Protein AF-D2V928-F1 (afdb_monomer)

InterPro domains:
  IPR000742 EGF-like domain [SM00181] (127-159)
  IPR000742 EGF-like domain [SM00181] (169-201)
  IPR000742 EGF-like domain [SM00181] (202-232)
  IPR000742 EGF-like domain [SM00181] (242-274)
  IPR000742 EGF-like domain [SM00181] (284-316)
  IPR000742 EGF-like domain [SM00181] (326-358)
  IPR002049 Laminin-type EGF domain [PS01248] (249-282)

Secondary structure (DSSP, 8-state):
----------SHHHHHHHHHHHHHHHTTS--S-----------HHHHHHHHHHHHHHHHHHHHHHHHHHHHHHHTT-TTHHHHHHHHHHHHHHHHHHHHHHHHHHHHHHHEETTTT-EEPPPTTEEEEEETTEEEEESTTEETTTT-EEPTTEESTTS-EEP--TTEEEEEETTEEEEESTTEETTTT-EEPTTEESTTS-EE---TT--STTEESTTS-EEPTTEESTTS-EE---TTEEEEEETTEEEEESTTEESTTS-EEPTTEESTTS-EE---TTEEEEEETTEEEEESTTEESTTS-EEPTTEESTTS-EE---TTEEEEEETTEEEEESTTEESTTS-EEPTTEESTTS-EE-EEEEEEEESSEEEEEETTEEEEEE--TTS-EEEEEE--TT--EEEEEE-SSS-EEEEEEEEETT--EEEEEEEE-

Foldseek 3Di:
DDDDDDDDDDDPVVVVVVVVVVVVVVPPPDPDDDDDPDDDPAALQRVLVVLVVVLVVLVVVLVVLVVVLVVVVVVVDPCSVVSVVVSVVSVVVSVVSVVVSVVSVVLLVQADDRRSPAADADPQAPGAPHHQQHPDGPDQFDDRNSCHGHPQFDDRVRPAGHEDPQAPHAPHRQFHPHGPDQFDDRNSCHGHPQADDRVSPHGPPPQFPQPDQFGDNVSCHGHPQFDDRVSPAGDADPQAPGAPHRQFHPHGPDQFDDRNSCHGHPQFDDRVRPAGNDDPQEPHAPHRQFHPHGPDQFDDRRSCHGHPQFDDRVSPAGHADPQAPGAPHRNFHPHGPDQFDDRNSQHGHQQFDDRVSPDGQKKKKKKAWAAKKFKDKQRHTDDMDGHPVDIDIDIDRDDPPIDIDMDDDHDPQFIWMWMWIADPVRDIDIDIDTGD

Radius of gyration: 76.57 Å; Cα contacts (8 Å, |Δi|>4): 751; chains: 1; bounding box: 140×62×197 Å

Sequence (436 aa):
MLTRYCNTSSYSTWLVLGMLVAFLIVLQHCSSNVDGAATSNGTLREWLTSLQNEAASLERSALQLEMAIALLTKANSTSTSLRASQLAKIRKSIALLASEIQIINETCSTYTGQNCDNAVCNSKCLSCFSNNNCIQCTGNWDGKECSICKTGWGGSDCNTPVCDSKCSMCSSPGVCSACYGNWNGVTCSTCNLGWTGVDCNTPICEVNTCIGNWNGTSCSTCRIGWNGTNCTTPVCDSKCANCTSPGVCSVCSGNWNGTTCSTCKTGWTGSDCNTPICDAKCTTCASPGVCFVCSGNWNGATCSTCKTGWSGTSCATPICDAKCTTCASPGVCSVCSGNYDGATCSTCKSGWGGSTCSVSTTYTIYAGADNSYTLYHNGVAILSGSTWSSPQTTTRVLNSGDILISKGYDSDGMGGLVVEVYNSNNDYSTGRVTWY

Nearest PDB structures (foldseek):
  6li7-assembly1_A  TM=6.404E-01  e=8.343E-03  Pleurotus ostreatus
  6m8m-assembly1_A  TM=5.726E-01  e=1.927E-03  Marinobacter nauticus ATCC 49840
  6t0q-assembly1_A  TM=6.028E-01  e=6.148E-03  Pleurotus ostreatus
  5f7s-assembly1_A  TM=3.538E-01  e=7.192E-01  Trueperella pyogenes

Solvent-accessible surface area (backbone atoms only — not comparable to full-atom values): 24509 Å² total; per-residue (Å²): 134,89,81,90,85,83,90,81,92,73,70,72,67,57,57,58,53,52,54,53,53,56,58,54,60,68,73,72,76,79,95,75,94,74,93,73,89,76,87,68,98,67,42,54,58,56,47,50,54,49,52,52,53,50,49,57,49,51,52,51,53,49,52,53,50,49,52,50,48,58,54,40,55,74,67,71,49,94,61,49,68,62,51,53,52,50,47,52,51,51,54,51,50,48,54,52,52,52,51,50,54,48,53,51,50,56,45,49,71,66,20,37,72,63,66,35,76,37,53,44,61,52,96,47,37,75,43,48,82,37,70,54,32,36,75,39,45,43,89,44,34,25,68,55,62,35,78,43,44,33,94,44,33,29,69,101,79,25,77,39,49,36,56,60,90,51,38,70,42,55,76,38,58,57,28,31,70,39,42,46,86,43,35,25,66,57,61,38,80,41,47,32,93,60,32,32,67,100,78,24,77,38,69,54,77,68,84,51,79,35,74,83,42,34,23,59,84,79,46,82,40,46,30,92,44,33,34,69,101,80,26,77,41,44,39,43,57,90,51,34,71,42,49,77,36,56,54,28,31,75,40,38,41,86,44,32,22,65,53,60,38,80,43,47,32,92,48,35,34,69,100,80,23,77,40,51,43,54,49,92,53,30,75,42,47,80,36,54,70,33,31,73,37,41,40,87,43,34,24,64,57,61,35,81,42,47,33,92,47,36,34,72,100,77,26,75,41,47,40,47,58,90,52,34,74,41,51,72,39,56,58,25,31,68,37,42,41,85,41,32,22,66,57,63,34,81,43,44,33,93,44,34,32,71,100,77,26,77,41,74,28,42,30,43,36,38,40,33,17,38,60,23,36,41,33,20,53,76,82,41,81,73,49,68,45,47,31,65,94,57,56,41,75,48,77,45,72,58,58,96,88,67,47,81,48,75,49,74,49,70,90,83,55,72,49,39,38,41,40,40,37,36,34,94,83,73,52,71,50,75,49,76,50,70,55,117

Organism: Naegleria gruberi (NCBI:txid5762)

pLDDT: mean 79.62, std 15.67, range [24.89, 95.25]

Mean predicted aligned error: 21.07 Å

Structure (mmCIF, N/CA/C/O backbone):
data_AF-D2V928-F1
#
_entry.id   AF-D2V928-F1
#
loop_
_atom_site.group_PDB
_atom_site.id
_atom_site.type_symbol
_atom_site.label_atom_id
_atom_site.label_alt_id
_atom_site.label_comp_id
_atom_site.label_asym_id
_atom_site.label_entity_id
_atom_site.label_seq_id
_atom_site.pdbx_PDB_ins_code
_atom_site.Cartn_x
_atom_site.Cartn_y
_atom_site.Cartn_z
_atom_site.occupancy
_atom_site.B_iso_or_equiv
_atom_site.auth_seq_id
_atom_site.auth_comp_id
_atom_site.auth_asym_id
_atom_site.auth_atom_id
_atom_site.pdbx_PDB_model_num
ATOM 1 N N . MET A 1 1 ? 50.866 -22.322 -78.380 1.00 31.92 1 MET A N 1
ATOM 2 C CA . MET A 1 1 ? 50.505 -21.246 -79.330 1.00 31.92 1 MET A CA 1
ATOM 3 C C . MET A 1 1 ? 51.182 -19.973 -78.829 1.00 31.92 1 MET A C 1
ATOM 5 O O . MET A 1 1 ? 50.888 -19.587 -77.713 1.00 31.92 1 MET A O 1
ATOM 9 N N . LEU A 1 2 ? 52.336 -19.599 -79.411 1.00 24.89 2 LEU A N 1
ATOM 10 C CA . LEU A 1 2 ? 52.498 -18.472 -80.369 1.00 24.89 2 LEU A CA 1
ATOM 11 C C . LEU A 1 2 ? 52.350 -17.102 -79.645 1.00 24.89 2 LEU A C 1
ATOM 13 O O . LEU A 1 2 ? 51.290 -16.865 -79.098 1.00 24.89 2 LEU A O 1
ATOM 17 N N . THR A 1 3 ? 53.279 -16.129 -79.602 1.00 28.84 3 THR A N 1
ATOM 18 C CA . THR A 1 3 ? 54.588 -15.902 -80.256 1.00 28.84 3 THR A CA 1
ATOM 19 C C . THR A 1 3 ? 55.233 -14.585 -79.726 1.00 28.84 3 THR A C 1
ATOM 21 O O . THR A 1 3 ? 54.484 -13.647 -79.494 1.00 28.84 3 THR A O 1
ATOM 24 N N . ARG A 1 4 ? 56.590 -14.496 -79.722 1.00 30.56 4 ARG A N 1
ATOM 25 C CA . ARG A 1 4 ? 57.493 -13.303 -79.914 1.00 30.56 4 ARG A CA 1
ATOM 26 C C . ARG A 1 4 ? 57.578 -12.216 -78.796 1.00 30.56 4 ARG A C 1
ATOM 28 O O . ARG A 1 4 ? 56.565 -11.912 -78.202 1.00 30.56 4 ARG A O 1
ATOM 35 N N . TYR A 1 5 ? 58.702 -11.543 -78.458 1.00 27.25 5 TYR A N 1
ATOM 36 C CA . TYR A 1 5 ? 60.055 -11.388 -79.047 1.00 27.25 5 TYR A CA 1
ATOM 37 C C . TYR A 1 5 ? 61.099 -10.779 -78.053 1.00 27.25 5 TYR A C 1
ATOM 39 O O . TYR A 1 5 ? 60.753 -9.933 -77.240 1.00 27.25 5 TYR A O 1
ATOM 47 N N . CYS A 1 6 ? 62.371 -11.172 -78.245 1.00 25.83 6 CYS A N 1
ATOM 48 C CA . CYS A 1 6 ? 63.661 -10.442 -78.135 1.00 25.83 6 CYS A CA 1
ATOM 49 C C . CYS A 1 6 ? 64.200 -9.764 -76.847 1.00 25.83 6 CYS A C 1
ATOM 51 O O . CYS A 1 6 ? 63.932 -8.607 -76.561 1.00 25.83 6 CYS A O 1
ATOM 53 N N . ASN A 1 7 ? 65.145 -10.465 -76.204 1.00 33.75 7 ASN A N 1
ATOM 54 C CA . ASN A 1 7 ? 66.582 -10.139 -76.038 1.00 33.75 7 ASN A CA 1
ATOM 55 C C . ASN A 1 7 ? 67.065 -8.669 -76.189 1.00 33.75 7 ASN A C 1
ATOM 57 O O . ASN A 1 7 ? 67.089 -8.170 -77.310 1.00 33.75 7 ASN A O 1
ATOM 61 N N . THR A 1 8 ? 67.635 -8.091 -75.116 1.00 29.30 8 THR A N 1
ATOM 62 C CA . THR A 1 8 ? 68.788 -7.154 -75.152 1.00 29.30 8 THR A CA 1
ATOM 63 C C . THR A 1 8 ? 69.623 -7.227 -73.858 1.00 29.30 8 THR A C 1
ATOM 65 O O . THR A 1 8 ? 69.630 -6.335 -73.012 1.00 29.30 8 THR A O 1
ATOM 68 N N . SER A 1 9 ? 70.408 -8.298 -73.729 1.00 40.72 9 SER A N 1
ATOM 69 C CA . SER A 1 9 ? 71.697 -8.244 -73.027 1.00 40.72 9 SER A CA 1
ATOM 70 C C . SER A 1 9 ? 72.667 -7.435 -73.895 1.00 40.72 9 SER A C 1
ATOM 72 O O . SER A 1 9 ? 73.005 -7.918 -74.970 1.00 40.72 9 SER A O 1
ATOM 74 N N . SER A 1 10 ? 73.031 -6.203 -73.494 1.00 35.62 10 SER A N 1
ATOM 75 C CA . SER A 1 10 ? 74.272 -5.519 -73.938 1.00 35.62 10 SER A CA 1
ATOM 76 C C . SER A 1 10 ? 74.490 -4.085 -73.415 1.00 35.62 10 SER A C 1
ATOM 78 O O . SER A 1 10 ? 75.573 -3.560 -73.635 1.00 35.62 10 SER A O 1
ATOM 80 N N . TYR A 1 11 ? 73.551 -3.425 -72.720 1.00 32.44 11 TYR A N 1
ATOM 81 C CA . TYR A 1 11 ? 73.709 -1.992 -72.370 1.00 32.44 11 TYR A CA 1
ATOM 82 C C . TYR A 1 11 ? 74.352 -1.694 -71.000 1.00 32.44 11 TYR A C 1
ATOM 84 O O . TYR A 1 11 ? 74.859 -0.596 -70.788 1.00 32.44 11 TYR A O 1
ATOM 92 N N . SER A 1 12 ? 74.385 -2.659 -70.074 1.00 41.97 12 SER A N 1
ATOM 93 C CA . SER A 1 12 ? 74.862 -2.430 -68.696 1.00 41.97 12 SER A CA 1
ATOM 94 C C . SER A 1 12 ? 76.393 -2.423 -68.556 1.00 41.97 1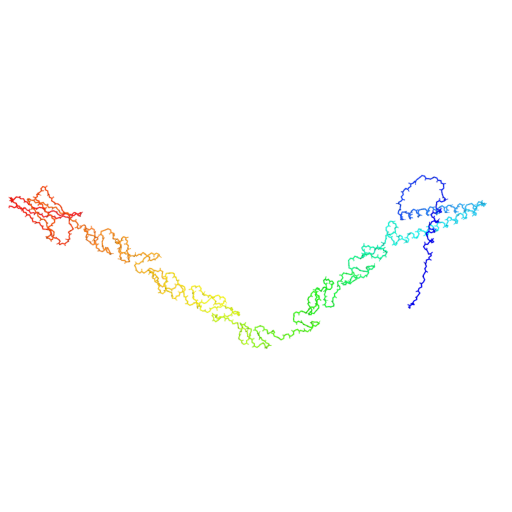2 SER A C 1
ATOM 96 O O . SER A 1 12 ? 76.929 -1.710 -67.711 1.00 41.97 12 SER A O 1
ATOM 98 N N . THR A 1 13 ? 77.123 -3.144 -69.409 1.00 38.22 13 THR A N 1
ATOM 99 C CA . THR A 1 13 ? 78.591 -3.243 -69.327 1.00 38.22 13 THR A CA 1
ATOM 100 C C . THR A 1 13 ? 79.327 -2.038 -69.923 1.00 38.22 13 THR A C 1
ATOM 102 O O . THR A 1 13 ? 80.447 -1.755 -69.508 1.00 38.22 13 THR A O 1
ATOM 105 N N . TRP A 1 14 ? 78.705 -1.273 -70.828 1.00 36.41 14 TRP A N 1
ATOM 106 C CA . TRP A 1 14 ? 79.333 -0.101 -71.462 1.00 36.41 14 TRP A CA 1
ATOM 107 C C . TRP A 1 14 ? 79.276 1.176 -70.609 1.00 36.41 14 TRP A C 1
ATOM 109 O O . TRP A 1 14 ? 80.193 1.990 -70.676 1.00 36.41 14 TRP A O 1
ATOM 119 N N . LEU A 1 15 ? 78.258 1.328 -69.755 1.00 42.31 15 LEU A N 1
ATOM 120 C CA . LEU A 1 15 ? 78.133 2.469 -68.834 1.00 42.31 15 LEU A CA 1
ATOM 121 C C . LEU A 1 15 ? 79.136 2.397 -67.672 1.00 42.31 15 LEU A C 1
ATOM 123 O O . LEU A 1 15 ? 79.731 3.407 -67.302 1.00 42.31 15 LEU A O 1
ATOM 127 N N . VAL A 1 16 ? 79.394 1.194 -67.149 1.00 42.66 16 VAL A N 1
ATOM 128 C CA . VAL A 1 16 ? 80.381 0.979 -66.074 1.00 42.66 16 VAL A CA 1
ATOM 129 C C . VAL A 1 16 ? 81.816 1.140 -66.596 1.00 42.66 16 VAL A C 1
ATOM 131 O O . VAL A 1 16 ? 82.663 1.703 -65.905 1.00 42.66 16 VAL A O 1
ATOM 134 N N . LEU A 1 17 ? 82.086 0.734 -67.844 1.00 38.53 17 LEU A N 1
ATOM 135 C CA . LEU A 1 17 ? 83.387 0.939 -68.492 1.00 38.53 17 LEU A CA 1
ATOM 136 C C . LEU A 1 17 ? 83.636 2.422 -68.838 1.00 38.53 17 LEU A C 1
ATOM 138 O O . LEU A 1 17 ? 84.762 2.897 -68.716 1.00 38.53 17 LEU A O 1
ATOM 142 N N . GLY A 1 18 ? 82.589 3.170 -69.211 1.00 38.78 18 GLY A N 1
ATOM 143 C CA . GLY A 1 18 ? 82.660 4.616 -69.460 1.00 38.78 18 GLY A CA 1
ATOM 144 C C . GLY A 1 18 ? 82.950 5.440 -68.199 1.00 38.78 18 GLY A C 1
ATOM 145 O O . GLY A 1 18 ? 83.778 6.350 -68.244 1.00 38.78 18 GLY A O 1
ATOM 146 N N . MET A 1 19 ? 82.352 5.071 -67.059 1.00 45.78 19 MET A N 1
ATOM 147 C CA . MET A 1 19 ? 82.622 5.715 -65.764 1.00 45.78 19 MET A CA 1
ATOM 148 C C . MET A 1 19 ? 84.039 5.426 -65.236 1.00 45.78 19 MET A C 1
ATOM 150 O O . MET A 1 19 ? 84.688 6.325 -64.706 1.00 45.78 19 MET A O 1
ATOM 154 N N . LEU A 1 20 ? 84.569 4.213 -65.443 1.00 37.75 20 LEU A N 1
ATOM 155 C CA . LEU A 1 20 ? 85.947 3.854 -65.064 1.00 37.75 20 LEU A CA 1
ATOM 156 C C . LEU A 1 20 ? 87.011 4.605 -65.883 1.00 37.75 20 LEU A C 1
ATOM 158 O O . LEU A 1 20 ? 88.042 4.999 -65.338 1.00 37.75 20 LEU A O 1
ATOM 162 N N . VAL A 1 21 ? 86.758 4.855 -67.172 1.00 43.38 21 VAL A N 1
ATOM 163 C CA . VAL A 1 21 ? 87.673 5.622 -68.036 1.00 43.38 21 VAL A CA 1
ATOM 164 C C . VAL A 1 21 ? 87.656 7.116 -67.683 1.00 43.38 21 VAL A C 1
ATOM 166 O O . VAL A 1 21 ? 88.711 7.746 -67.692 1.00 43.38 21 VAL A O 1
ATOM 169 N N . ALA A 1 22 ? 86.508 7.677 -67.287 1.00 42.03 22 ALA A N 1
ATOM 170 C CA . ALA A 1 22 ? 86.427 9.057 -66.799 1.00 42.03 22 ALA A CA 1
ATOM 171 C C . ALA A 1 22 ? 87.167 9.250 -65.459 1.00 42.03 22 ALA A C 1
ATOM 173 O O . ALA A 1 22 ? 87.890 10.232 -65.294 1.00 42.03 22 ALA A O 1
ATOM 174 N N . PHE A 1 23 ? 87.075 8.278 -64.543 1.00 43.25 23 PHE A N 1
ATOM 175 C CA . PHE A 1 23 ? 87.768 8.313 -63.247 1.00 43.25 23 PHE A CA 1
ATOM 176 C C . PHE A 1 23 ? 89.301 8.198 -63.385 1.00 43.25 23 PHE A C 1
ATOM 178 O O . PHE A 1 23 ? 90.050 8.836 -62.646 1.00 43.25 23 PHE A O 1
ATOM 185 N N . LEU A 1 24 ? 89.786 7.438 -64.376 1.00 35.72 24 LEU A N 1
ATOM 186 C CA . LEU A 1 24 ? 91.220 7.292 -64.671 1.00 35.72 24 LEU A CA 1
ATOM 187 C C . LEU A 1 24 ? 91.830 8.509 -65.391 1.00 35.72 24 LEU A C 1
ATOM 189 O O . LEU A 1 24 ? 93.017 8.777 -65.219 1.00 35.72 24 LEU A O 1
ATOM 193 N N . ILE A 1 25 ? 91.043 9.281 -66.149 1.00 39.50 25 ILE A N 1
ATOM 194 C CA . ILE A 1 25 ? 91.525 10.495 -66.836 1.00 39.50 25 ILE A CA 1
ATOM 195 C C . ILE A 1 25 ? 91.749 11.654 -65.848 1.00 39.50 25 ILE A C 1
ATOM 197 O O . ILE A 1 25 ? 92.684 12.435 -66.031 1.00 39.50 25 ILE A O 1
ATOM 201 N N . VAL A 1 26 ? 90.961 11.736 -64.770 1.00 42.81 26 VAL A N 1
ATOM 202 C CA . VAL A 1 26 ? 91.126 12.760 -63.717 1.00 42.81 26 VAL A CA 1
ATOM 203 C C . VAL A 1 26 ? 92.389 12.517 -62.872 1.00 42.81 26 VAL A C 1
ATOM 205 O O . VAL A 1 26 ? 93.029 13.468 -62.432 1.00 42.81 26 VAL A O 1
ATOM 208 N N . LEU A 1 27 ? 92.825 11.263 -62.715 1.00 36.69 27 LEU A N 1
ATOM 209 C CA . LEU A 1 27 ? 93.993 10.901 -61.898 1.00 36.69 27 LEU A CA 1
ATOM 210 C C . LEU A 1 27 ? 95.361 11.122 -62.572 1.00 36.69 27 LEU A C 1
ATOM 212 O O . LEU A 1 27 ? 96.383 10.969 -61.907 1.00 36.69 27 LEU A O 1
ATOM 216 N N . GLN A 1 28 ? 95.426 11.485 -63.861 1.00 33.94 28 GLN A N 1
ATOM 217 C CA . GLN A 1 28 ? 96.698 11.509 -64.605 1.00 33.94 28 GLN A CA 1
ATOM 218 C C . GLN A 1 28 ? 97.240 12.891 -64.997 1.00 33.94 28 GLN A C 1
ATOM 220 O O . GLN A 1 28 ? 98.291 12.950 -65.630 1.00 33.94 28 GLN A O 1
ATOM 225 N N . HIS A 1 29 ? 96.596 14.002 -64.624 1.00 37.12 29 HIS A N 1
ATOM 226 C CA . HIS A 1 29 ? 97.098 15.353 -64.930 1.00 37.12 29 HIS A CA 1
ATOM 227 C C . HIS A 1 29 ? 96.965 16.323 -63.747 1.00 37.12 29 HIS A C 1
ATOM 229 O O . HIS A 1 29 ? 96.229 17.299 -63.824 1.00 37.12 29 HIS A O 1
ATOM 235 N N . CYS A 1 30 ? 97.715 16.080 -62.668 1.00 30.28 30 CYS A N 1
ATOM 236 C CA . CYS A 1 30 ? 98.281 17.153 -61.841 1.00 30.28 30 CYS A CA 1
ATOM 237 C C . CYS A 1 30 ? 99.324 16.590 -60.863 1.00 30.28 30 CYS A C 1
ATOM 239 O O . CYS A 1 30 ? 98.995 16.063 -59.805 1.00 30.28 30 CYS A O 1
ATOM 241 N N . SER A 1 31 ? 100.606 16.719 -61.210 1.00 36.94 31 SER A N 1
ATOM 242 C CA . SER A 1 31 ? 101.691 16.752 -60.227 1.00 36.94 31 SER A CA 1
ATOM 243 C C . SER A 1 31 ? 102.063 18.209 -59.987 1.00 36.94 31 SER A C 1
ATOM 245 O O . SER A 1 31 ? 102.785 18.785 -60.793 1.00 36.94 31 SER A O 1
ATOM 247 N N . SER A 1 32 ? 101.582 18.786 -58.886 1.00 33.09 32 SER A N 1
ATOM 248 C CA . SER A 1 32 ? 102.288 19.816 -58.111 1.00 33.09 32 SER A CA 1
ATOM 249 C C . SER A 1 32 ? 101.453 20.208 -56.891 1.00 33.09 32 SER A C 1
ATOM 251 O O . SER A 1 32 ? 100.297 20.595 -57.031 1.00 33.09 32 SER A O 1
ATOM 253 N N . ASN A 1 33 ? 102.075 20.087 -55.718 1.00 37.75 33 ASN A N 1
ATOM 254 C CA . ASN A 1 33 ? 101.570 20.401 -54.383 1.00 37.75 33 ASN A CA 1
ATOM 255 C C . ASN A 1 33 ? 100.677 21.648 -54.306 1.00 37.75 33 ASN A C 1
ATOM 257 O O . ASN A 1 33 ? 101.132 22.751 -54.606 1.00 37.75 33 ASN A O 1
ATOM 261 N N . VAL A 1 34 ? 99.473 21.472 -53.758 1.00 31.77 34 VAL A N 1
ATOM 262 C CA . VAL A 1 34 ? 98.821 22.473 -52.908 1.00 31.77 34 VAL A CA 1
ATOM 263 C C . VAL A 1 34 ? 98.245 21.727 -51.709 1.00 31.77 34 VAL A C 1
ATOM 265 O O . VAL A 1 34 ? 97.397 20.847 -51.854 1.00 31.77 34 VAL A O 1
ATOM 268 N N . ASP A 1 35 ? 98.777 22.055 -50.536 1.00 33.94 35 ASP A N 1
ATOM 269 C CA . ASP A 1 35 ? 98.310 21.599 -49.235 1.00 33.94 35 ASP A CA 1
ATOM 270 C C . ASP A 1 35 ? 96.837 21.965 -49.023 1.00 33.94 35 ASP A C 1
ATOM 272 O O . ASP A 1 35 ? 96.428 23.112 -49.200 1.00 33.94 35 ASP A O 1
ATOM 276 N N . GLY A 1 36 ? 96.042 20.977 -48.620 1.00 28.97 36 GLY A N 1
ATOM 277 C CA . GLY A 1 36 ? 94.621 21.153 -48.348 1.00 28.97 36 GLY A CA 1
ATOM 278 C C . GLY A 1 36 ? 93.858 19.853 -48.522 1.00 28.97 36 GLY A C 1
ATOM 279 O O . GLY A 1 36 ? 92.967 19.765 -49.359 1.00 28.97 36 GLY A O 1
ATOM 280 N N . ALA A 1 37 ? 94.222 18.825 -47.753 1.00 31.19 37 ALA A N 1
ATOM 281 C CA . ALA A 1 37 ? 93.411 17.621 -47.632 1.00 31.19 37 ALA A CA 1
ATOM 282 C C . ALA A 1 37 ? 92.072 17.986 -46.967 1.00 31.19 37 ALA A C 1
ATOM 284 O O . ALA A 1 37 ? 91.922 17.916 -45.749 1.00 31.19 37 ALA A O 1
ATOM 285 N N . ALA A 1 38 ? 91.102 18.411 -47.775 1.00 31.09 38 ALA A N 1
ATOM 286 C CA . ALA A 1 38 ? 89.708 18.428 -47.387 1.00 31.09 38 ALA A CA 1
ATOM 287 C C . ALA A 1 38 ? 89.222 16.975 -47.363 1.00 31.09 38 ALA A C 1
ATOM 289 O O . ALA A 1 38 ? 88.947 16.354 -48.386 1.00 31.09 38 ALA A O 1
ATOM 290 N N . THR A 1 39 ? 89.149 16.415 -46.167 1.00 44.81 39 THR A N 1
ATOM 291 C CA . THR A 1 39 ? 88.280 15.281 -45.870 1.00 44.81 39 THR A CA 1
ATOM 292 C C . THR A 1 39 ? 86.818 15.706 -46.038 1.00 44.81 39 THR A C 1
ATOM 294 O O . THR A 1 39 ? 86.365 16.549 -45.270 1.00 44.81 39 THR A O 1
ATOM 297 N N . SER A 1 40 ? 86.063 15.105 -46.959 1.00 42.56 40 SER A N 1
ATOM 298 C CA . SER A 1 40 ? 84.615 14.835 -46.811 1.00 42.56 40 SER A CA 1
ATOM 299 C C . SER A 1 40 ? 84.164 13.950 -47.989 1.00 42.56 40 SER A C 1
ATOM 301 O O . SER A 1 40 ? 84.551 14.180 -49.125 1.00 42.56 40 SER A O 1
ATOM 303 N N . ASN A 1 41 ? 83.435 12.841 -47.835 1.00 54.72 41 ASN A N 1
ATOM 304 C CA . ASN A 1 41 ? 82.084 12.750 -47.271 1.00 54.72 41 ASN A CA 1
ATOM 305 C C . ASN A 1 41 ? 81.164 13.919 -47.682 1.00 54.72 41 ASN A C 1
ATOM 307 O O . ASN A 1 41 ? 80.368 14.388 -46.877 1.00 54.72 41 ASN A O 1
ATOM 311 N N . GLY A 1 42 ? 81.310 14.414 -48.915 1.00 63.91 42 GLY A N 1
ATOM 312 C CA . GLY A 1 42 ? 80.377 15.363 -49.522 1.00 63.91 42 GLY A CA 1
ATOM 313 C C . GLY A 1 42 ? 79.202 14.649 -50.191 1.00 63.91 42 GLY A C 1
ATOM 314 O O . GLY A 1 42 ? 79.334 13.528 -50.679 1.00 63.91 42 GLY A O 1
ATOM 315 N N . THR A 1 43 ? 78.048 15.298 -50.198 1.00 80.81 43 THR A N 1
ATOM 316 C CA . THR A 1 43 ? 76.812 14.811 -50.822 1.00 80.81 43 THR A CA 1
ATOM 317 C C . THR A 1 43 ? 76.779 15.143 -52.316 1.00 80.81 43 THR A C 1
ATOM 319 O O . THR A 1 43 ? 77.456 16.072 -52.765 1.00 80.81 43 THR A O 1
ATOM 322 N N . LEU A 1 44 ? 75.967 14.436 -53.113 1.00 79.56 44 LEU A N 1
ATOM 323 C CA . LEU A 1 44 ? 75.877 14.686 -54.564 1.00 79.56 44 LEU A CA 1
ATOM 324 C C . LEU A 1 44 ? 75.506 16.147 -54.885 1.00 79.56 44 LEU A C 1
ATOM 326 O O . LEU A 1 44 ? 76.012 16.721 -55.848 1.00 79.56 44 LEU A O 1
ATOM 330 N N . ARG A 1 45 ? 74.662 16.782 -54.059 1.00 79.88 45 ARG A N 1
ATOM 331 C CA . ARG A 1 45 ? 74.282 18.200 -54.216 1.00 79.88 45 ARG A CA 1
ATOM 332 C C . ARG A 1 45 ? 75.423 19.172 -53.887 1.00 79.88 45 ARG A C 1
ATOM 334 O O . ARG A 1 45 ? 75.548 20.214 -54.534 1.00 79.88 45 ARG A O 1
ATOM 341 N N . GLU A 1 46 ? 76.278 18.835 -52.925 1.00 80.25 46 GLU A N 1
ATOM 342 C CA . GLU A 1 46 ? 77.494 19.607 -52.627 1.00 80.25 46 GLU A CA 1
ATOM 343 C C . GLU A 1 46 ? 78.523 19.460 -53.755 1.00 80.25 46 GLU A C 1
ATOM 345 O O . GLU A 1 46 ? 79.099 20.454 -54.200 1.00 80.25 46 GLU A O 1
ATOM 350 N N . TRP A 1 47 ? 78.687 18.247 -54.293 1.00 81.88 47 TRP A N 1
ATOM 351 C CA . TRP A 1 47 ? 79.537 17.995 -55.460 1.00 81.88 47 TRP A CA 1
ATOM 352 C C . TRP A 1 47 ? 79.050 18.732 -56.704 1.00 81.88 47 TRP A C 1
ATOM 354 O O . TRP A 1 47 ? 79.862 19.335 -57.398 1.00 81.88 47 TRP A O 1
ATOM 364 N N . LEU A 1 48 ? 77.739 18.761 -56.958 1.00 83.06 48 LEU A N 1
ATOM 365 C CA . LEU A 1 48 ? 77.153 19.533 -58.055 1.00 83.06 48 LEU A CA 1
ATOM 366 C C . LEU A 1 48 ? 77.519 21.020 -57.958 1.00 83.06 48 LEU A C 1
ATOM 368 O O . LEU A 1 48 ? 77.897 21.629 -58.957 1.00 83.06 48 LEU A O 1
ATOM 372 N N . THR A 1 49 ? 77.461 21.584 -56.750 1.00 81.75 49 THR A N 1
ATOM 373 C CA . THR A 1 49 ? 77.840 22.982 -56.504 1.00 81.75 49 THR A CA 1
ATOM 374 C C . THR A 1 49 ? 79.334 23.205 -56.779 1.00 81.75 49 THR A C 1
ATOM 376 O O . THR A 1 49 ? 79.708 24.199 -57.401 1.00 81.75 49 THR A O 1
ATOM 379 N N . SER A 1 50 ? 80.198 22.263 -56.378 1.00 83.75 50 SER A N 1
ATOM 380 C CA . SER A 1 50 ? 81.636 22.310 -56.689 1.00 83.75 50 SER A CA 1
ATOM 381 C C . SER A 1 50 ? 81.902 22.227 -58.195 1.00 83.75 50 SER A C 1
ATOM 383 O O . SER A 1 50 ? 82.608 23.074 -58.738 1.00 83.75 50 SER A O 1
ATOM 385 N N . LEU A 1 51 ? 81.271 21.276 -58.893 1.00 82.06 51 LEU A N 1
ATOM 386 C CA . LEU A 1 51 ? 81.400 21.088 -60.342 1.00 82.06 51 LEU A CA 1
ATOM 387 C C . LEU A 1 51 ? 80.930 22.319 -61.125 1.00 82.06 51 LEU A C 1
ATOM 389 O O . LEU A 1 51 ? 81.570 22.709 -62.098 1.00 82.06 51 LEU A O 1
ATOM 393 N N . GLN A 1 52 ? 79.848 22.970 -60.692 1.00 84.62 52 GLN A N 1
ATOM 394 C CA . GLN A 1 52 ? 79.373 24.225 -61.284 1.00 84.62 52 GLN A CA 1
ATOM 395 C C . GLN A 1 52 ? 80.389 25.362 -61.111 1.00 84.62 52 GLN A C 1
ATOM 397 O O . GLN A 1 52 ? 80.655 26.106 -62.058 1.00 84.62 52 GLN A O 1
ATOM 402 N N . ASN A 1 53 ? 81.001 25.478 -59.930 1.00 83.62 53 ASN A N 1
ATOM 403 C CA . ASN A 1 53 ? 82.043 26.473 -59.672 1.00 83.62 53 ASN A CA 1
ATOM 404 C C . ASN A 1 53 ? 83.313 26.207 -60.498 1.00 83.62 53 ASN A C 1
ATOM 406 O O . ASN A 1 53 ? 83.913 27.145 -61.033 1.00 83.62 53 ASN A O 1
ATOM 410 N N . GLU A 1 54 ? 83.711 24.942 -60.636 1.00 82.94 54 GLU A N 1
ATOM 411 C CA . GLU A 1 54 ? 84.839 24.523 -61.472 1.00 82.94 54 GLU A CA 1
ATOM 412 C C . GLU A 1 54 ? 84.570 24.776 -62.959 1.00 82.94 54 GLU A C 1
ATOM 414 O O . GLU A 1 54 ? 85.428 25.342 -63.638 1.00 82.94 54 GLU A O 1
ATOM 419 N N . ALA A 1 55 ? 83.366 24.462 -63.452 1.00 81.56 55 ALA A N 1
ATOM 420 C CA . ALA A 1 55 ? 82.939 24.771 -64.816 1.00 81.56 55 ALA A CA 1
ATOM 421 C C . ALA A 1 55 ? 83.028 26.278 -65.101 1.00 81.56 55 ALA A C 1
ATOM 423 O O . ALA A 1 55 ? 83.651 26.687 -66.082 1.00 81.56 55 ALA A O 1
ATOM 424 N N . ALA A 1 56 ? 82.503 27.113 -64.198 1.00 83.50 56 ALA A N 1
ATOM 425 C CA . ALA A 1 56 ? 82.573 28.570 -64.311 1.00 83.50 56 ALA A CA 1
ATOM 426 C C . ALA A 1 56 ? 84.015 29.109 -64.228 1.00 83.50 56 ALA A C 1
ATOM 428 O O . ALA A 1 56 ? 84.351 30.144 -64.809 1.00 83.50 56 ALA A O 1
ATOM 429 N N . SER A 1 57 ? 84.901 28.437 -63.488 1.00 84.94 57 SER A N 1
ATOM 430 C CA . SER A 1 57 ? 86.331 28.759 -63.469 1.00 84.94 57 SER A CA 1
ATOM 431 C C . SER A 1 57 ? 86.998 28.422 -64.806 1.00 84.94 57 SER A C 1
ATOM 433 O O . SER A 1 57 ? 87.694 29.260 -65.382 1.00 84.94 57 SER A O 1
ATOM 435 N N . LEU A 1 58 ? 86.722 27.232 -65.347 1.00 84.25 58 LEU A N 1
ATOM 436 C CA . LEU A 1 58 ? 87.274 26.767 -66.616 1.00 84.25 58 LEU A CA 1
ATOM 437 C C . LEU A 1 58 ? 86.789 27.618 -67.800 1.00 84.25 58 LEU A C 1
ATOM 439 O O . LEU A 1 58 ? 87.579 27.922 -68.693 1.00 84.25 58 LEU A O 1
ATOM 443 N N . GLU A 1 59 ? 85.534 28.071 -67.782 1.00 86.69 59 GLU A N 1
ATOM 444 C CA . GLU A 1 59 ? 85.005 29.041 -68.747 1.00 86.69 59 GLU A CA 1
ATOM 445 C C . GLU A 1 59 ? 85.763 30.370 -68.704 1.00 86.69 59 GLU A C 1
ATOM 447 O O . GLU A 1 59 ? 86.156 30.891 -69.751 1.00 86.69 59 GLU A O 1
ATOM 452 N N . ARG A 1 6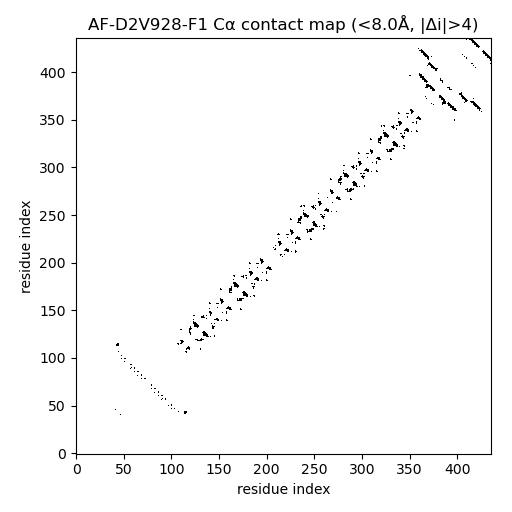0 ? 86.048 30.900 -67.506 1.00 86.19 60 ARG A N 1
ATOM 453 C CA . ARG A 1 60 ? 86.868 32.113 -67.358 1.00 86.19 60 ARG A CA 1
ATOM 454 C C . ARG A 1 60 ? 88.272 31.912 -67.929 1.00 86.19 60 ARG A C 1
ATOM 456 O O . ARG A 1 60 ? 88.765 32.787 -68.640 1.00 86.19 60 ARG A O 1
ATOM 463 N N . SER A 1 61 ? 88.901 30.763 -67.677 1.00 83.25 61 SER A N 1
ATOM 464 C CA . SER A 1 61 ? 90.211 30.430 -68.252 1.00 83.25 61 SER A CA 1
ATOM 465 C C . SER A 1 61 ? 90.166 30.275 -69.777 1.00 83.25 61 SER A C 1
ATOM 467 O O . SER A 1 61 ? 91.082 30.733 -70.462 1.00 83.25 61 SER A O 1
ATOM 469 N N . ALA A 1 62 ? 89.103 29.686 -70.333 1.00 83.62 62 ALA A N 1
ATOM 470 C CA . ALA A 1 62 ? 88.908 29.590 -71.780 1.00 83.62 62 ALA A CA 1
ATOM 471 C C . ALA A 1 62 ? 88.777 30.979 -72.422 1.00 83.62 62 ALA A C 1
ATOM 473 O O . ALA A 1 62 ? 89.419 31.251 -73.436 1.00 83.62 62 ALA A O 1
ATOM 474 N N . LEU A 1 63 ? 88.030 31.886 -71.786 1.00 85.81 63 LEU A N 1
ATOM 475 C CA . LEU A 1 63 ? 87.856 33.263 -72.247 1.00 85.81 63 LEU A CA 1
ATOM 476 C C . LEU A 1 63 ? 89.176 34.055 -72.206 1.00 85.81 63 LEU A C 1
ATOM 478 O O . LEU A 1 63 ? 89.510 34.777 -73.145 1.00 85.81 63 LEU A O 1
ATOM 482 N N . GLN A 1 64 ? 89.977 33.875 -71.151 1.00 84.62 64 GLN A N 1
ATOM 483 C CA . GLN A 1 64 ? 91.325 34.451 -71.068 1.00 84.62 64 GLN A CA 1
ATOM 484 C C . GLN A 1 64 ? 92.247 33.909 -72.172 1.00 84.62 64 GLN A C 1
ATOM 486 O O . GLN A 1 64 ? 92.997 34.673 -72.786 1.00 84.62 64 GLN A O 1
ATOM 491 N N . LEU A 1 65 ? 92.177 32.605 -72.463 1.00 82.75 65 LEU A N 1
ATOM 492 C CA . LEU A 1 65 ? 92.953 31.985 -73.537 1.00 82.75 65 LEU A CA 1
ATOM 493 C C . LEU A 1 65 ? 92.513 32.485 -74.923 1.00 82.75 65 LEU A C 1
ATOM 495 O O . LEU A 1 65 ? 93.363 32.703 -75.785 1.00 82.75 65 LEU A O 1
ATOM 499 N N . GLU A 1 66 ? 91.220 32.737 -75.132 1.00 84.00 66 GLU A N 1
ATOM 500 C CA . GLU A 1 66 ? 90.688 33.373 -76.346 1.00 84.00 66 GLU A CA 1
ATOM 501 C C . GLU A 1 66 ? 91.248 34.772 -76.562 1.00 84.00 66 GLU A C 1
ATOM 503 O O . GLU A 1 66 ? 91.726 35.084 -77.655 1.00 84.00 66 GLU A O 1
ATOM 508 N N . MET A 1 67 ? 91.262 35.592 -75.509 1.00 81.75 67 MET A N 1
ATOM 509 C CA . MET A 1 67 ? 91.866 36.922 -75.560 1.00 81.75 67 MET A CA 1
ATOM 510 C C . MET A 1 67 ? 93.362 36.844 -75.895 1.00 81.75 67 MET A C 1
ATOM 512 O O . MET A 1 67 ? 93.848 37.599 -76.741 1.00 81.75 67 MET A O 1
ATOM 516 N N . ALA A 1 68 ? 94.093 35.900 -75.292 1.00 79.38 68 ALA A N 1
ATOM 517 C CA . ALA A 1 68 ? 95.509 35.686 -75.580 1.00 79.38 68 ALA A CA 1
ATOM 518 C C . ALA A 1 68 ? 95.750 35.243 -77.036 1.00 79.38 68 ALA A C 1
ATOM 520 O O . ALA A 1 68 ? 96.665 35.747 -77.690 1.00 79.38 68 ALA A O 1
ATOM 521 N N . ILE A 1 69 ? 94.918 34.344 -77.577 1.00 78.50 69 ILE A N 1
ATOM 522 C CA . ILE A 1 69 ? 94.983 33.917 -78.983 1.00 78.50 69 ILE A CA 1
ATOM 523 C C . ILE A 1 69 ? 94.714 35.100 -79.917 1.00 78.50 69 ILE A C 1
ATOM 525 O O . ILE A 1 69 ? 95.470 35.293 -80.870 1.00 78.50 69 ILE A O 1
ATOM 529 N N . ALA A 1 70 ? 93.696 35.920 -79.641 1.00 79.12 70 ALA A N 1
ATOM 530 C CA . ALA A 1 70 ? 93.366 37.089 -80.455 1.00 79.12 70 ALA A CA 1
ATOM 531 C C . ALA A 1 70 ? 94.523 38.106 -80.505 1.00 79.12 70 ALA A C 1
ATOM 533 O O . ALA A 1 70 ? 94.890 38.582 -81.583 1.00 79.12 70 ALA A O 1
ATOM 534 N N . LEU A 1 71 ? 95.158 38.383 -79.359 1.00 78.69 71 LEU A N 1
ATOM 535 C CA . LEU A 1 71 ? 96.320 39.274 -79.268 1.00 78.69 71 LEU A CA 1
ATOM 536 C C . LEU A 1 71 ? 97.549 38.716 -80.005 1.00 78.69 71 LEU A C 1
ATOM 538 O O . LEU A 1 71 ? 98.177 39.431 -80.784 1.00 78.69 71 LEU A O 1
ATOM 542 N N . LEU A 1 72 ? 97.879 37.436 -79.810 1.00 73.81 72 LEU A N 1
ATOM 543 C CA . LEU A 1 72 ? 99.043 36.800 -80.445 1.00 73.81 72 LEU A CA 1
ATOM 544 C C . LEU A 1 72 ? 98.874 36.607 -81.958 1.00 73.81 72 LEU A C 1
ATOM 546 O O . LEU A 1 72 ? 99.859 36.656 -82.696 1.00 73.81 72 LEU A O 1
ATOM 550 N N . THR A 1 73 ? 97.635 36.432 -82.425 1.00 73.75 73 THR A N 1
ATOM 551 C CA . THR A 1 73 ? 97.304 36.394 -83.859 1.00 73.75 73 THR A CA 1
ATOM 552 C C . THR A 1 73 ? 97.575 37.748 -84.510 1.00 73.75 73 THR A C 1
ATOM 554 O O . THR A 1 73 ? 98.152 37.806 -85.592 1.00 73.75 73 THR A O 1
ATOM 557 N N . LYS A 1 74 ? 97.268 38.849 -83.812 1.00 73.81 74 LYS A N 1
ATOM 558 C CA . LYS A 1 74 ? 97.601 40.209 -84.259 1.00 73.81 74 LYS A CA 1
ATOM 559 C C . LYS A 1 74 ? 99.112 40.488 -84.253 1.00 73.81 74 LYS A C 1
ATOM 561 O O . LYS A 1 74 ? 99.580 41.290 -85.053 1.00 73.81 74 LYS A O 1
ATOM 566 N N . ALA A 1 75 ? 99.871 39.807 -83.390 1.00 70.06 75 ALA A N 1
ATOM 567 C CA . ALA A 1 75 ? 101.333 39.891 -83.301 1.00 70.06 75 ALA A CA 1
ATOM 568 C C . ALA A 1 75 ? 102.090 38.948 -84.268 1.00 70.06 75 ALA A C 1
ATOM 570 O O . ALA A 1 75 ? 103.313 38.860 -84.194 1.00 70.06 75 ALA A O 1
ATOM 571 N N . ASN A 1 76 ? 101.385 38.243 -85.165 1.00 66.88 76 ASN A N 1
ATOM 572 C CA . ASN A 1 76 ? 101.941 37.337 -86.181 1.00 66.88 76 ASN A CA 1
ATOM 573 C C . ASN A 1 76 ? 102.854 36.218 -85.622 1.00 66.88 76 ASN A C 1
ATOM 575 O O . ASN A 1 76 ? 103.862 35.845 -86.221 1.00 66.88 76 ASN A O 1
ATOM 579 N N . SER A 1 77 ? 102.510 35.682 -84.443 1.00 64.50 77 SER A N 1
ATOM 580 C CA . SER A 1 77 ? 103.240 34.575 -83.811 1.00 64.50 77 SER A CA 1
ATOM 581 C C . SER A 1 77 ? 102.896 33.223 -84.456 1.00 64.50 77 SER A C 1
ATOM 583 O O . SER A 1 77 ? 101.728 32.889 -84.638 1.00 64.50 77 SER A O 1
ATOM 585 N N . THR A 1 78 ? 103.900 32.384 -84.722 1.00 60.75 78 THR A N 1
ATOM 586 C CA . THR A 1 78 ? 103.773 31.075 -85.402 1.00 60.75 78 THR A CA 1
ATOM 587 C C . THR A 1 78 ? 103.106 29.962 -84.575 1.00 60.75 78 THR A C 1
ATOM 589 O O . THR A 1 78 ? 102.950 28.844 -85.059 1.00 60.75 78 THR A O 1
ATOM 592 N N . SER A 1 79 ? 102.682 30.235 -83.335 1.00 62.03 79 SER A N 1
ATOM 593 C CA . SER A 1 79 ? 102.148 29.233 -82.387 1.00 62.03 79 SER A CA 1
ATOM 594 C C . SER A 1 79 ? 100.642 29.370 -82.090 1.00 62.03 79 SER A C 1
ATOM 596 O O . SER A 1 79 ? 100.140 28.850 -81.089 1.00 62.03 79 SER A O 1
ATOM 598 N N . THR A 1 80 ? 99.895 30.074 -82.942 1.00 64.69 80 THR A N 1
ATOM 599 C CA . THR A 1 80 ? 98.443 30.303 -82.803 1.00 64.69 80 THR A CA 1
ATOM 600 C C . THR A 1 80 ? 97.607 29.042 -83.039 1.00 64.69 80 THR A C 1
ATOM 602 O O . THR A 1 80 ? 96.615 28.834 -82.340 1.00 64.69 80 THR A O 1
ATOM 605 N N . SER A 1 81 ? 98.036 28.147 -83.937 1.00 69.31 81 SER A N 1
ATOM 606 C CA . SER A 1 81 ? 97.331 26.892 -84.253 1.00 69.31 81 SER A CA 1
ATOM 607 C C . SER A 1 81 ? 97.292 25.906 -83.078 1.00 69.31 81 SER A C 1
ATOM 609 O O . SER A 1 81 ? 96.252 25.302 -82.809 1.00 69.31 81 SER A O 1
ATOM 611 N N . LEU A 1 82 ? 98.390 25.787 -82.320 1.00 73.38 82 LEU A N 1
ATOM 612 C CA . LEU A 1 82 ? 98.460 24.931 -81.130 1.00 73.38 82 LEU A CA 1
ATOM 613 C C . LEU A 1 82 ? 97.522 25.434 -80.025 1.00 73.38 82 LEU A C 1
ATOM 615 O O . LEU A 1 82 ? 96.785 24.642 -79.439 1.00 73.38 82 LEU A O 1
ATOM 619 N N . ARG A 1 83 ? 97.501 26.750 -79.776 1.00 73.69 83 ARG A N 1
ATOM 620 C CA . ARG A 1 83 ? 96.624 27.354 -78.760 1.00 73.69 83 ARG A CA 1
ATOM 621 C C . ARG A 1 83 ? 95.151 27.285 -79.152 1.00 73.69 83 ARG A C 1
ATOM 623 O O . ARG A 1 83 ? 94.326 26.983 -78.300 1.00 73.69 83 ARG A O 1
ATOM 630 N N . ALA A 1 84 ? 94.818 27.477 -80.430 1.00 75.94 84 ALA A N 1
ATOM 631 C CA . ALA A 1 84 ? 93.458 27.274 -80.932 1.00 75.94 84 ALA A CA 1
ATOM 632 C C . ALA A 1 84 ? 92.998 25.812 -80.770 1.00 75.94 84 ALA A C 1
ATOM 634 O O . ALA A 1 84 ? 91.866 25.559 -80.362 1.00 75.94 84 ALA A O 1
ATOM 635 N N . SER A 1 85 ? 93.890 24.840 -81.004 1.00 79.19 85 SER A N 1
ATOM 636 C CA . SER A 1 85 ? 93.605 23.422 -80.746 1.00 79.19 85 SER A CA 1
ATOM 637 C C . SER A 1 85 ? 93.409 23.128 -79.252 1.00 79.19 85 SER A C 1
ATOM 639 O O . SER A 1 85 ? 92.490 22.399 -78.881 1.00 79.19 85 SER A O 1
ATOM 641 N N . GLN A 1 86 ? 94.228 23.718 -78.376 1.00 79.62 86 GLN A N 1
ATOM 642 C CA . GLN A 1 86 ? 94.074 23.602 -76.920 1.00 79.62 86 GLN A CA 1
ATOM 643 C C . GLN A 1 86 ? 92.764 24.233 -76.432 1.00 79.62 86 GLN A C 1
ATOM 645 O O . GLN A 1 86 ? 92.052 23.612 -75.648 1.00 79.62 86 GLN A O 1
ATOM 650 N N . LEU A 1 87 ? 92.393 25.405 -76.951 1.00 82.44 87 LEU A N 1
ATOM 651 C CA . LEU A 1 87 ? 91.111 26.043 -76.662 1.00 82.44 87 LEU A CA 1
ATOM 652 C C . LEU A 1 87 ? 89.930 25.170 -77.104 1.00 82.44 87 LEU A C 1
ATOM 654 O O . LEU A 1 87 ? 88.976 25.008 -76.350 1.00 82.44 87 LEU A O 1
ATOM 658 N N . ALA A 1 88 ? 89.998 24.565 -78.294 1.00 81.81 88 ALA A N 1
ATOM 659 C CA . ALA A 1 88 ? 88.960 23.652 -78.768 1.00 81.81 88 ALA A CA 1
ATOM 660 C C . ALA A 1 88 ? 88.810 22.424 -77.851 1.00 81.81 88 ALA A C 1
ATOM 662 O O . ALA A 1 88 ? 87.690 21.992 -77.582 1.00 81.81 88 ALA A O 1
ATOM 663 N N . LYS A 1 89 ? 89.921 21.890 -77.321 1.00 84.50 89 LYS A N 1
ATOM 664 C CA . LYS A 1 89 ? 89.893 20.818 -76.313 1.00 84.50 89 LYS A CA 1
ATOM 665 C C . LYS A 1 89 ? 89.244 21.286 -75.009 1.00 84.50 89 LYS A C 1
ATOM 667 O O . LYS A 1 89 ? 88.372 20.588 -74.509 1.00 84.50 89 LYS A O 1
ATOM 672 N N . ILE A 1 90 ? 89.601 22.472 -74.508 1.00 82.19 90 ILE A N 1
ATOM 673 C CA . ILE A 1 90 ? 89.011 23.050 -73.288 1.00 82.19 90 ILE A CA 1
ATOM 674 C C . ILE A 1 90 ? 87.506 23.279 -73.465 1.00 82.19 90 ILE A C 1
ATOM 676 O O . ILE A 1 90 ? 86.724 22.839 -72.629 1.00 82.19 90 ILE A O 1
ATOM 680 N N . ARG A 1 91 ? 87.075 23.881 -74.580 1.00 84.81 91 ARG A N 1
ATOM 681 C CA . ARG A 1 91 ? 85.649 24.083 -74.887 1.00 84.81 91 ARG A CA 1
ATOM 682 C C . ARG A 1 91 ? 84.887 22.763 -74.994 1.00 84.81 91 ARG A C 1
ATOM 684 O O . ARG A 1 91 ? 83.760 22.674 -74.517 1.00 84.81 91 ARG A O 1
ATOM 691 N N . LYS A 1 92 ? 85.499 21.723 -75.570 1.00 86.56 92 LYS A N 1
ATOM 692 C CA . LYS A 1 92 ? 84.907 20.380 -75.595 1.00 86.56 92 LYS A CA 1
ATOM 693 C C . LYS A 1 92 ? 84.759 19.802 -74.183 1.00 86.56 92 LYS A C 1
ATOM 695 O O . LYS A 1 92 ? 83.717 19.229 -73.888 1.00 86.56 92 LYS A O 1
ATOM 700 N N . SER A 1 93 ? 85.754 19.978 -73.314 1.00 82.81 93 SER A N 1
ATOM 701 C CA . SER A 1 93 ? 85.669 19.557 -71.910 1.00 82.81 93 SER A CA 1
ATOM 702 C C . SER A 1 93 ? 84.591 20.320 -71.134 1.00 82.81 93 SER A C 1
ATOM 704 O O . SER A 1 93 ? 83.843 19.694 -70.394 1.00 82.81 93 SER A O 1
ATOM 706 N N . ILE A 1 94 ? 84.448 21.634 -71.352 1.00 84.81 94 ILE A N 1
ATOM 707 C CA . ILE A 1 94 ? 83.368 22.445 -70.759 1.00 84.81 94 ILE A CA 1
ATOM 708 C C . ILE A 1 94 ? 81.998 21.919 -71.200 1.00 84.81 94 ILE A C 1
ATOM 710 O O . ILE A 1 94 ? 81.123 21.727 -70.364 1.00 84.81 94 ILE A O 1
ATOM 714 N N . ALA A 1 95 ? 81.814 21.630 -72.492 1.00 83.00 95 ALA A N 1
ATOM 715 C CA . ALA A 1 95 ? 80.547 21.108 -73.004 1.00 83.00 95 ALA A CA 1
ATOM 716 C C . ALA A 1 95 ? 80.179 19.742 -72.394 1.00 83.00 95 ALA A C 1
ATOM 718 O O . ALA A 1 95 ? 79.018 19.505 -72.068 1.00 83.00 95 ALA A O 1
ATOM 719 N N . LEU A 1 96 ? 81.164 18.857 -72.207 1.00 84.62 96 LEU A N 1
ATOM 720 C CA . LEU A 1 96 ? 80.953 17.571 -71.534 1.00 84.62 96 LEU A CA 1
ATOM 721 C C . LEU A 1 96 ? 80.599 17.759 -70.053 1.00 84.62 96 LEU A C 1
ATOM 723 O O . LEU A 1 96 ? 79.665 17.129 -69.569 1.00 84.62 96 LEU A O 1
ATOM 727 N N . LEU A 1 97 ? 81.289 18.665 -69.357 1.00 84.38 97 LEU A N 1
ATOM 728 C CA . LEU A 1 97 ? 81.010 18.978 -67.956 1.00 84.38 97 LEU A CA 1
ATOM 729 C C . LEU A 1 97 ? 79.613 19.595 -67.772 1.00 84.38 97 LEU A C 1
ATOM 731 O O . LEU A 1 97 ? 78.890 19.219 -66.854 1.00 84.38 97 LEU A O 1
ATOM 735 N N . ALA A 1 98 ? 79.202 20.490 -68.672 1.00 84.00 98 ALA A N 1
ATOM 736 C CA . ALA A 1 98 ? 77.862 21.070 -68.679 1.00 84.00 98 ALA A CA 1
ATOM 737 C C . ALA A 1 98 ? 76.774 20.003 -68.895 1.00 84.00 98 ALA A C 1
ATOM 739 O O . ALA A 1 98 ? 75.750 20.030 -68.214 1.00 84.00 98 ALA A O 1
ATOM 740 N N . SER A 1 99 ? 77.017 19.035 -69.788 1.00 84.62 99 SER A N 1
ATOM 741 C CA . SER A 1 99 ? 76.117 17.893 -69.988 1.00 84.62 99 SER A CA 1
ATOM 742 C C . SER A 1 99 ? 75.979 17.045 -68.721 1.00 84.62 99 SER A C 1
ATOM 744 O O . SER A 1 99 ? 74.874 16.628 -68.389 1.00 84.62 99 SER A O 1
ATOM 746 N N . GLU A 1 100 ? 77.071 16.808 -67.994 1.00 83.12 100 GLU A N 1
ATOM 747 C CA . GLU A 1 100 ? 77.041 16.027 -66.751 1.00 83.12 100 GLU A CA 1
ATOM 748 C C . GLU A 1 100 ? 76.282 16.768 -65.637 1.00 83.12 100 GLU A C 1
ATOM 750 O O . GLU A 1 100 ? 75.413 16.201 -64.976 1.00 83.12 100 GLU A O 1
ATOM 755 N N . ILE A 1 101 ? 76.532 18.074 -65.484 1.00 85.00 101 ILE A N 1
ATOM 756 C CA . ILE A 1 101 ? 75.792 18.949 -64.560 1.00 85.00 101 ILE A CA 1
ATOM 757 C C . ILE A 1 101 ? 74.291 18.927 -64.874 1.00 85.00 101 ILE A C 1
ATOM 759 O O . ILE A 1 101 ? 73.470 18.932 -63.953 1.00 85.00 101 ILE A O 1
ATOM 763 N N . GLN A 1 102 ? 73.913 18.906 -66.154 1.00 87.62 102 GLN A N 1
ATOM 764 C CA . GLN A 1 102 ? 72.514 18.811 -66.563 1.00 87.62 102 GLN A CA 1
ATOM 765 C C . GLN A 1 102 ? 71.895 17.469 -66.148 1.00 87.62 102 GLN A C 1
ATOM 767 O O . GLN A 1 102 ? 70.834 17.470 -65.529 1.00 87.62 102 GLN A O 1
ATOM 772 N N . ILE A 1 103 ? 72.572 16.345 -66.406 1.00 83.88 103 ILE A N 1
ATOM 773 C CA . ILE A 1 103 ? 72.099 15.001 -66.026 1.00 83.88 103 ILE A CA 1
ATOM 774 C C . ILE A 1 103 ? 71.892 14.898 -64.509 1.00 83.88 103 ILE A C 1
ATOM 776 O O . ILE A 1 103 ? 70.861 14.398 -64.045 1.00 83.88 103 ILE A O 1
ATOM 780 N N . ILE A 1 104 ? 72.841 15.410 -63.720 1.00 82.38 104 ILE A N 1
ATOM 781 C CA . ILE A 1 104 ? 72.734 15.412 -62.257 1.00 82.38 104 ILE A CA 1
ATOM 782 C C . ILE A 1 104 ? 71.560 16.294 -61.810 1.00 82.38 104 ILE A C 1
ATOM 784 O O . ILE A 1 104 ? 70.784 15.877 -60.952 1.00 82.38 104 ILE A O 1
ATOM 788 N N . ASN A 1 105 ? 71.369 17.477 -62.406 1.00 83.44 105 ASN A N 1
ATOM 789 C CA . ASN A 1 105 ? 70.230 18.347 -62.093 1.00 83.44 105 ASN A CA 1
ATOM 790 C C . ASN A 1 105 ? 68.879 17.696 -62.419 1.00 83.44 105 ASN A C 1
ATOM 792 O O . ASN A 1 105 ? 67.967 17.745 -61.595 1.00 83.44 105 ASN A O 1
ATOM 796 N N . GLU A 1 106 ? 68.747 17.063 -63.585 1.00 84.00 106 GLU A N 1
ATOM 797 C CA . GLU A 1 106 ? 67.528 16.353 -63.985 1.00 84.00 106 GLU A CA 1
ATOM 798 C C . GLU A 1 106 ? 67.221 15.196 -63.018 1.00 84.00 106 GLU A C 1
ATOM 800 O O . GLU A 1 106 ? 66.093 15.058 -62.535 1.00 84.00 106 GLU A O 1
ATOM 805 N N . THR A 1 107 ? 68.240 14.432 -62.623 1.00 80.81 107 THR A N 1
ATOM 806 C CA . THR A 1 107 ? 68.105 13.357 -61.626 1.00 80.81 107 THR A CA 1
ATOM 807 C C . THR A 1 107 ? 67.706 13.913 -60.251 1.00 80.81 107 THR A C 1
ATOM 809 O O . THR A 1 107 ? 66.745 13.467 -59.629 1.00 80.81 107 THR A O 1
ATOM 812 N N . CYS A 1 108 ? 68.363 14.977 -59.794 1.00 82.06 108 CYS A N 1
ATOM 813 C CA . CYS A 1 108 ? 68.065 15.647 -58.527 1.00 82.06 108 CYS A CA 1
ATOM 814 C C . CYS A 1 108 ? 66.756 16.453 -58.517 1.00 82.06 108 CYS A C 1
ATOM 816 O O . CYS A 1 108 ? 66.353 16.935 -57.453 1.00 82.06 108 CYS A O 1
ATOM 818 N N . SER A 1 109 ? 66.102 16.619 -59.669 1.00 79.25 109 SER A N 1
ATOM 819 C CA . SER A 1 109 ? 64.749 17.177 -59.776 1.00 79.25 109 SER A CA 1
ATOM 820 C C . SER A 1 109 ? 63.661 16.115 -59.585 1.00 79.25 109 SER A C 1
ATOM 822 O O . SER A 1 109 ? 62.549 16.435 -59.170 1.00 79.25 109 SER A O 1
ATOM 824 N N . THR A 1 110 ? 63.988 14.848 -59.852 1.00 74.19 110 THR A N 1
ATOM 825 C CA . THR A 1 110 ? 63.061 13.710 -59.774 1.00 74.19 110 THR A CA 1
ATOM 826 C C . THR A 1 110 ? 63.208 12.898 -58.489 1.00 74.19 110 THR A C 1
ATOM 828 O O . THR A 1 110 ? 62.272 12.190 -58.121 1.00 74.19 110 THR A O 1
ATOM 831 N N . TYR A 1 111 ? 64.337 13.019 -57.788 1.00 76.38 111 TYR A N 1
ATOM 832 C CA . TYR A 1 111 ? 64.613 12.363 -56.510 1.00 76.38 111 TYR A CA 1
ATOM 833 C C . TYR A 1 111 ? 64.969 13.381 -55.419 1.00 76.38 111 TYR A C 1
ATOM 835 O O . TYR A 1 111 ? 65.543 14.445 -55.662 1.00 76.38 111 TYR A O 1
ATOM 843 N N . THR A 1 112 ? 64.637 13.040 -54.179 1.00 75.06 112 THR A N 1
ATOM 844 C CA . THR A 1 112 ? 64.913 13.843 -52.980 1.00 75.06 112 THR A CA 1
ATOM 845 C C . THR A 1 112 ? 66.118 13.297 -52.212 1.00 75.06 112 THR A C 1
ATOM 847 O O . THR A 1 112 ? 66.757 12.334 -52.627 1.00 75.06 112 THR A O 1
ATOM 850 N N . GLY A 1 113 ? 66.463 13.925 -51.086 1.00 73.75 113 GLY A N 1
ATOM 851 C CA . GLY A 1 113 ? 67.648 13.570 -50.306 1.00 73.75 113 GLY A CA 1
ATOM 852 C C . GLY A 1 113 ? 68.909 14.297 -50.774 1.00 73.75 113 GLY A C 1
ATOM 853 O O . GLY A 1 113 ? 68.950 14.917 -51.842 1.00 73.75 113 GLY A O 1
ATOM 854 N N . GLN A 1 114 ? 69.942 14.253 -49.933 1.00 75.62 114 GLN A N 1
ATOM 855 C CA . GLN A 1 114 ? 71.209 14.943 -50.191 1.00 75.62 114 GLN A CA 1
ATOM 856 C C . GLN A 1 114 ? 71.987 14.319 -51.365 1.00 75.62 114 GLN A C 1
ATOM 858 O O . GLN A 1 114 ? 72.719 15.027 -52.056 1.00 75.62 114 GLN A O 1
ATOM 863 N N . ASN A 1 115 ? 71.753 13.030 -51.639 1.00 79.75 115 ASN A N 1
ATOM 864 C CA . ASN A 1 115 ? 72.359 12.284 -52.742 1.00 79.75 115 ASN A CA 1
ATOM 865 C C . ASN A 1 115 ? 71.404 12.012 -53.915 1.00 79.75 115 ASN A C 1
ATOM 867 O O . ASN A 1 115 ? 71.792 11.331 -54.857 1.00 79.75 115 ASN A O 1
ATOM 871 N N . CYS A 1 116 ? 70.187 12.570 -53.890 1.00 80.44 116 CYS A N 1
ATOM 872 C CA . CYS A 1 116 ? 69.191 12.401 -54.956 1.00 80.44 116 CYS A CA 1
ATOM 873 C C . CYS A 1 116 ? 68.847 10.929 -55.244 1.00 80.44 116 CYS A C 1
ATOM 875 O O . CYS A 1 116 ? 68.665 10.526 -56.388 1.00 80.44 116 CYS A O 1
ATOM 877 N N . ASP A 1 117 ? 68.756 10.137 -54.183 1.00 77.81 117 ASP A N 1
ATOM 878 C CA . ASP A 1 117 ? 68.500 8.699 -54.174 1.00 77.81 117 ASP A CA 1
ATOM 879 C C . ASP A 1 117 ? 67.188 8.334 -53.459 1.00 77.81 117 ASP A C 1
ATOM 881 O O . ASP A 1 117 ? 66.716 7.201 -53.560 1.00 77.81 117 ASP A O 1
ATOM 885 N N . ASN A 1 118 ? 66.539 9.298 -52.795 1.00 75.31 118 ASN A N 1
ATOM 886 C CA . ASN A 1 118 ? 65.259 9.070 -52.133 1.00 75.31 118 ASN A CA 1
ATOM 887 C C . ASN A 1 118 ? 64.099 9.303 -53.104 1.00 75.31 118 ASN A C 1
ATOM 889 O O . ASN A 1 118 ? 63.899 10.412 -53.608 1.00 75.31 118 ASN A O 1
ATOM 893 N N . ALA A 1 119 ? 63.294 8.266 -53.327 1.00 70.81 119 ALA A N 1
ATOM 894 C CA . ALA A 1 119 ? 62.072 8.369 -54.115 1.00 70.81 119 ALA A CA 1
ATOM 895 C C . ALA A 1 119 ? 61.112 9.428 -53.544 1.00 70.81 119 ALA A C 1
ATOM 897 O O . ALA A 1 119 ? 60.946 9.551 -52.329 1.00 70.81 119 ALA A O 1
ATOM 898 N N . VAL A 1 120 ? 60.448 10.175 -54.426 1.00 73.81 120 VAL A N 1
ATOM 899 C CA . VAL A 1 120 ? 59.429 11.154 -54.039 1.00 73.81 120 VAL A CA 1
ATOM 900 C C . VAL A 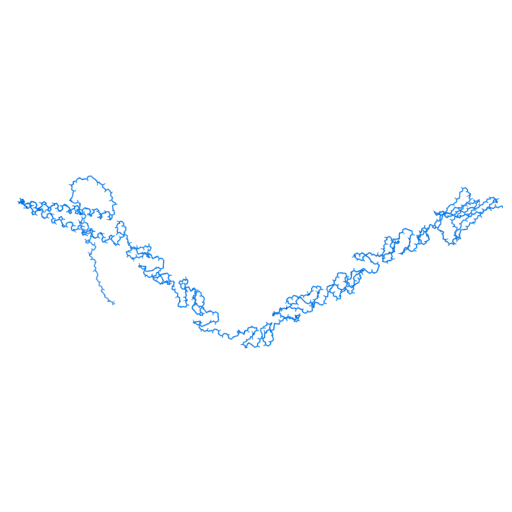1 120 ? 58.086 10.455 -53.913 1.00 73.81 120 VAL A C 1
ATOM 902 O O . VAL A 1 120 ? 57.548 9.905 -54.877 1.00 73.81 120 VAL A O 1
ATOM 905 N N . CYS A 1 121 ? 57.547 10.487 -52.700 1.00 72.50 121 CYS A N 1
ATOM 906 C CA . CYS A 1 121 ? 56.216 9.994 -52.403 1.00 72.50 121 CYS A CA 1
ATOM 907 C C . CYS A 1 121 ? 55.153 11.058 -52.629 1.00 72.50 121 CYS A C 1
ATOM 909 O O . CYS A 1 121 ? 55.330 12.218 -52.259 1.00 72.50 121 CYS A O 1
ATOM 911 N N . ASN A 1 122 ? 54.005 10.645 -53.168 1.00 75.19 122 ASN A N 1
ATOM 912 C CA . ASN A 1 122 ? 52.809 11.473 -53.098 1.00 75.19 122 ASN A CA 1
ATOM 913 C C . ASN A 1 122 ? 52.291 11.538 -51.644 1.00 75.19 122 ASN A C 1
ATOM 915 O O . ASN A 1 122 ? 52.626 10.703 -50.803 1.00 75.19 122 ASN A O 1
ATOM 919 N N . SER A 1 123 ? 51.443 12.521 -51.343 1.00 77.56 123 SER A N 1
ATOM 920 C CA . SER A 1 123 ? 50.917 12.756 -49.987 1.00 77.56 123 SER A CA 1
ATOM 921 C C . SER A 1 123 ? 50.005 11.644 -49.445 1.00 77.56 123 SER A C 1
ATOM 923 O O . SER A 1 123 ? 49.683 11.639 -48.258 1.00 77.56 123 SER A O 1
ATOM 925 N N . LYS A 1 124 ? 49.585 10.696 -50.292 1.00 83.31 124 LYS A N 1
ATOM 926 C CA . LYS A 1 124 ? 48.742 9.542 -49.936 1.00 83.31 124 LYS A CA 1
ATOM 927 C C . LYS A 1 124 ? 49.572 8.307 -49.578 1.00 83.31 124 LYS A C 1
ATOM 929 O O . LYS A 1 124 ? 49.026 7.226 -49.362 1.00 83.31 124 LYS A O 1
ATOM 934 N N . CYS A 1 125 ? 50.888 8.465 -49.514 1.00 83.25 125 CYS A N 1
ATOM 935 C CA . CYS A 1 125 ? 51.838 7.394 -49.319 1.00 83.25 125 CYS A CA 1
ATOM 936 C C . CYS A 1 125 ? 52.588 7.541 -48.000 1.00 83.25 125 CYS A C 1
ATOM 938 O O . CYS A 1 125 ? 53.102 8.614 -47.694 1.00 83.25 125 CYS A O 1
ATOM 940 N N . LEU A 1 126 ? 52.683 6.456 -47.234 1.00 78.69 126 LEU A N 1
ATOM 941 C CA . LEU A 1 126 ? 53.459 6.441 -45.996 1.00 78.69 126 LEU A CA 1
ATOM 942 C C . LEU A 1 126 ? 54.960 6.260 -46.287 1.00 78.69 126 LEU A C 1
ATOM 944 O O . LEU A 1 126 ? 55.801 6.857 -45.622 1.00 78.69 126 LEU A O 1
ATOM 948 N N . SER A 1 127 ? 55.288 5.440 -47.291 1.00 74.38 127 SER A N 1
ATOM 949 C CA . SER A 1 127 ? 56.645 5.218 -47.803 1.00 74.38 127 SER A CA 1
ATOM 950 C C . SER A 1 127 ? 56.609 4.614 -49.212 1.00 74.38 127 SER A C 1
ATOM 952 O O . SER A 1 127 ? 55.691 3.861 -49.552 1.00 74.38 127 SER A O 1
ATOM 954 N N . CYS A 1 128 ? 57.612 4.923 -50.038 1.00 74.50 128 CYS A N 1
ATOM 955 C CA . CYS A 1 128 ? 57.701 4.482 -51.433 1.00 74.50 128 CYS A CA 1
ATOM 956 C C . CYS A 1 128 ? 58.980 3.702 -51.678 1.00 74.50 128 CYS A C 1
ATOM 958 O O . CYS A 1 128 ? 60.027 4.033 -51.127 1.00 74.50 128 CYS A O 1
ATOM 960 N N . PHE A 1 129 ? 58.900 2.703 -52.553 1.00 72.50 129 PHE A N 1
ATOM 961 C CA . PHE A 1 129 ? 60.077 1.978 -53.028 1.00 72.50 129 PHE A CA 1
ATOM 962 C C . PHE A 1 129 ? 60.632 2.583 -54.329 1.00 72.50 129 PHE A C 1
ATOM 964 O O . PHE A 1 129 ? 61.822 2.484 -54.607 1.00 72.50 129 PHE A O 1
ATOM 971 N N . SER A 1 130 ? 59.788 3.254 -55.116 1.00 72.44 130 SER A N 1
ATOM 972 C CA . SER A 1 130 ? 60.193 4.062 -56.271 1.00 72.44 130 SER A CA 1
ATOM 973 C C . SER A 1 130 ? 59.248 5.252 -56.438 1.00 72.44 130 SER A C 1
ATOM 975 O O . SER A 1 130 ? 58.204 5.299 -55.789 1.00 72.44 130 SER A O 1
ATOM 977 N N . ASN A 1 131 ? 59.583 6.209 -57.308 1.00 69.31 131 ASN A N 1
ATOM 978 C CA . ASN A 1 131 ? 58.732 7.378 -57.560 1.00 69.31 131 ASN A CA 1
ATOM 979 C C . ASN A 1 131 ? 57.287 6.957 -57.857 1.00 69.31 131 ASN A C 1
ATOM 981 O O . ASN A 1 131 ? 57.051 6.111 -58.720 1.00 69.31 131 ASN A O 1
ATOM 985 N N . ASN A 1 132 ? 56.348 7.530 -57.101 1.00 66.12 132 ASN A N 1
ATOM 986 C CA . ASN A 1 132 ? 54.910 7.242 -57.142 1.00 66.12 132 ASN A CA 1
ATOM 987 C C . ASN A 1 132 ? 54.495 5.776 -56.903 1.00 66.12 132 ASN A C 1
ATOM 989 O O . ASN A 1 132 ? 53.320 5.463 -57.058 1.00 66.12 132 ASN A O 1
ATOM 993 N N . ASN A 1 133 ? 55.408 4.894 -56.485 1.00 77.69 133 ASN A N 1
ATOM 994 C CA . ASN A 1 133 ? 55.112 3.496 -56.182 1.00 77.69 133 ASN A CA 1
ATOM 995 C C . ASN A 1 133 ? 55.273 3.235 -54.682 1.00 77.69 133 ASN A C 1
ATOM 997 O O . ASN A 1 133 ? 56.380 3.141 -54.137 1.00 77.69 133 ASN A O 1
ATOM 1001 N N . CYS A 1 134 ? 54.132 3.161 -54.022 1.00 80.81 134 CYS A N 1
ATOM 1002 C CA . CYS A 1 134 ? 53.975 3.071 -52.591 1.00 80.81 134 CYS A CA 1
ATOM 1003 C C . CYS A 1 134 ? 54.143 1.653 -52.075 1.00 80.81 134 CYS A C 1
ATOM 1005 O O . CYS A 1 134 ? 53.568 0.700 -52.595 1.00 80.81 134 CYS A O 1
ATOM 1007 N N . ILE A 1 135 ? 54.890 1.540 -50.981 1.00 80.50 135 ILE A N 1
ATOM 1008 C CA . ILE A 1 135 ? 54.952 0.324 -50.171 1.00 80.50 135 ILE A CA 1
ATOM 1009 C C . ILE A 1 135 ? 53.661 0.212 -49.363 1.00 80.50 135 ILE A C 1
ATOM 1011 O O . ILE A 1 135 ? 53.067 -0.860 -49.275 1.00 80.50 135 ILE A O 1
ATOM 1015 N N . GLN A 1 136 ? 53.213 1.334 -48.793 1.00 82.19 136 GLN A N 1
ATOM 1016 C CA . GLN A 1 136 ? 51.984 1.393 -48.019 1.00 82.19 136 GLN A CA 1
ATOM 1017 C C . GLN A 1 136 ? 51.286 2.742 -48.195 1.00 82.19 136 GLN A C 1
ATOM 1019 O O . GLN A 1 136 ? 51.881 3.803 -47.994 1.00 82.19 136 GLN A O 1
ATOM 1024 N N . CYS A 1 137 ? 50.001 2.688 -48.530 1.00 87.12 137 CYS A N 1
ATOM 1025 C CA . CYS A 1 137 ? 49.140 3.859 -48.609 1.00 87.12 137 CYS A CA 1
ATOM 1026 C C . CYS A 1 137 ? 48.667 4.320 -47.227 1.00 87.12 137 CYS A C 1
ATOM 1028 O O . CYS A 1 137 ? 48.527 3.520 -46.296 1.00 87.12 137 CYS A O 1
ATOM 1030 N N . THR A 1 138 ? 48.384 5.613 -47.096 1.00 85.19 138 THR A N 1
ATOM 1031 C CA . THR A 1 138 ? 47.772 6.187 -45.895 1.00 85.19 138 THR A CA 1
ATOM 1032 C C . THR A 1 138 ? 46.249 6.026 -45.928 1.00 85.19 138 THR A C 1
ATOM 1034 O O . THR A 1 138 ? 45.623 6.020 -46.988 1.00 85.19 138 THR A O 1
ATOM 1037 N N . GLY A 1 139 ? 45.625 5.869 -44.758 1.00 86.75 139 GLY A N 1
ATOM 1038 C CA . GLY A 1 139 ? 44.165 5.787 -44.633 1.00 86.75 139 GLY A CA 1
ATOM 1039 C C . GLY A 1 139 ? 43.520 4.649 -45.440 1.00 86.75 139 GLY A C 1
ATOM 1040 O O . GLY A 1 139 ? 43.929 3.485 -45.346 1.00 86.75 139 GLY A O 1
ATOM 1041 N N . ASN A 1 140 ? 42.486 4.996 -46.213 1.00 89.19 140 ASN A N 1
ATOM 1042 C CA . ASN A 1 140 ? 41.657 4.068 -46.993 1.00 89.19 140 ASN A CA 1
ATOM 1043 C C . ASN A 1 140 ? 42.060 3.961 -48.473 1.00 89.19 140 ASN A C 1
ATOM 1045 O O . ASN A 1 140 ? 41.311 3.399 -49.269 1.00 89.19 140 ASN A O 1
ATOM 1049 N N . TRP A 1 141 ? 43.226 4.486 -48.847 1.00 89.06 141 TRP A N 1
ATOM 1050 C CA . TRP A 1 141 ? 43.782 4.325 -50.188 1.00 89.06 141 TRP A CA 1
ATOM 1051 C C . TRP A 1 141 ? 44.404 2.938 -50.369 1.00 89.06 141 TRP A C 1
ATOM 1053 O O . TRP A 1 141 ? 44.883 2.323 -49.413 1.00 89.06 141 TRP A O 1
ATOM 1063 N N . ASP A 1 142 ? 44.396 2.459 -51.604 1.00 88.44 142 ASP A N 1
ATOM 1064 C CA . ASP A 1 142 ? 44.918 1.169 -52.033 1.00 88.44 142 ASP A CA 1
ATOM 1065 C C . ASP A 1 142 ? 45.551 1.272 -53.433 1.00 88.44 142 ASP A C 1
ATOM 1067 O O . ASP A 1 142 ? 45.441 2.286 -54.135 1.00 88.44 142 ASP A O 1
ATOM 1071 N N . GLY A 1 143 ? 46.220 0.199 -53.844 1.00 84.25 143 GLY A N 1
ATOM 1072 C CA . GLY A 1 143 ? 46.958 0.105 -55.095 1.00 84.25 143 GLY A CA 1
ATOM 1073 C C . GLY A 1 143 ? 48.383 0.646 -54.991 1.00 84.25 143 GLY A C 1
ATOM 1074 O O . GLY A 1 143 ? 48.740 1.399 -54.089 1.00 84.25 143 GLY A O 1
ATOM 1075 N N . LYS A 1 144 ? 49.215 0.266 -55.965 1.00 79.88 144 LYS A N 1
ATOM 1076 C CA . LYS A 1 144 ? 50.646 0.613 -56.002 1.00 79.88 144 LYS A CA 1
ATOM 1077 C C . LYS A 1 144 ? 50.910 2.119 -56.033 1.00 79.88 144 LYS A C 1
ATOM 1079 O O . LYS A 1 144 ? 51.932 2.559 -55.538 1.00 79.88 144 LYS A O 1
ATOM 1084 N N . GLU A 1 145 ? 49.987 2.911 -56.567 1.00 83.12 145 GLU A N 1
ATOM 1085 C CA . GLU A 1 145 ? 50.113 4.374 -56.632 1.00 83.12 145 GLU A CA 1
ATOM 1086 C C . GLU A 1 145 ? 49.221 5.101 -55.609 1.00 83.12 145 GLU A C 1
ATOM 1088 O O . GLU A 1 145 ? 49.145 6.331 -55.616 1.00 83.12 145 GLU A O 1
ATOM 1093 N N . CYS A 1 146 ? 48.526 4.361 -54.732 1.00 86.06 146 CYS A N 1
ATOM 1094 C CA . CYS A 1 146 ? 47.516 4.898 -53.810 1.00 86.06 146 CYS A CA 1
ATOM 1095 C C . CYS A 1 146 ? 46.441 5.729 -54.526 1.00 86.06 146 CYS A C 1
ATOM 1097 O O . CYS A 1 146 ? 46.071 6.824 -54.093 1.00 86.06 146 CYS A O 1
ATOM 1099 N N . SER A 1 147 ? 45.981 5.218 -55.668 1.00 85.81 147 SER A N 1
ATOM 1100 C CA . SER A 1 147 ? 45.067 5.900 -56.587 1.00 85.81 147 SER A CA 1
ATOM 1101 C C . SER A 1 147 ? 43.653 5.321 -56.588 1.00 85.81 147 SER A C 1
ATOM 1103 O O . SER A 1 147 ? 42.752 5.932 -57.160 1.00 85.81 147 SER A O 1
ATOM 1105 N N . ILE A 1 148 ? 43.434 4.189 -55.917 1.00 89.38 148 ILE A N 1
ATOM 1106 C CA . ILE A 1 148 ? 42.117 3.568 -55.751 1.00 89.38 148 ILE A CA 1
ATOM 1107 C C . ILE A 1 148 ? 41.770 3.467 -54.267 1.00 89.38 148 ILE A C 1
ATOM 1109 O O . ILE A 1 148 ? 42.64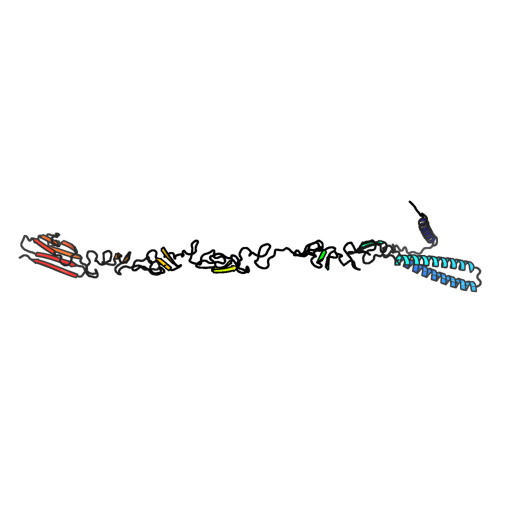9 3.530 -53.413 1.00 89.38 148 ILE A O 1
ATOM 1113 N N . CYS A 1 149 ? 40.490 3.334 -53.943 1.00 91.75 149 CYS A N 1
ATOM 1114 C CA . CYS A 1 149 ? 40.058 3.117 -52.566 1.00 91.75 149 CYS A CA 1
ATOM 1115 C C . CYS A 1 149 ? 40.112 1.630 -52.213 1.00 91.75 149 CYS A C 1
ATOM 1117 O O . CYS A 1 149 ? 39.861 0.775 -53.066 1.00 91.75 149 CYS A O 1
ATOM 1119 N N . LYS A 1 150 ? 40.378 1.322 -50.941 1.00 90.38 150 LYS A N 1
ATOM 1120 C CA . LYS A 1 150 ? 40.197 -0.026 -50.391 1.00 90.38 150 LYS A CA 1
ATOM 1121 C C . LYS A 1 150 ? 38.758 -0.488 -50.607 1.00 90.38 150 LYS A C 1
ATOM 1123 O O . LYS A 1 150 ? 37.826 0.317 -50.576 1.00 90.38 150 LYS A O 1
ATOM 1128 N N . THR A 1 151 ? 38.571 -1.797 -50.753 1.00 88.81 151 THR A N 1
ATOM 1129 C CA . THR A 1 151 ? 37.242 -2.411 -50.866 1.00 88.81 151 THR A CA 1
ATOM 1130 C C . THR A 1 151 ? 36.300 -1.898 -49.774 1.00 88.81 151 THR A C 1
ATOM 1132 O O . THR A 1 151 ? 36.631 -1.943 -48.589 1.00 88.81 151 THR A O 1
ATOM 1135 N N . GLY A 1 152 ? 35.124 -1.410 -50.180 1.00 85.31 152 GLY A N 1
ATOM 1136 C CA . GLY A 1 152 ? 34.122 -0.841 -49.274 1.00 85.31 152 GLY A CA 1
ATOM 1137 C C . GLY A 1 152 ? 34.258 0.664 -49.010 1.00 85.31 152 GLY A C 1
ATOM 1138 O O . GLY A 1 152 ? 33.439 1.214 -48.281 1.00 85.31 152 GLY A O 1
ATOM 1139 N N . TRP A 1 153 ? 35.230 1.349 -49.615 1.00 86.75 153 TRP A N 1
ATOM 1140 C CA . TRP A 1 153 ? 35.382 2.807 -49.562 1.00 86.75 153 TRP A CA 1
ATOM 1141 C C . TRP A 1 153 ? 35.333 3.418 -50.964 1.00 86.75 153 TRP A C 1
ATOM 1143 O O . TRP A 1 153 ? 35.683 2.780 -51.953 1.00 86.75 153 TRP A O 1
ATOM 1153 N N . GLY A 1 154 ? 34.880 4.664 -51.048 1.00 85.75 154 GLY A N 1
ATOM 1154 C CA . GLY A 1 154 ? 34.671 5.402 -52.285 1.00 85.75 154 GLY A CA 1
ATOM 1155 C C . GLY A 1 154 ? 34.719 6.912 -52.058 1.00 85.75 154 GLY A C 1
ATOM 1156 O O . GLY A 1 154 ? 35.101 7.392 -50.988 1.00 85.75 154 GLY A O 1
ATOM 1157 N N . GLY A 1 155 ? 34.325 7.669 -53.081 1.00 83.31 155 GLY A N 1
ATOM 1158 C CA . GLY A 1 155 ? 34.523 9.119 -53.124 1.00 83.31 155 GLY A CA 1
ATOM 1159 C C . GLY A 1 155 ? 35.926 9.499 -53.606 1.00 83.31 155 GLY A C 1
ATOM 1160 O O . GLY A 1 155 ? 36.839 8.676 -53.641 1.00 83.31 155 GLY A O 1
ATOM 1161 N N . SER A 1 156 ? 36.105 10.759 -54.004 1.00 83.69 156 SER A N 1
ATOM 1162 C CA . SER A 1 156 ? 37.371 11.268 -54.560 1.00 83.69 156 SER A CA 1
ATOM 1163 C C . SER A 1 156 ? 38.527 11.301 -53.556 1.00 83.69 156 SER A C 1
ATOM 1165 O O . SER A 1 156 ? 39.677 11.489 -53.951 1.00 83.69 156 SER A O 1
ATOM 1167 N N . ASP A 1 157 ? 38.229 11.146 -52.268 1.00 86.38 157 ASP A N 1
ATOM 1168 C CA . ASP A 1 157 ? 39.174 11.149 -51.155 1.00 86.38 157 ASP A CA 1
ATOM 1169 C C . ASP A 1 157 ? 39.222 9.813 -50.380 1.00 86.38 157 ASP A C 1
ATOM 1171 O O . ASP A 1 157 ? 39.945 9.712 -49.390 1.00 86.38 157 ASP A O 1
ATOM 1175 N N . CYS A 1 158 ? 38.473 8.795 -50.828 1.00 89.00 158 CYS A N 1
ATOM 1176 C CA . CYS A 1 158 ? 38.301 7.498 -50.161 1.00 89.00 158 CYS A CA 1
ATOM 1177 C C . CYS A 1 158 ? 37.766 7.565 -48.719 1.00 89.00 158 CYS A C 1
ATOM 1179 O O . CYS A 1 158 ? 37.954 6.625 -47.941 1.00 89.00 158 CYS A O 1
ATOM 1181 N N . ASN A 1 159 ? 37.070 8.645 -48.356 1.00 88.31 159 ASN A N 1
ATOM 1182 C CA . ASN A 1 159 ? 36.467 8.804 -47.030 1.00 88.31 159 ASN A CA 1
ATOM 1183 C C . ASN A 1 159 ? 34.969 8.486 -47.003 1.00 88.31 159 ASN A C 1
ATOM 1185 O O . ASN A 1 159 ? 34.354 8.527 -45.939 1.00 88.31 159 ASN A O 1
ATOM 1189 N N . THR A 1 160 ? 34.367 8.151 -48.146 1.00 85.75 160 THR A N 1
ATOM 1190 C CA . THR A 1 160 ? 32.949 7.784 -48.202 1.00 85.75 160 THR A CA 1
ATOM 1191 C C . THR A 1 160 ? 32.813 6.267 -48.084 1.00 85.75 160 THR A C 1
ATOM 1193 O O . THR A 1 160 ? 33.300 5.556 -48.965 1.00 85.75 160 THR A O 1
ATOM 1196 N N . PRO A 1 161 ? 32.176 5.727 -47.033 1.00 85.62 161 PRO A N 1
ATOM 1197 C CA . PRO A 1 161 ? 31.904 4.299 -46.967 1.00 85.62 161 PRO A CA 1
ATOM 1198 C C . PRO A 1 161 ? 30.917 3.912 -48.073 1.00 85.62 161 PRO A C 1
ATOM 1200 O O . PRO A 1 161 ? 29.876 4.543 -48.250 1.00 85.62 161 PRO A O 1
ATOM 1203 N N . VAL A 1 162 ? 31.248 2.861 -48.816 1.00 84.75 162 VAL A N 1
ATOM 1204 C CA . VAL A 1 162 ? 30.367 2.244 -49.807 1.00 84.75 162 VAL A CA 1
ATOM 1205 C C . VAL A 1 162 ? 29.562 1.159 -49.111 1.00 84.75 162 VAL A C 1
ATOM 1207 O O . VAL A 1 162 ? 30.079 0.358 -48.329 1.00 84.75 162 VAL A O 1
ATOM 1210 N N . CYS A 1 163 ? 28.274 1.132 -49.395 1.00 80.56 163 CYS A N 1
ATOM 1211 C CA . CYS A 1 163 ? 27.334 0.234 -48.759 1.00 80.56 163 CYS A CA 1
ATOM 1212 C C . CYS A 1 163 ? 26.245 -0.192 -49.736 1.00 80.56 163 CYS A C 1
ATOM 1214 O O . CYS A 1 163 ? 26.209 0.264 -50.880 1.00 80.56 163 CYS A O 1
ATOM 1216 N N . ASP A 1 164 ? 25.404 -1.122 -49.290 1.00 80.56 164 ASP A N 1
ATOM 1217 C CA . ASP A 1 164 ? 24.338 -1.677 -50.112 1.00 80.56 164 ASP A CA 1
ATOM 1218 C C . ASP A 1 164 ? 23.378 -0.577 -50.586 1.00 80.56 164 ASP A C 1
ATOM 1220 O O . ASP A 1 164 ? 23.074 0.366 -49.856 1.00 80.56 164 ASP A O 1
ATOM 1224 N N . SER A 1 165 ? 22.856 -0.737 -51.800 1.00 81.19 165 SER A N 1
ATOM 1225 C CA . SER A 1 165 ? 21.816 0.113 -52.390 1.00 81.19 165 SER A CA 1
ATOM 1226 C C . SER A 1 165 ? 20.572 0.322 -51.509 1.00 81.19 165 SER A C 1
ATOM 1228 O O . SER A 1 165 ? 19.837 1.287 -51.707 1.00 81.19 165 SER A O 1
ATOM 1230 N N . LYS A 1 166 ? 20.328 -0.567 -50.537 1.00 85.19 166 LYS A N 1
ATOM 1231 C CA . LYS A 1 166 ? 19.231 -0.482 -49.561 1.00 85.19 166 LYS A CA 1
ATOM 1232 C C . LYS A 1 166 ? 19.519 0.470 -48.398 1.00 85.19 166 LYS A C 1
ATOM 1234 O O . LYS A 1 166 ? 18.584 0.843 -47.687 1.00 85.19 166 LYS A O 1
ATOM 1239 N N . CYS A 1 167 ? 20.772 0.862 -48.179 1.00 85.00 167 CYS A N 1
ATOM 1240 C CA . CYS A 1 167 ? 21.127 1.847 -47.166 1.00 85.00 167 CYS A CA 1
ATOM 1241 C C . CYS A 1 167 ? 20.856 3.265 -47.689 1.00 85.00 167 CYS A C 1
ATOM 1243 O O . CYS A 1 167 ? 21.274 3.608 -48.793 1.00 85.00 167 CYS A O 1
ATOM 1245 N N . SER A 1 168 ? 20.237 4.118 -46.875 1.00 82.38 168 SER A N 1
ATOM 1246 C CA . SER A 1 168 ? 20.074 5.539 -47.205 1.00 82.38 168 SER A CA 1
ATOM 1247 C C . SER A 1 168 ? 21.298 6.379 -46.882 1.00 82.38 168 SER A C 1
ATOM 1249 O O . SER A 1 168 ? 21.631 7.311 -47.610 1.00 82.38 168 SER A O 1
ATOM 1251 N N . MET A 1 169 ? 21.995 6.020 -45.810 1.00 78.75 169 MET A N 1
ATOM 1252 C CA . MET A 1 169 ? 23.301 6.542 -45.430 1.00 78.75 169 MET A CA 1
ATOM 1253 C C . MET A 1 169 ? 24.065 5.441 -44.696 1.00 78.75 169 MET A C 1
ATOM 1255 O O . MET A 1 169 ? 23.458 4.503 -44.170 1.00 78.75 169 MET A O 1
ATOM 1259 N N . CYS A 1 170 ? 25.394 5.550 -44.651 1.00 82.81 170 CYS A N 1
ATOM 1260 C CA . CYS A 1 170 ? 26.259 4.509 -44.099 1.00 82.81 170 CYS A CA 1
ATOM 1261 C C . CYS A 1 170 ? 27.217 5.072 -43.068 1.00 82.81 170 CYS A C 1
ATOM 1263 O O . CYS A 1 170 ? 27.813 6.130 -43.262 1.00 82.81 170 CYS A O 1
ATOM 1265 N N . SER A 1 171 ? 27.320 4.366 -41.946 1.00 82.94 171 SER A N 1
ATOM 1266 C CA . SER A 1 171 ? 28.205 4.718 -40.837 1.00 82.94 171 SER A CA 1
ATOM 1267 C C . SER A 1 171 ? 29.596 4.113 -41.018 1.00 82.94 171 SER A C 1
ATOM 1269 O O . SER A 1 171 ? 30.583 4.698 -40.579 1.00 82.94 171 SER A O 1
ATOM 1271 N N . SER A 1 172 ? 29.689 2.966 -41.691 1.00 83.06 172 SER A N 1
ATOM 1272 C CA . SER A 1 172 ? 30.941 2.319 -42.086 1.00 83.06 172 SER A CA 1
ATOM 1273 C C . SER A 1 172 ? 30.704 1.396 -43.296 1.00 83.06 172 SER A C 1
ATOM 1275 O O . SER A 1 172 ? 29.550 1.186 -43.683 1.00 83.06 172 SER A O 1
ATOM 1277 N N . PRO A 1 173 ? 31.758 0.874 -43.957 1.00 83.31 173 PRO A N 1
ATOM 1278 C CA . PRO A 1 173 ? 31.596 -0.010 -45.111 1.00 83.31 173 PRO A CA 1
ATOM 1279 C C . PRO A 1 173 ? 30.672 -1.194 -44.811 1.00 83.31 173 PRO A C 1
ATOM 1281 O O . PRO A 1 173 ? 30.913 -1.958 -43.877 1.00 83.31 173 PRO A O 1
ATOM 1284 N N . GLY A 1 174 ? 29.606 -1.337 -45.599 1.00 79.62 174 GLY A N 1
ATOM 1285 C CA . GLY A 1 174 ? 28.601 -2.391 -45.417 1.00 79.62 174 GLY A CA 1
ATOM 1286 C C . GLY A 1 174 ? 27.671 -2.237 -44.202 1.00 79.62 174 GLY A C 1
ATOM 1287 O O . GLY A 1 174 ? 26.827 -3.107 -43.998 1.00 79.62 174 GLY A O 1
ATOM 1288 N N . VAL A 1 175 ? 27.781 -1.155 -43.421 1.00 84.00 175 VAL A N 1
ATOM 1289 C CA . VAL A 1 175 ? 26.909 -0.873 -42.270 1.00 84.00 175 VAL A CA 1
ATOM 1290 C C . VAL A 1 175 ? 26.110 0.400 -42.526 1.00 84.00 175 VAL A C 1
ATOM 1292 O O . VAL A 1 175 ? 26.651 1.503 -42.649 1.00 84.00 175 VAL A O 1
ATOM 1295 N N . CYS A 1 176 ? 24.795 0.245 -42.591 1.00 86.00 176 CYS A N 1
ATOM 1296 C CA . CYS A 1 176 ? 23.868 1.336 -42.824 1.00 86.00 176 CYS A CA 1
ATOM 1297 C C . CYS A 1 176 ? 23.618 2.100 -41.513 1.00 86.00 176 CYS A C 1
ATOM 1299 O O . CYS A 1 176 ? 23.365 1.497 -40.469 1.00 86.00 176 CYS A O 1
ATOM 1301 N N . SER A 1 177 ? 23.638 3.433 -41.561 1.00 84.06 177 SER A N 1
ATOM 1302 C CA . SER A 1 177 ? 23.123 4.271 -40.469 1.00 84.06 177 SER A CA 1
ATOM 1303 C C . SER A 1 177 ? 21.599 4.394 -40.524 1.00 84.06 177 SER A C 1
ATOM 1305 O O . SER A 1 177 ? 20.959 4.568 -39.490 1.00 84.06 177 SER A O 1
ATOM 1307 N N . ALA A 1 178 ? 21.019 4.261 -41.716 1.00 82.69 178 ALA A N 1
ATOM 1308 C CA . ALA A 1 178 ? 19.587 4.125 -41.930 1.00 82.69 178 ALA A CA 1
ATOM 1309 C C . ALA A 1 178 ? 19.310 3.342 -43.224 1.00 82.69 178 ALA A C 1
ATOM 1311 O O . ALA A 1 178 ? 20.131 3.322 -44.143 1.00 82.69 178 ALA A O 1
ATOM 1312 N N . CYS A 1 179 ? 18.143 2.701 -43.289 1.00 87.50 179 CYS A N 1
ATOM 1313 C CA . CYS A 1 179 ? 17.672 1.955 -44.454 1.00 87.50 179 CYS A CA 1
ATOM 1314 C C . CYS A 1 179 ? 16.652 2.761 -45.261 1.00 87.50 179 CYS A C 1
ATOM 1316 O O . CYS A 1 179 ? 15.932 3.591 -44.706 1.00 87.50 179 CYS A O 1
ATOM 1318 N N . TYR A 1 180 ? 16.550 2.500 -46.563 1.00 84.88 180 TYR A N 1
ATOM 1319 C CA . TYR A 1 180 ? 15.446 3.000 -47.377 1.00 84.88 180 TYR A CA 1
ATOM 1320 C C . TYR A 1 180 ? 14.168 2.179 -47.156 1.00 84.88 180 TYR A C 1
ATOM 1322 O O . TYR A 1 180 ? 14.203 0.954 -47.042 1.00 84.88 180 TYR A O 1
ATOM 1330 N N . GLY A 1 181 ? 13.019 2.858 -47.160 1.00 86.12 181 GLY A N 1
ATOM 1331 C CA . GLY A 1 181 ? 11.701 2.222 -47.126 1.00 86.12 181 GLY A CA 1
ATOM 1332 C C . GLY A 1 181 ? 11.470 1.360 -45.882 1.00 86.12 181 GLY A C 1
ATOM 1333 O O . GLY A 1 181 ? 11.645 1.817 -44.755 1.00 86.12 181 GLY A O 1
ATOM 1334 N N . ASN A 1 182 ? 11.052 0.112 -46.101 1.00 87.94 182 ASN A N 1
ATOM 1335 C CA . ASN A 1 182 ? 10.641 -0.817 -45.043 1.00 87.94 182 ASN A CA 1
ATOM 1336 C C . ASN A 1 182 ? 11.742 -1.797 -44.616 1.00 87.94 182 ASN A C 1
ATOM 1338 O O . ASN A 1 182 ? 11.452 -2.800 -43.966 1.00 87.94 182 ASN A O 1
ATOM 1342 N N . TRP A 1 183 ? 12.991 -1.540 -44.986 1.00 89.56 183 TRP A N 1
ATOM 1343 C CA . TRP A 1 183 ? 14.132 -2.329 -44.536 1.00 89.56 183 TRP A CA 1
ATOM 1344 C C . TRP A 1 183 ? 14.563 -1.928 -43.117 1.00 89.56 183 TRP A C 1
ATOM 1346 O O . TRP A 1 183 ? 14.370 -0.792 -42.686 1.00 89.56 183 TRP A O 1
ATOM 1356 N N . ASN A 1 184 ? 15.159 -2.872 -42.394 1.00 87.12 184 ASN A N 1
ATOM 1357 C CA . ASN A 1 184 ? 15.580 -2.756 -41.004 1.00 87.12 184 ASN A CA 1
ATOM 1358 C C . ASN A 1 184 ? 16.901 -3.498 -40.743 1.00 87.12 184 ASN A C 1
ATOM 1360 O O . ASN A 1 184 ? 17.281 -4.440 -41.453 1.00 87.12 184 ASN A O 1
ATOM 1364 N N . GLY A 1 185 ? 17.557 -3.115 -39.651 1.00 84.44 185 GLY A N 1
ATOM 1365 C CA . GLY A 1 185 ? 18.816 -3.671 -39.181 1.00 84.44 185 GLY A CA 1
ATOM 1366 C C . GLY A 1 185 ? 20.030 -2.906 -39.702 1.00 84.44 185 GLY A C 1
ATOM 1367 O O . GLY A 1 185 ? 19.959 -2.135 -40.653 1.00 84.44 185 GLY A O 1
ATOM 1368 N N . VAL A 1 186 ? 21.179 -3.161 -39.080 1.00 83.44 186 VAL A N 1
ATOM 1369 C CA . VAL A 1 186 ? 22.444 -2.456 -39.361 1.00 83.44 186 VAL A CA 1
ATOM 1370 C C . VAL A 1 186 ? 23.024 -2.745 -40.751 1.00 83.44 186 VAL A C 1
ATOM 1372 O O . VAL A 1 186 ? 23.913 -2.037 -41.204 1.00 83.44 186 VAL A O 1
ATOM 1375 N N . THR A 1 187 ? 22.515 -3.762 -41.445 1.00 84.69 187 THR A N 1
ATOM 1376 C CA . THR A 1 187 ? 22.862 -4.093 -42.838 1.00 84.69 187 THR A CA 1
ATOM 1377 C C . THR A 1 187 ? 21.657 -4.027 -43.780 1.00 84.69 187 THR A C 1
ATOM 1379 O O . THR A 1 187 ? 21.747 -4.501 -44.907 1.00 84.69 187 THR A O 1
ATOM 1382 N N . CYS A 1 188 ? 20.513 -3.497 -43.322 1.00 86.69 188 CYS A N 1
ATOM 1383 C CA . CYS A 1 188 ? 19.251 -3.482 -44.075 1.00 86.69 188 CYS A CA 1
ATOM 1384 C C . CYS A 1 188 ? 18.891 -4.849 -44.681 1.00 86.69 188 CYS A C 1
ATOM 1386 O O . CYS A 1 188 ? 18.500 -4.953 -45.841 1.00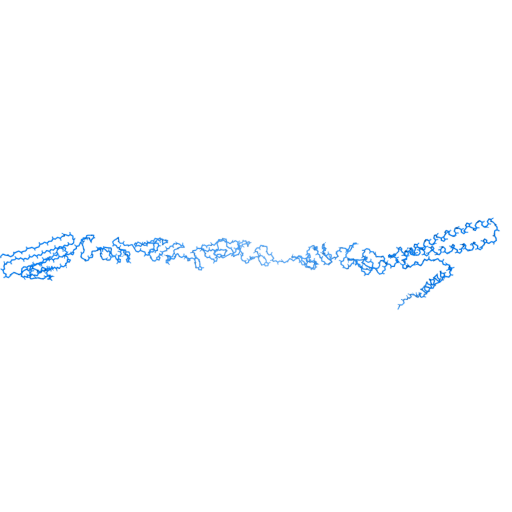 86.69 188 CYS A O 1
ATOM 1388 N N . SER A 1 189 ? 19.071 -5.910 -43.894 1.00 86.25 189 SER A N 1
ATOM 1389 C CA . SER A 1 189 ? 18.875 -7.306 -44.310 1.00 86.25 189 SER A CA 1
ATOM 1390 C C . SER A 1 189 ? 17.571 -7.917 -43.799 1.00 86.25 189 SER A C 1
ATOM 1392 O O . SER A 1 189 ? 17.213 -9.024 -44.193 1.00 86.25 189 SER A O 1
ATOM 1394 N N . THR A 1 190 ? 16.848 -7.200 -42.940 1.00 88.00 190 THR A N 1
ATOM 1395 C CA . THR A 1 190 ? 15.560 -7.627 -42.379 1.00 88.00 190 THR A CA 1
ATOM 1396 C C . THR A 1 190 ? 14.482 -6.604 -42.705 1.00 88.00 190 THR A C 1
ATOM 1398 O O . THR A 1 190 ? 14.800 -5.473 -43.056 1.00 88.00 190 THR A O 1
ATOM 1401 N N . CYS A 1 191 ? 13.210 -6.975 -42.597 1.00 87.56 191 CYS A N 1
ATOM 1402 C CA . CYS A 1 191 ? 12.110 -6.033 -42.781 1.00 87.56 191 CYS A CA 1
ATOM 1403 C C . CYS A 1 191 ? 11.729 -5.356 -41.458 1.00 87.56 191 CYS A C 1
ATOM 1405 O O . CYS A 1 191 ? 11.875 -5.932 -40.377 1.00 87.56 191 CYS A O 1
ATOM 1407 N N . ASN A 1 192 ? 11.217 -4.129 -41.540 1.00 83.62 192 ASN A N 1
ATOM 1408 C CA . ASN A 1 192 ? 10.534 -3.472 -40.432 1.00 83.62 192 ASN A CA 1
ATOM 1409 C C . ASN A 1 192 ? 9.307 -4.290 -40.013 1.00 83.62 192 ASN A C 1
ATOM 1411 O O . ASN A 1 192 ? 8.708 -5.008 -40.818 1.00 83.62 192 ASN A O 1
ATOM 1415 N N . LEU A 1 193 ? 8.919 -4.161 -38.742 1.00 79.69 193 LEU A N 1
ATOM 1416 C CA . LEU A 1 193 ? 7.713 -4.802 -38.216 1.00 79.69 193 LEU A CA 1
ATOM 1417 C C . LEU A 1 193 ? 6.506 -4.488 -39.116 1.00 79.69 193 LEU A C 1
ATOM 1419 O O . LEU A 1 193 ? 6.260 -3.329 -39.447 1.00 79.69 193 LEU A O 1
ATOM 1423 N N . GLY A 1 194 ? 5.768 -5.528 -39.513 1.00 70.69 194 GLY A N 1
ATOM 1424 C CA . GLY A 1 194 ? 4.616 -5.415 -40.416 1.00 70.69 194 GLY A CA 1
ATOM 1425 C C . GLY A 1 194 ? 4.927 -5.574 -41.910 1.00 70.69 194 GLY A C 1
ATOM 1426 O O . GLY A 1 194 ? 4.008 -5.461 -42.716 1.00 70.69 194 GLY A O 1
ATOM 1427 N N . TRP A 1 195 ? 6.171 -5.877 -42.297 1.00 81.31 195 TRP A N 1
ATOM 1428 C CA . TRP A 1 195 ? 6.575 -6.098 -43.693 1.00 81.31 195 TRP A CA 1
ATOM 1429 C C . TRP A 1 195 ? 7.345 -7.414 -43.868 1.00 81.31 195 TRP A C 1
ATOM 1431 O O . TRP A 1 195 ? 8.043 -7.870 -42.967 1.00 81.31 195 TRP A O 1
ATOM 1441 N N . THR A 1 196 ? 7.191 -8.043 -45.030 1.00 82.12 196 THR A N 1
ATOM 1442 C CA . THR A 1 196 ? 7.805 -9.316 -45.430 1.00 82.12 196 THR A CA 1
ATOM 1443 C C . THR A 1 196 ? 8.120 -9.317 -46.929 1.00 82.12 196 THR A C 1
ATOM 1445 O O . THR A 1 196 ? 7.946 -8.320 -47.638 1.00 82.12 196 THR A O 1
ATOM 1448 N N . GLY A 1 197 ? 8.581 -10.462 -47.423 1.00 80.88 197 GLY A N 1
ATOM 1449 C CA . GLY A 1 197 ? 9.028 -10.661 -48.791 1.00 80.88 197 GLY A CA 1
ATOM 1450 C C . GLY A 1 197 ? 10.502 -10.308 -48.962 1.00 80.88 197 GLY A C 1
ATOM 1451 O O . GLY A 1 197 ? 11.084 -9.568 -48.172 1.00 80.88 197 GLY A O 1
ATOM 1452 N N . VAL A 1 198 ? 11.102 -10.844 -50.025 1.00 82.06 198 VAL A N 1
ATOM 1453 C CA . VAL A 1 198 ? 12.536 -10.686 -50.332 1.00 82.06 198 VAL A CA 1
ATOM 1454 C C . VAL A 1 198 ? 12.965 -9.234 -50.545 1.00 82.06 198 VAL A C 1
ATOM 1456 O O . VAL A 1 198 ? 14.144 -8.938 -50.396 1.00 82.06 198 VAL A O 1
ATOM 1459 N N . ASP A 1 199 ? 12.008 -8.346 -50.832 1.00 86.19 199 ASP A N 1
ATOM 1460 C CA . ASP A 1 199 ? 12.234 -6.913 -51.032 1.00 86.19 199 ASP A CA 1
ATOM 1461 C C . ASP A 1 199 ? 11.613 -6.028 -49.935 1.00 86.19 199 ASP A C 1
ATOM 1463 O O . ASP A 1 199 ? 11.557 -4.811 -50.090 1.00 86.19 199 ASP A O 1
ATOM 1467 N N . CYS A 1 200 ? 11.079 -6.620 -48.855 1.00 85.50 200 CYS A N 1
ATOM 1468 C CA . CYS A 1 200 ? 10.332 -5.930 -47.789 1.00 85.50 200 CYS A CA 1
ATOM 1469 C C . CYS A 1 200 ? 9.178 -5.028 -48.274 1.00 85.50 200 CYS A C 1
ATOM 1471 O O . CYS A 1 200 ? 8.720 -4.135 -47.562 1.00 85.50 200 CYS A O 1
ATOM 1473 N N . ASN A 1 201 ? 8.678 -5.280 -49.484 1.00 88.00 201 ASN A N 1
ATOM 1474 C CA . ASN A 1 201 ? 7.586 -4.533 -50.109 1.00 88.00 201 ASN A CA 1
ATOM 1475 C C . ASN A 1 201 ? 6.236 -5.246 -49.992 1.00 88.00 201 ASN A C 1
ATOM 1477 O O . ASN A 1 201 ? 5.224 -4.727 -50.456 1.00 88.00 201 ASN A O 1
ATOM 1481 N N . THR A 1 202 ? 6.202 -6.436 -49.386 1.00 79.62 202 THR A N 1
ATOM 1482 C CA . THR A 1 202 ? 4.945 -7.131 -49.106 1.00 79.62 202 THR A CA 1
ATOM 1483 C C . THR A 1 202 ? 4.533 -6.783 -47.683 1.00 79.62 202 THR A C 1
ATOM 1485 O O . THR A 1 202 ? 5.237 -7.174 -46.754 1.00 79.62 202 THR A O 1
ATOM 1488 N N . PRO A 1 203 ? 3.437 -6.047 -47.456 1.00 70.56 203 PRO A N 1
ATOM 1489 C CA . PRO A 1 203 ? 2.941 -5.883 -46.099 1.00 70.56 203 PRO A CA 1
ATOM 1490 C C . PRO A 1 203 ? 2.590 -7.267 -45.542 1.00 70.56 203 PRO A C 1
ATOM 1492 O O . PRO A 1 203 ? 1.963 -8.082 -46.223 1.00 70.56 203 PRO A O 1
ATOM 1495 N N . ILE A 1 204 ? 2.990 -7.548 -44.303 1.00 68.94 204 ILE A N 1
ATOM 1496 C CA . ILE A 1 204 ? 2.444 -8.681 -43.559 1.00 68.94 204 ILE A CA 1
ATOM 1497 C C . ILE A 1 204 ? 1.007 -8.298 -43.225 1.00 68.94 204 ILE A C 1
ATOM 1499 O O . ILE A 1 204 ? 0.721 -7.690 -42.196 1.00 68.94 204 ILE A O 1
ATOM 1503 N N . CYS A 1 205 ? 0.087 -8.643 -44.118 1.00 59.22 205 CYS A N 1
ATOM 1504 C CA . CYS A 1 205 ? -1.327 -8.695 -43.798 1.00 59.22 205 CYS A CA 1
ATOM 1505 C C . CYS A 1 205 ? -1.576 -9.982 -43.011 1.00 59.22 205 CYS A C 1
ATOM 1507 O O . CYS A 1 205 ? -2.184 -10.924 -43.515 1.00 59.22 205 CYS A O 1
ATOM 1509 N N . GLU A 1 206 ? -1.095 -10.044 -41.770 1.00 51.56 206 GLU A N 1
ATOM 1510 C CA . GLU A 1 206 ? -1.743 -10.937 -40.823 1.00 51.56 206 GLU A CA 1
ATOM 1511 C C . GLU A 1 206 ? -3.138 -10.370 -40.570 1.00 51.56 206 GLU A C 1
ATOM 1513 O O . GLU A 1 206 ? -3.341 -9.392 -39.849 1.00 51.56 206 GLU A O 1
ATOM 1518 N N . VAL A 1 207 ? -4.124 -11.008 -41.194 1.00 55.16 207 VAL A N 1
ATOM 1519 C CA . VAL A 1 207 ? -5.442 -11.137 -40.583 1.00 55.16 207 VAL A CA 1
ATOM 1520 C C . VAL A 1 207 ? -5.186 -11.612 -39.145 1.00 55.16 207 VAL A C 1
ATOM 1522 O O . VAL A 1 207 ? -4.535 -12.644 -38.988 1.00 55.16 207 VAL A O 1
ATOM 1525 N N . ASN A 1 208 ? -5.605 -10.816 -38.142 1.00 50.09 208 ASN A N 1
ATOM 1526 C CA . ASN A 1 208 ? -5.989 -11.188 -36.756 1.00 50.09 208 ASN A CA 1
ATOM 1527 C C . ASN A 1 208 ? -5.592 -10.192 -35.648 1.00 50.09 208 ASN A C 1
ATOM 1529 O O . ASN A 1 208 ? -5.852 -10.474 -34.478 1.00 50.09 208 ASN A O 1
ATOM 1533 N N . THR A 1 209 ? -5.023 -9.014 -35.921 1.00 56.16 209 THR A N 1
ATOM 1534 C CA . THR A 1 209 ? -4.952 -7.979 -34.869 1.00 56.16 209 THR A CA 1
ATOM 1535 C C . THR A 1 209 ? -6.251 -7.193 -34.827 1.00 56.16 209 THR A C 1
ATOM 1537 O O . THR A 1 209 ? -6.381 -6.089 -35.346 1.00 56.16 209 THR A O 1
ATOM 1540 N N . CYS A 1 210 ? -7.257 -7.787 -34.194 1.00 64.81 210 CYS A N 1
ATOM 1541 C CA . CYS A 1 210 ? -8.472 -7.065 -33.867 1.00 64.81 210 CYS A CA 1
ATOM 1542 C C . CYS A 1 210 ? -8.124 -5.806 -33.058 1.00 64.81 210 CYS A C 1
ATOM 1544 O O . CYS A 1 210 ? -7.393 -5.883 -32.063 1.00 64.81 210 CYS A O 1
ATOM 1546 N N . ILE A 1 211 ? -8.623 -4.650 -33.505 1.00 71.25 211 ILE A N 1
ATOM 1547 C CA . ILE A 1 211 ? -8.371 -3.347 -32.877 1.00 71.25 211 ILE A CA 1
ATOM 1548 C C . ILE A 1 211 ? -9.007 -3.327 -31.482 1.00 71.25 211 ILE A C 1
ATOM 1550 O O . ILE A 1 211 ? -10.104 -3.843 -31.280 1.00 71.25 211 ILE A O 1
ATOM 1554 N N . GLY A 1 212 ? -8.332 -2.720 -30.506 1.00 78.75 212 GLY A N 1
ATOM 1555 C CA . GLY A 1 212 ? -8.832 -2.629 -29.133 1.00 78.75 212 GLY A CA 1
ATOM 1556 C C . GLY A 1 212 ? -8.873 -3.987 -28.425 1.00 78.75 212 GLY A C 1
ATOM 1557 O O . GLY A 1 212 ? -7.909 -4.750 -28.464 1.00 78.75 212 GLY A O 1
ATOM 1558 N N . ASN A 1 213 ? -9.989 -4.282 -27.754 1.00 86.75 213 ASN A N 1
ATOM 1559 C CA . ASN A 1 213 ? -10.150 -5.467 -26.901 1.00 86.75 213 ASN A CA 1
ATOM 1560 C C . ASN A 1 213 ? -10.852 -6.642 -27.594 1.00 86.75 213 ASN A C 1
ATOM 1562 O O . ASN A 1 213 ? -11.394 -7.522 -26.928 1.00 86.75 213 ASN A O 1
ATOM 1566 N N . TRP A 1 214 ? -10.863 -6.664 -28.921 1.00 83.06 214 TRP A N 1
ATOM 1567 C CA . TRP A 1 214 ? -11.427 -7.751 -29.715 1.00 83.06 214 TRP A CA 1
ATOM 1568 C C . TRP A 1 214 ? -10.415 -8.898 -29.902 1.00 83.06 214 TRP A C 1
ATOM 1570 O O . TRP A 1 214 ? -9.200 -8.708 -29.769 1.00 83.06 214 TRP A O 1
ATOM 1580 N N . ASN A 1 215 ? -10.917 -10.102 -30.174 1.00 81.94 215 ASN A N 1
ATOM 1581 C CA . ASN A 1 215 ? -10.174 -11.358 -30.257 1.00 81.94 215 ASN A CA 1
ATOM 1582 C C . ASN A 1 215 ? -10.768 -12.321 -31.306 1.00 81.94 215 ASN A C 1
ATOM 1584 O O . ASN A 1 215 ? -11.947 -12.232 -31.669 1.00 81.94 215 ASN A O 1
ATOM 1588 N N . GLY A 1 216 ? -9.957 -13.297 -31.718 1.00 72.19 216 GLY A N 1
ATOM 1589 C CA . GLY A 1 216 ? -10.309 -14.344 -32.678 1.00 72.19 216 GLY A CA 1
ATOM 1590 C C . GLY A 1 216 ? -10.033 -13.952 -34.129 1.00 72.19 216 GLY A C 1
ATOM 1591 O O . GLY A 1 216 ? -9.801 -12.788 -34.442 1.00 72.19 216 GLY A O 1
ATOM 1592 N N . THR A 1 217 ? -10.081 -14.936 -35.028 1.00 64.75 217 THR A N 1
ATOM 1593 C CA . THR A 1 217 ? -9.726 -14.742 -36.444 1.00 64.75 217 THR A CA 1
ATOM 1594 C C . THR A 1 217 ? -10.667 -13.800 -37.197 1.00 64.75 217 THR A C 1
ATOM 1596 O O . THR A 1 217 ? -10.290 -13.162 -38.173 1.00 64.75 217 THR A O 1
ATOM 1599 N N . SER A 1 218 ? -11.912 -13.704 -36.730 1.00 73.12 218 SER A N 1
ATOM 1600 C CA . SER A 1 218 ? -12.958 -12.854 -37.307 1.00 73.12 218 SER A CA 1
ATOM 1601 C C . SER A 1 218 ? -13.281 -11.623 -36.455 1.00 73.12 218 SER A C 1
ATOM 1603 O O . SER A 1 218 ? -14.245 -10.928 -36.758 1.00 73.12 218 SER A O 1
ATOM 1605 N N . CYS A 1 219 ? -12.536 -11.367 -35.370 1.00 76.25 219 CYS A N 1
ATOM 1606 C CA . CYS A 1 219 ? -12.790 -10.257 -34.441 1.00 76.25 219 CYS A CA 1
ATOM 1607 C C . CYS A 1 219 ? -14.226 -10.185 -33.910 1.00 76.25 219 CYS A C 1
ATOM 1609 O O . CYS A 1 219 ? -14.773 -9.106 -33.715 1.00 76.25 219 CYS A O 1
ATOM 1611 N N . SER A 1 220 ? -14.838 -11.344 -33.680 1.00 80.62 220 SER A N 1
ATOM 1612 C CA . SER A 1 220 ? -16.231 -11.477 -33.247 1.00 80.62 220 SER A CA 1
ATOM 1613 C C . SER A 1 220 ? -16.377 -11.779 -31.754 1.00 80.62 220 SER A C 1
ATOM 1615 O O . SER A 1 220 ? -17.493 -11.864 -31.247 1.00 80.62 220 SER A O 1
ATOM 1617 N N . THR A 1 221 ? -15.264 -11.942 -31.037 1.00 85.44 221 THR A N 1
ATOM 1618 C CA . THR A 1 221 ? -15.249 -12.221 -29.594 1.00 85.44 221 THR A CA 1
ATOM 1619 C C . THR A 1 221 ? -14.397 -11.198 -28.864 1.00 85.44 221 THR A C 1
ATOM 1621 O O . THR A 1 221 ? -13.470 -10.640 -29.444 1.00 85.44 221 THR A O 1
ATOM 1624 N N . CYS A 1 222 ? -14.679 -10.946 -27.590 1.00 88.31 222 CYS A N 1
ATOM 1625 C CA . CYS A 1 222 ? -13.821 -10.095 -26.771 1.00 88.31 222 CYS A CA 1
ATOM 1626 C C . CYS A 1 222 ? -12.591 -10.863 -26.272 1.00 88.31 222 CYS A C 1
ATOM 1628 O O . CYS A 1 222 ? -12.620 -12.083 -26.091 1.00 88.31 222 CYS A O 1
ATOM 1630 N N . ARG A 1 223 ? -11.495 -10.141 -26.022 1.00 88.56 223 ARG A N 1
ATOM 1631 C CA . ARG A 1 223 ? -10.333 -10.666 -25.296 1.00 88.56 223 ARG A CA 1
ATOM 1632 C C . ARG A 1 223 ? -10.756 -11.093 -23.896 1.00 88.56 223 ARG A C 1
ATOM 1634 O O . ARG A 1 223 ? -11.681 -10.525 -23.314 1.00 88.56 223 ARG A O 1
ATOM 1641 N N . ILE A 1 224 ? -10.038 -12.071 -23.347 1.00 87.50 224 ILE A N 1
ATOM 1642 C CA . ILE A 1 224 ? -10.241 -12.530 -21.970 1.00 87.50 224 ILE A CA 1
ATOM 1643 C C . ILE A 1 224 ? -10.218 -11.315 -21.037 1.00 87.50 224 ILE A C 1
ATOM 1645 O O . ILE A 1 224 ? -9.298 -10.498 -21.093 1.00 87.50 224 ILE A O 1
ATOM 1649 N N . GLY A 1 225 ? -11.256 -11.195 -20.208 1.00 88.00 225 GLY A N 1
ATOM 1650 C CA . GLY A 1 225 ? -11.409 -10.081 -19.278 1.00 88.00 225 GLY A CA 1
ATOM 1651 C C . GLY A 1 225 ? -12.184 -8.870 -19.815 1.00 88.00 225 GLY A C 1
ATOM 1652 O O . GLY A 1 225 ? -12.329 -7.902 -19.079 1.00 88.00 225 GLY A O 1
ATOM 1653 N N . TRP A 1 226 ? -12.722 -8.907 -21.038 1.00 89.50 226 TRP A N 1
ATOM 1654 C CA . TRP A 1 226 ? -13.609 -7.872 -21.592 1.00 89.50 226 TRP A CA 1
ATOM 1655 C C . TRP A 1 226 ? -14.938 -8.472 -22.066 1.00 89.50 226 TRP A C 1
ATOM 1657 O O . TRP A 1 226 ? -14.986 -9.618 -22.508 1.00 89.50 226 TRP A O 1
ATOM 1667 N N . ASN A 1 227 ? -16.024 -7.704 -21.977 1.00 89.94 227 ASN A N 1
ATOM 1668 C CA . ASN A 1 227 ? -17.354 -8.083 -22.451 1.00 89.94 227 ASN A CA 1
ATOM 1669 C C . ASN A 1 227 ? -18.109 -6.886 -23.068 1.00 89.94 227 ASN A C 1
ATOM 1671 O O . ASN A 1 227 ? -17.568 -5.788 -23.242 1.00 89.94 227 ASN A O 1
ATOM 1675 N N . GLY A 1 228 ? -19.381 -7.122 -23.399 1.00 85.06 228 GLY A N 1
ATOM 1676 C CA . GLY A 1 228 ? -20.265 -6.147 -24.027 1.00 85.06 228 GLY A CA 1
ATOM 1677 C C . GLY A 1 228 ? -20.144 -6.154 -25.549 1.00 85.06 228 GLY A C 1
ATOM 1678 O O . GLY A 1 228 ? -19.158 -6.625 -26.109 1.00 85.06 228 GLY A O 1
ATOM 1679 N N . THR A 1 229 ? -21.154 -5.607 -26.227 1.00 83.44 229 THR A N 1
ATOM 1680 C CA . THR A 1 229 ? -21.281 -5.642 -27.696 1.00 83.44 229 THR A CA 1
ATOM 1681 C C . THR A 1 229 ? -20.099 -5.000 -28.428 1.00 83.44 229 THR A C 1
ATOM 1683 O O . THR A 1 229 ? -19.827 -5.357 -29.565 1.00 83.44 229 THR A O 1
ATOM 1686 N N . ASN A 1 230 ? -19.383 -4.084 -27.766 1.00 85.38 230 ASN A N 1
ATOM 1687 C CA . ASN A 1 230 ? -18.221 -3.380 -28.315 1.00 85.38 230 ASN A CA 1
ATOM 1688 C C . ASN A 1 230 ? -16.888 -3.750 -27.629 1.00 85.38 230 ASN A C 1
ATOM 1690 O O . ASN A 1 230 ? -15.882 -3.085 -27.867 1.00 85.38 230 ASN A O 1
ATOM 1694 N N . CYS A 1 231 ? -16.870 -4.754 -26.741 1.00 87.56 231 CYS A N 1
ATOM 1695 C CA . CYS A 1 231 ? -15.703 -5.131 -25.926 1.00 87.56 231 CYS A CA 1
ATOM 1696 C C . CYS A 1 231 ? -15.089 -3.973 -25.110 1.00 87.56 231 CYS A C 1
ATOM 1698 O O . CYS A 1 231 ? -13.889 -3.941 -24.831 1.00 87.56 231 CYS A O 1
ATOM 1700 N N . THR A 1 232 ? -15.911 -2.997 -24.723 1.00 88.62 232 THR A N 1
ATOM 1701 C CA . THR A 1 232 ? -15.494 -1.813 -23.954 1.00 88.62 232 THR A CA 1
ATOM 1702 C C . THR A 1 232 ? -15.707 -1.967 -22.457 1.00 88.62 232 THR A C 1
ATOM 1704 O O . THR A 1 232 ? -15.262 -1.113 -21.696 1.00 88.62 232 THR A O 1
ATOM 1707 N N . THR A 1 233 ? -16.394 -3.021 -22.022 1.00 88.75 233 THR A N 1
ATOM 1708 C CA . THR A 1 233 ? -16.726 -3.219 -20.613 1.00 88.75 233 THR A CA 1
ATOM 1709 C C . THR A 1 233 ? -15.748 -4.223 -20.008 1.00 88.75 233 THR A C 1
ATOM 1711 O O . THR A 1 233 ? -15.731 -5.384 -20.426 1.00 88.75 233 THR A O 1
ATOM 1714 N N . PRO A 1 234 ? -14.891 -3.810 -19.061 1.00 90.50 234 PRO A N 1
ATOM 1715 C CA . PRO A 1 234 ? -13.988 -4.736 -18.402 1.00 90.50 234 PRO A CA 1
ATOM 1716 C C . PRO A 1 234 ? -14.764 -5.681 -17.480 1.00 90.50 234 PRO A C 1
ATOM 1718 O O . PRO A 1 234 ? -15.716 -5.285 -16.812 1.00 90.50 234 PRO A O 1
ATOM 1721 N N . VAL A 1 235 ? -14.330 -6.935 -17.437 1.00 89.50 235 VAL A N 1
ATOM 1722 C CA . VAL A 1 235 ? -14.836 -7.973 -16.539 1.00 89.50 235 VAL A CA 1
ATOM 1723 C C . VAL A 1 235 ? -13.917 -8.039 -15.329 1.00 89.50 235 VAL A C 1
ATOM 1725 O O . VAL A 1 235 ? -12.709 -8.234 -15.462 1.00 89.50 235 VAL A O 1
ATOM 1728 N N . CYS A 1 236 ? -14.483 -7.900 -14.140 1.00 89.56 236 CYS A N 1
ATOM 1729 C CA . CYS A 1 236 ? -13.784 -8.082 -12.876 1.00 89.56 236 CYS A CA 1
ATOM 1730 C C . CYS A 1 236 ? -14.604 -8.988 -11.945 1.00 89.56 236 CYS A C 1
ATOM 1732 O O . CYS A 1 236 ? -15.630 -9.533 -12.356 1.00 89.56 236 CYS A O 1
ATOM 1734 N N . ASP A 1 237 ? -14.111 -9.219 -10.727 1.00 88.75 237 ASP A N 1
ATOM 1735 C CA . ASP A 1 237 ? -14.767 -10.102 -9.760 1.00 88.75 237 ASP A CA 1
ATOM 1736 C C . ASP A 1 237 ? -16.210 -9.645 -9.471 1.00 88.75 237 ASP A C 1
ATOM 1738 O O . ASP A 1 237 ? -16.511 -8.453 -9.429 1.00 88.75 237 ASP A O 1
ATOM 1742 N N . SER A 1 238 ? -17.106 -10.599 -9.219 1.00 87.81 238 SER A N 1
ATOM 1743 C CA . SER A 1 238 ? -18.494 -10.354 -8.797 1.00 87.81 238 SER A CA 1
ATOM 1744 C C . SER A 1 238 ? -18.645 -9.444 -7.566 1.00 87.81 238 SER A C 1
ATOM 1746 O O . SER A 1 238 ? -19.688 -8.820 -7.378 1.00 87.81 238 SER A O 1
ATOM 1748 N N . LYS A 1 239 ? -17.610 -9.350 -6.724 1.00 91.44 239 LYS A N 1
ATOM 1749 C CA . LYS A 1 239 ? -17.546 -8.479 -5.541 1.00 91.44 239 LYS A CA 1
ATOM 1750 C C . LYS A 1 239 ? -17.304 -7.015 -5.892 1.00 91.44 239 LYS A C 1
ATOM 1752 O O . LYS A 1 239 ? -17.316 -6.166 -5.003 1.00 91.44 239 LYS A O 1
ATOM 1757 N N . CYS A 1 240 ? -17.065 -6.699 -7.155 1.00 90.62 240 CYS A N 1
ATOM 1758 C CA . CYS A 1 240 ? -16.791 -5.351 -7.608 1.00 90.62 240 CYS A CA 1
ATOM 1759 C C . CYS A 1 240 ? -18.082 -4.665 -8.039 1.00 90.62 240 CYS A C 1
ATOM 1761 O O . CYS A 1 240 ? -18.853 -5.200 -8.829 1.00 90.62 240 CYS A O 1
ATOM 1763 N N . ALA A 1 241 ? -18.311 -3.459 -7.524 1.00 88.38 241 ALA A N 1
ATOM 1764 C CA . ALA A 1 241 ? -19.442 -2.641 -7.943 1.00 88.38 241 ALA A CA 1
ATOM 1765 C C . ALA A 1 241 ? -19.225 -2.107 -9.364 1.00 88.38 241 ALA A C 1
ATOM 1767 O O . ALA A 1 241 ? -20.162 -2.037 -10.149 1.00 88.38 241 ALA A O 1
ATOM 1768 N N . ASN A 1 242 ? -17.981 -1.738 -9.687 1.00 86.31 242 ASN A N 1
ATOM 1769 C CA . ASN A 1 242 ? -17.560 -1.295 -11.012 1.00 86.31 242 ASN A CA 1
ATOM 1770 C C . ASN A 1 242 ? -16.103 -1.707 -11.275 1.00 86.31 242 ASN A C 1
ATOM 1772 O O . ASN A 1 242 ? -15.277 -1.740 -10.356 1.00 86.31 242 ASN A O 1
ATOM 1776 N N . CYS A 1 243 ? -15.786 -1.966 -12.543 1.00 89.06 243 CYS A N 1
ATOM 1777 C CA . CYS A 1 243 ? -14.451 -2.339 -13.007 1.00 89.06 243 CYS A CA 1
ATOM 1778 C C . CYS A 1 243 ? -13.780 -1.151 -13.713 1.00 89.06 243 CYS A C 1
ATOM 1780 O O . CYS A 1 243 ? -14.417 -0.475 -14.520 1.00 89.06 243 CYS A O 1
ATOM 1782 N N . THR A 1 244 ? -12.497 -0.903 -13.451 1.00 89.88 244 THR A N 1
ATOM 1783 C CA . THR A 1 244 ? -11.696 0.096 -14.194 1.00 89.88 244 THR A CA 1
ATOM 1784 C C . THR A 1 244 ? -10.910 -0.538 -15.330 1.00 89.88 244 THR A C 1
ATOM 1786 O O . THR A 1 244 ? -10.696 0.087 -16.366 1.00 89.88 244 THR A O 1
ATOM 1789 N N . SER A 1 245 ? -10.498 -1.789 -15.149 1.00 89.12 245 SER A N 1
ATOM 1790 C CA . SER A 1 245 ? -9.852 -2.628 -16.152 1.00 89.12 245 SER A CA 1
ATOM 1791 C C . SER A 1 245 ? -10.105 -4.106 -15.811 1.00 89.12 245 SER A C 1
ATOM 1793 O O . SER A 1 245 ? -10.661 -4.400 -14.747 1.00 89.12 245 SER A O 1
ATOM 1795 N N . PRO A 1 246 ? -9.782 -5.059 -16.702 1.00 89.75 246 PRO A N 1
ATOM 1796 C CA . PRO A 1 246 ? -10.015 -6.472 -16.434 1.00 89.75 246 PRO A CA 1
ATOM 1797 C C . PRO A 1 246 ? -9.378 -6.924 -15.119 1.00 89.75 246 PRO A C 1
ATOM 1799 O O . PRO A 1 246 ? -8.185 -6.727 -14.900 1.00 89.75 246 PRO A O 1
ATOM 1802 N N . GLY A 1 247 ? -10.180 -7.519 -14.239 1.00 87.88 247 GLY A N 1
ATOM 1803 C CA . GLY A 1 247 ? -9.741 -7.959 -12.912 1.00 87.88 247 GLY A CA 1
ATOM 1804 C C . GLY A 1 247 ? -9.457 -6.841 -11.898 1.00 87.88 247 GLY A C 1
ATOM 1805 O O . GLY A 1 247 ? -9.108 -7.161 -10.765 1.00 87.88 247 GLY A O 1
ATOM 1806 N N . VAL A 1 248 ? -9.627 -5.561 -12.256 1.00 89.88 248 VAL A N 1
ATOM 1807 C CA . VAL A 1 248 ? -9.378 -4.413 -11.369 1.00 89.88 248 VAL A CA 1
ATOM 1808 C C . VAL A 1 248 ? -10.655 -3.614 -11.142 1.00 89.88 248 VAL A C 1
ATOM 1810 O O . VAL A 1 248 ? -11.373 -3.234 -12.069 1.00 89.88 248 VAL A O 1
ATOM 1813 N N . CYS A 1 249 ? -10.917 -3.326 -9.878 1.00 91.31 249 CYS A N 1
ATOM 1814 C CA . CYS A 1 249 ? -12.154 -2.749 -9.391 1.00 91.31 249 CYS A CA 1
ATOM 1815 C C . CYS A 1 249 ? -11.914 -1.307 -8.945 1.00 91.31 249 CYS A C 1
ATOM 1817 O O . CYS A 1 249 ? -10.949 -1.029 -8.233 1.00 91.31 249 CYS A O 1
ATOM 1819 N N . SER A 1 250 ? -12.787 -0.378 -9.350 1.00 88.75 250 SER A N 1
ATOM 1820 C CA . SER A 1 250 ? -12.771 0.990 -8.798 1.00 88.75 250 SER A CA 1
ATOM 1821 C C . SER A 1 250 ? -13.329 1.008 -7.387 1.00 88.75 250 SER A C 1
ATOM 1823 O O . SER A 1 250 ? -12.827 1.723 -6.525 1.00 88.75 250 SER A O 1
ATOM 1825 N N . VAL A 1 251 ? -14.400 0.245 -7.171 1.00 89.19 251 VAL A N 1
ATOM 1826 C CA . VAL A 1 251 ? -15.123 0.182 -5.906 1.00 89.19 251 VAL A CA 1
ATOM 1827 C C . VAL A 1 251 ? -15.578 -1.250 -5.672 1.00 89.19 251 VAL A C 1
ATOM 1829 O O . VAL A 1 251 ? -16.164 -1.880 -6.554 1.00 89.19 251 VAL A O 1
ATOM 1832 N N . CYS A 1 252 ? -15.338 -1.745 -4.463 1.00 91.94 252 CYS A N 1
ATOM 1833 C CA . CYS A 1 252 ? -15.847 -3.026 -3.999 1.00 91.94 252 CYS A CA 1
ATOM 1834 C C . CYS A 1 252 ? -17.241 -2.884 -3.386 1.00 91.94 252 CYS A C 1
ATOM 1836 O O . CYS A 1 252 ? -17.518 -1.932 -2.652 1.00 91.94 252 CYS A O 1
ATOM 1838 N N . SER A 1 253 ? -18.101 -3.858 -3.651 1.00 90.75 253 SER A N 1
ATOM 1839 C CA . SER A 1 253 ? -19.420 -3.988 -3.041 1.00 90.75 253 SER A CA 1
ATOM 1840 C C . SER A 1 253 ? -19.310 -4.463 -1.587 1.00 90.75 253 SER A C 1
ATOM 1842 O O . SER A 1 253 ? -18.420 -5.234 -1.224 1.00 90.75 253 SER A O 1
ATOM 1844 N N . GLY A 1 254 ? -20.241 -4.020 -0.738 1.00 91.06 254 GLY A N 1
ATOM 1845 C CA . GLY A 1 254 ? -20.321 -4.450 0.661 1.00 91.06 254 GLY A CA 1
ATOM 1846 C C . GLY A 1 254 ? -19.074 -4.096 1.481 1.00 91.06 254 GLY A C 1
ATOM 1847 O O . GLY A 1 254 ? -18.617 -2.948 1.474 1.00 91.06 254 GLY A O 1
ATOM 1848 N N . ASN A 1 255 ? -18.534 -5.083 2.201 1.00 93.56 255 ASN A N 1
ATOM 1849 C CA . ASN A 1 255 ? -17.404 -4.931 3.127 1.00 93.56 255 ASN A CA 1
ATOM 1850 C C . ASN A 1 255 ? -16.051 -5.366 2.543 1.00 93.56 255 ASN A C 1
ATOM 1852 O O . ASN A 1 255 ? -15.080 -5.509 3.282 1.00 93.56 255 ASN A O 1
ATOM 1856 N N . TRP A 1 256 ? -15.968 -5.556 1.229 1.00 94.50 256 TRP A N 1
ATOM 1857 C CA . TRP A 1 256 ? -14.720 -5.862 0.533 1.00 94.50 256 TRP A CA 1
ATOM 1858 C C . TRP A 1 256 ? -13.879 -4.605 0.286 1.00 94.50 256 TRP A C 1
ATOM 1860 O O . TRP A 1 256 ? -14.393 -3.485 0.249 1.00 94.50 256 TRP A O 1
ATOM 1870 N N . ASN A 1 257 ? -12.574 -4.786 0.117 1.00 92.56 257 ASN A N 1
ATOM 1871 C CA . ASN A 1 257 ? -11.585 -3.734 -0.063 1.00 92.56 257 ASN A CA 1
ATOM 1872 C C . ASN A 1 257 ? -10.437 -4.183 -0.986 1.00 92.56 257 ASN A C 1
ATOM 1874 O O . ASN A 1 257 ? -10.256 -5.368 -1.278 1.00 92.56 257 ASN A O 1
ATOM 1878 N N . GLY A 1 258 ? -9.640 -3.208 -1.423 1.00 89.12 258 GLY A N 1
ATOM 1879 C CA . GLY A 1 258 ? -8.511 -3.399 -2.326 1.00 89.12 258 GLY A CA 1
ATOM 1880 C C . GLY A 1 258 ? -8.900 -3.313 -3.800 1.00 89.12 258 GLY A C 1
ATOM 1881 O O . GLY A 1 258 ? -10.071 -3.305 -4.166 1.00 89.12 258 GLY A O 1
ATOM 1882 N N . THR A 1 259 ? -7.893 -3.263 -4.666 1.00 87.88 259 THR A N 1
ATOM 1883 C CA . THR A 1 259 ? -8.071 -3.097 -6.118 1.00 87.88 259 THR A CA 1
ATOM 1884 C C . THR A 1 259 ? -8.665 -4.322 -6.805 1.00 87.88 259 THR A C 1
ATOM 1886 O O . THR A 1 259 ? -9.153 -4.213 -7.922 1.00 87.88 259 THR A O 1
ATOM 1889 N N . THR A 1 260 ? -8.653 -5.481 -6.150 1.00 89.06 260 THR A N 1
ATOM 1890 C CA . THR A 1 260 ? -9.253 -6.730 -6.646 1.00 89.06 260 THR A CA 1
ATOM 1891 C C . THR A 1 260 ? -10.381 -7.237 -5.747 1.00 89.06 260 THR A C 1
ATOM 1893 O O . THR A 1 260 ? -10.837 -8.362 -5.920 1.00 89.06 260 THR A O 1
ATOM 1896 N N . CYS A 1 261 ? -10.812 -6.439 -4.758 1.00 91.62 261 CYS A N 1
ATOM 1897 C CA . CYS A 1 261 ? -11.830 -6.827 -3.774 1.00 91.62 261 CYS A CA 1
ATOM 1898 C C . CYS A 1 261 ? -11.537 -8.171 -3.092 1.00 91.62 261 CYS A C 1
ATOM 1900 O O . CYS A 1 261 ? -12.425 -8.993 -2.877 1.00 91.62 261 CYS A O 1
ATOM 1902 N N . SER A 1 262 ? -10.259 -8.396 -2.783 1.00 90.44 262 SER A N 1
ATOM 1903 C CA . SER A 1 262 ? -9.738 -9.648 -2.229 1.00 90.44 262 SER A CA 1
ATOM 1904 C C . SER A 1 262 ? -9.501 -9.589 -0.720 1.00 90.44 262 SER A C 1
ATOM 1906 O O . SER A 1 262 ? -9.282 -10.627 -0.100 1.00 90.44 262 SER A O 1
ATOM 1908 N N . THR A 1 263 ? -9.567 -8.402 -0.115 1.00 92.75 263 THR A N 1
ATOM 1909 C CA . THR A 1 263 ? -9.412 -8.205 1.331 1.00 92.75 263 THR A CA 1
ATOM 1910 C C . THR A 1 263 ? -10.670 -7.592 1.930 1.00 92.75 263 THR A C 1
ATOM 1912 O O . THR A 1 263 ? -11.488 -7.010 1.221 1.00 92.75 263 THR A O 1
ATOM 1915 N N . CYS A 1 264 ? -10.853 -7.717 3.242 1.00 95.25 264 CYS A N 1
ATOM 1916 C CA . CYS A 1 264 ? -11.959 -7.064 3.936 1.00 95.25 264 CYS A CA 1
ATOM 1917 C C . CYS A 1 264 ? -11.614 -5.611 4.287 1.00 95.25 264 CYS A C 1
ATOM 1919 O O . CYS A 1 264 ? -10.452 -5.262 4.512 1.00 95.25 264 CYS A O 1
ATOM 1921 N N . LYS A 1 265 ? -12.633 -4.750 4.362 1.00 93.75 265 LYS A N 1
ATOM 1922 C CA . LYS A 1 265 ? -12.513 -3.415 4.960 1.00 93.75 265 LYS A CA 1
ATOM 1923 C C . LYS A 1 265 ? -12.072 -3.546 6.416 1.00 93.75 265 LYS A C 1
ATOM 1925 O O . LYS A 1 265 ? -12.408 -4.518 7.093 1.00 93.75 265 LYS A O 1
ATOM 1930 N N . THR A 1 266 ? -11.355 -2.539 6.908 1.00 92.19 266 THR A N 1
ATOM 1931 C CA . THR A 1 266 ? -10.926 -2.472 8.309 1.00 92.19 266 THR A CA 1
ATOM 1932 C C . THR A 1 266 ? -12.104 -2.728 9.248 1.00 92.19 266 THR A C 1
ATOM 1934 O O . THR A 1 266 ? -13.164 -2.120 9.101 1.00 92.19 266 THR A O 1
ATOM 1937 N N . GLY A 1 267 ? -11.908 -3.635 10.206 1.00 90.12 267 GLY A N 1
ATOM 1938 C CA . GLY A 1 267 ? -12.940 -4.044 11.156 1.00 90.12 267 GLY A CA 1
ATOM 1939 C C . GLY A 1 267 ? -13.785 -5.243 10.719 1.00 90.12 267 GLY A C 1
ATOM 1940 O O . GLY A 1 267 ? -14.582 -5.701 11.523 1.00 90.12 267 GLY A O 1
ATOM 1941 N N . TRP A 1 268 ? -13.605 -5.792 9.515 1.00 92.88 268 TRP A N 1
ATOM 1942 C CA . TRP A 1 268 ? -14.300 -6.997 9.041 1.00 92.88 268 TRP A CA 1
ATOM 1943 C C . TRP A 1 268 ? -13.321 -8.142 8.754 1.00 92.88 268 TRP A C 1
ATOM 1945 O O . TRP A 1 268 ? -12.157 -7.920 8.429 1.00 92.88 268 TRP A O 1
ATOM 1955 N N . THR A 1 269 ? -13.801 -9.376 8.877 1.00 91.81 269 THR A N 1
ATOM 1956 C CA . THR A 1 269 ? -13.068 -10.625 8.652 1.00 91.81 269 THR A CA 1
ATOM 1957 C C . THR A 1 269 ? -14.002 -11.706 8.087 1.00 91.81 269 THR A C 1
ATOM 1959 O O . THR A 1 269 ? -15.188 -11.465 7.846 1.00 91.81 269 THR A O 1
ATOM 1962 N N . GLY A 1 270 ? -13.467 -12.907 7.876 1.00 90.38 270 GLY A N 1
ATOM 1963 C CA . GLY A 1 270 ? -14.161 -14.035 7.258 1.00 90.38 270 GLY A CA 1
ATOM 1964 C C . GLY A 1 270 ? -13.959 -14.093 5.744 1.00 90.38 270 GLY A C 1
ATOM 1965 O O . GLY A 1 270 ? -13.560 -13.118 5.110 1.00 90.38 270 GLY A O 1
ATOM 1966 N N . SER A 1 271 ? -14.230 -15.258 5.154 1.00 89.06 271 SER A N 1
ATOM 1967 C CA . SER A 1 271 ? -14.071 -15.504 3.712 1.00 89.06 271 SER A CA 1
ATOM 1968 C C . SER A 1 271 ? -15.053 -14.716 2.840 1.00 89.06 271 SER A C 1
ATOM 1970 O O . SER A 1 271 ? -14.845 -14.610 1.633 1.00 89.06 271 SER A O 1
ATOM 1972 N N . ASP A 1 272 ? -16.109 -14.169 3.437 1.00 90.50 272 ASP A N 1
ATOM 1973 C CA . ASP A 1 272 ? -17.133 -13.349 2.796 1.00 90.50 272 ASP A CA 1
ATOM 1974 C C . ASP A 1 272 ? -17.124 -11.879 3.265 1.00 90.50 272 ASP A C 1
ATOM 1976 O O . ASP A 1 272 ? -17.940 -11.083 2.801 1.00 90.50 272 ASP A O 1
ATOM 1980 N N . CYS A 1 273 ? -16.202 -11.515 4.167 1.00 92.75 273 CYS A N 1
ATOM 1981 C CA . CYS A 1 273 ? -16.117 -10.210 4.829 1.00 92.75 273 CYS A CA 1
ATOM 1982 C C . CYS A 1 273 ? -17.389 -9.768 5.573 1.00 92.75 273 CYS A C 1
ATOM 1984 O O . CYS A 1 273 ? -17.594 -8.572 5.791 1.00 92.75 273 CYS A O 1
ATOM 1986 N N . ASN A 1 274 ? -18.235 -10.711 5.997 1.00 92.19 274 ASN A N 1
ATOM 1987 C CA . ASN A 1 274 ? -19.456 -10.411 6.749 1.00 92.19 274 ASN A CA 1
ATOM 1988 C C . ASN A 1 274 ? -19.319 -10.654 8.253 1.00 92.19 274 ASN A C 1
ATOM 1990 O O . ASN A 1 274 ? -20.264 -10.408 8.999 1.00 92.19 274 ASN A O 1
ATOM 1994 N N . THR A 1 275 ? -18.153 -11.103 8.724 1.00 89.94 275 THR A N 1
ATOM 1995 C CA . THR A 1 275 ? -17.904 -11.254 10.160 1.00 89.94 275 THR A CA 1
ATOM 1996 C C . THR A 1 275 ? -17.252 -9.983 10.701 1.00 89.94 275 THR A C 1
ATOM 1998 O O . THR A 1 275 ? -16.129 -9.672 10.306 1.00 89.94 275 THR A O 1
ATOM 2001 N N . PRO A 1 276 ? -17.901 -9.217 11.588 1.00 90.75 276 PRO A N 1
ATOM 2002 C CA . PRO A 1 276 ? -17.252 -8.077 12.216 1.00 90.75 276 PRO A CA 1
ATOM 2003 C C . PRO A 1 276 ? -16.160 -8.543 13.189 1.00 90.75 276 PRO A C 1
ATOM 2005 O O . PRO A 1 276 ? -16.303 -9.542 13.892 1.00 90.75 276 PRO A O 1
ATOM 2008 N N . ILE A 1 277 ? -15.061 -7.798 13.246 1.00 88.75 277 ILE A N 1
ATOM 2009 C CA . ILE A 1 277 ? -14.015 -7.955 14.254 1.00 88.75 277 ILE A CA 1
ATOM 2010 C C . ILE A 1 277 ? -14.471 -7.196 15.498 1.00 88.75 277 ILE A C 1
ATOM 2012 O O . ILE A 1 277 ? -14.639 -5.973 15.474 1.00 88.75 277 ILE A O 1
ATOM 2016 N N . CYS A 1 278 ? -14.696 -7.934 16.580 1.00 83.50 278 CYS A N 1
ATOM 2017 C CA . CYS A 1 278 ? -15.172 -7.366 17.833 1.00 83.50 278 CYS A CA 1
ATOM 2018 C C . CYS A 1 278 ? -14.032 -6.722 18.632 1.00 83.50 278 CYS A C 1
ATOM 2020 O O . CYS A 1 278 ? -12.889 -7.178 18.586 1.00 83.50 278 CYS A O 1
ATOM 2022 N N . ASP A 1 279 ? -14.363 -5.688 19.408 1.00 81.69 279 ASP A N 1
ATOM 2023 C CA . ASP A 1 279 ? -13.485 -5.210 20.477 1.00 81.69 279 ASP A CA 1
ATOM 2024 C C . ASP A 1 279 ? -13.293 -6.320 21.529 1.00 81.69 279 ASP A C 1
ATOM 2026 O O . ASP A 1 279 ? -14.192 -7.132 21.756 1.00 81.69 279 ASP A O 1
ATOM 2030 N N . ALA A 1 280 ? -12.138 -6.350 22.196 1.00 81.94 280 ALA A N 1
ATOM 2031 C CA . ALA A 1 280 ? -11.820 -7.355 23.215 1.00 81.94 280 ALA A CA 1
ATOM 2032 C C . ALA A 1 280 ? -12.814 -7.369 24.397 1.00 81.94 280 ALA A C 1
ATOM 2034 O O . ALA A 1 280 ? -12.968 -8.383 25.080 1.00 81.94 280 ALA A O 1
ATOM 2035 N N . LYS A 1 281 ? -13.518 -6.257 24.640 1.00 85.50 281 LYS A N 1
ATOM 2036 C CA . LYS A 1 281 ? -14.570 -6.139 25.663 1.00 85.50 281 LYS A CA 1
ATOM 2037 C C . LYS A 1 281 ? -15.912 -6.726 25.222 1.00 85.50 281 LYS A C 1
ATOM 2039 O O . LYS A 1 281 ? -16.902 -6.593 25.942 1.00 85.50 281 LYS A O 1
ATOM 2044 N N . CYS A 1 282 ? -15.973 -7.357 24.053 1.00 87.25 282 CYS A N 1
ATOM 2045 C CA . CYS A 1 282 ? -17.208 -7.822 23.444 1.00 87.25 282 CYS A CA 1
ATOM 2046 C C . CYS A 1 282 ? -17.129 -9.313 23.151 1.00 87.25 282 CYS A C 1
ATOM 2048 O O . CYS A 1 282 ? -16.173 -9.805 22.563 1.00 87.25 282 CYS A O 1
ATOM 2050 N N . THR A 1 283 ? -18.163 -10.035 23.571 1.00 83.12 283 THR A N 1
ATOM 2051 C CA . THR A 1 283 ? -18.273 -11.478 23.321 1.00 83.12 283 THR A CA 1
ATOM 2052 C C . THR A 1 283 ? -18.812 -11.726 21.915 1.00 83.12 283 THR A C 1
ATOM 2054 O O . THR A 1 283 ? -18.357 -12.623 21.215 1.00 83.12 283 THR A O 1
ATOM 2057 N N . THR A 1 284 ? -19.761 -10.895 21.483 1.00 83.12 284 THR A N 1
ATOM 2058 C CA . THR A 1 284 ? -20.282 -10.846 20.115 1.00 83.12 284 THR A CA 1
ATOM 2059 C C . THR A 1 284 ? -20.522 -9.391 19.721 1.00 83.12 284 THR A C 1
ATOM 2061 O O . THR A 1 284 ? -20.860 -8.550 20.564 1.00 83.12 284 THR A O 1
ATOM 2064 N N . CYS A 1 285 ? -20.348 -9.072 18.441 1.00 83.75 285 CYS A N 1
ATOM 2065 C CA . CYS A 1 285 ? -20.542 -7.730 17.902 1.00 83.75 285 CYS A CA 1
ATOM 2066 C C . CYS A 1 285 ? -21.533 -7.743 16.739 1.00 83.75 285 CYS A C 1
ATOM 2068 O O . CYS A 1 285 ? -21.558 -8.672 15.936 1.00 83.75 285 CYS A O 1
ATOM 2070 N N . ALA A 1 286 ? -22.372 -6.709 16.684 1.00 84.88 286 ALA A N 1
ATOM 2071 C CA . ALA A 1 286 ? -23.346 -6.506 15.613 1.00 84.88 286 ALA A CA 1
ATOM 2072 C C . ALA A 1 286 ? -22.692 -5.859 14.381 1.00 84.88 286 ALA A C 1
ATOM 2074 O O . ALA A 1 286 ? -23.080 -6.121 13.247 1.00 84.88 286 ALA A O 1
ATOM 2075 N N . SER A 1 287 ? -21.679 -5.024 14.612 1.00 85.31 287 SER A N 1
ATOM 2076 C CA . SER A 1 287 ? -20.832 -4.411 13.592 1.00 85.31 287 SER A CA 1
ATOM 2077 C C . SER A 1 287 ? -19.466 -4.082 14.206 1.00 85.31 287 SER A C 1
ATOM 2079 O O . SER A 1 287 ? -19.319 -4.149 15.432 1.00 85.31 287 SER A O 1
ATOM 2081 N N . PRO A 1 288 ? -18.453 -3.699 13.411 1.00 85.31 288 PRO A N 1
ATOM 2082 C CA . PRO A 1 288 ? -17.161 -3.307 13.962 1.00 85.31 288 PRO A CA 1
ATOM 2083 C C . PRO A 1 288 ? -17.345 -2.159 14.964 1.00 85.31 288 PRO A C 1
ATOM 2085 O O . PRO A 1 288 ? -17.989 -1.158 14.651 1.00 85.31 288 PRO A O 1
ATOM 2088 N N . GLY A 1 289 ? -16.841 -2.335 16.186 1.00 78.94 289 GLY A N 1
ATOM 2089 C CA . GLY A 1 289 ? -16.973 -1.358 17.275 1.00 78.94 289 GLY A CA 1
ATOM 2090 C C . GLY A 1 289 ? -18.348 -1.271 17.960 1.00 78.94 289 GLY A C 1
ATOM 2091 O O . GLY A 1 289 ? -18.483 -0.497 18.906 1.00 78.94 289 GLY A O 1
ATOM 2092 N N . VAL A 1 290 ? -19.354 -2.053 17.542 1.00 85.38 290 VAL A N 1
ATOM 2093 C CA . VAL A 1 290 ? -20.678 -2.109 18.192 1.00 85.38 290 VAL A CA 1
ATOM 2094 C C . VAL A 1 290 ? -20.950 -3.515 18.696 1.00 85.38 290 VAL A C 1
ATOM 2096 O O . VAL A 1 290 ? -21.023 -4.486 17.941 1.00 85.38 290 VAL A O 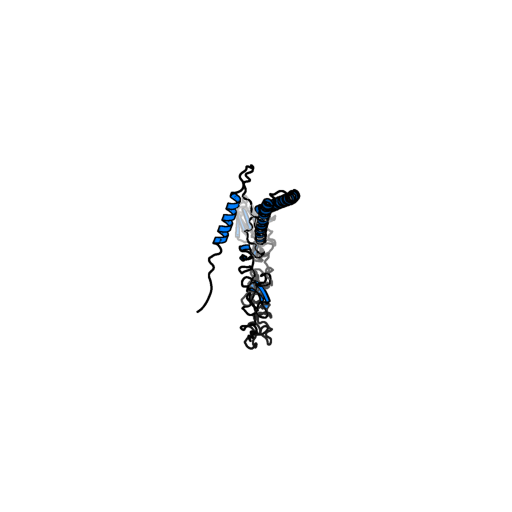1
ATOM 2099 N N . CYS A 1 291 ? -21.135 -3.619 19.998 1.00 86.88 291 CYS A N 1
ATOM 2100 C CA . CYS A 1 291 ? -21.193 -4.872 20.713 1.00 86.88 291 CYS A CA 1
ATOM 2101 C C . CYS A 1 291 ? -22.633 -5.269 20.989 1.00 86.88 291 CYS A C 1
ATOM 2103 O O . CYS A 1 291 ? -23.446 -4.465 21.441 1.00 86.88 291 CYS A O 1
ATOM 2105 N N . PHE A 1 292 ? -22.938 -6.533 20.709 1.00 84.31 292 PHE A N 1
ATOM 2106 C CA . PHE A 1 292 ? -24.234 -7.112 21.032 1.00 84.31 292 PHE A CA 1
ATOM 2107 C C . PHE A 1 292 ? -24.243 -7.591 22.486 1.00 84.31 292 PHE A C 1
ATOM 2109 O O . PHE A 1 292 ? -25.199 -7.351 23.218 1.00 84.31 292 PHE A O 1
ATOM 2116 N N . VAL A 1 293 ? -23.139 -8.208 22.927 1.00 85.38 293 VAL A N 1
ATOM 2117 C CA . VAL A 1 293 ? -22.934 -8.617 24.321 1.00 85.38 293 VAL A CA 1
ATOM 2118 C C . VAL A 1 293 ? -21.543 -8.213 24.789 1.00 85.38 293 VAL A C 1
ATOM 2120 O O . VAL A 1 293 ? -20.535 -8.646 24.226 1.00 85.38 293 VAL A O 1
ATOM 2123 N N . CYS A 1 294 ? -21.486 -7.429 25.862 1.00 90.06 294 CYS A N 1
ATOM 2124 C CA . CYS A 1 294 ? -20.242 -7.098 26.547 1.00 90.06 294 CYS A CA 1
ATOM 2125 C C . CYS A 1 294 ? -19.727 -8.268 27.385 1.00 90.06 294 CYS A C 1
ATOM 2127 O O . CYS A 1 294 ? -20.506 -8.975 28.026 1.00 90.06 294 CYS A O 1
ATOM 2129 N N . SER A 1 295 ? -18.411 -8.458 27.412 1.00 88.69 295 SER A N 1
ATOM 2130 C CA . SER A 1 295 ? -17.762 -9.430 28.288 1.00 88.69 295 SER A CA 1
ATOM 2131 C C . SER A 1 295 ? -17.652 -8.892 29.723 1.00 88.69 295 SER A C 1
ATOM 2133 O O . SER A 1 295 ? -17.563 -7.686 29.967 1.00 88.69 295 SER A O 1
ATOM 2135 N N . GLY A 1 296 ? -17.690 -9.793 30.708 1.00 90.00 296 GLY A N 1
ATOM 2136 C CA . GLY A 1 296 ? -17.518 -9.449 32.124 1.00 90.00 296 GLY A CA 1
ATOM 2137 C C . GLY A 1 296 ? -18.541 -8.434 32.656 1.00 90.00 296 GLY A C 1
ATOM 2138 O O . GLY A 1 296 ? -19.754 -8.607 32.503 1.00 90.00 296 GLY A O 1
ATOM 2139 N N . ASN A 1 297 ? -18.040 -7.380 33.308 1.00 92.81 297 ASN A N 1
ATOM 2140 C CA . ASN A 1 297 ? -18.837 -6.353 33.992 1.00 92.81 297 ASN A CA 1
ATOM 2141 C C . ASN A 1 297 ? -19.044 -5.075 33.168 1.00 92.81 297 ASN A C 1
ATOM 2143 O O . ASN A 1 297 ? -19.449 -4.048 33.711 1.00 92.81 297 ASN A O 1
ATOM 2147 N N . TRP A 1 298 ? -18.772 -5.124 31.867 1.00 93.12 298 TRP A N 1
ATOM 2148 C CA . TRP A 1 298 ? -19.021 -4.018 30.950 1.00 93.12 298 TRP A CA 1
ATOM 2149 C C . TRP A 1 298 ? -20.486 -3.970 30.501 1.00 93.12 298 TRP A C 1
ATOM 2151 O O . TRP A 1 298 ? -21.195 -4.978 30.509 1.00 93.12 298 TRP A O 1
ATOM 2161 N N . ASN A 1 299 ? -20.940 -2.786 30.110 1.00 91.00 299 ASN A N 1
ATOM 2162 C CA . ASN A 1 299 ? -22.303 -2.492 29.696 1.00 91.00 299 ASN A CA 1
ATOM 2163 C C . ASN A 1 299 ? -22.346 -1.397 28.612 1.00 91.00 299 ASN A C 1
ATOM 2165 O O . ASN A 1 299 ? -21.413 -0.599 28.455 1.00 91.00 299 ASN A O 1
ATOM 2169 N N . GLY A 1 300 ? -23.473 -1.336 27.902 1.00 87.06 300 GLY A N 1
ATOM 2170 C CA . GLY A 1 300 ? -23.744 -0.399 26.813 1.00 87.06 300 GLY A CA 1
ATOM 2171 C C . GLY A 1 300 ? -23.369 -0.950 25.435 1.00 87.06 300 GLY A C 1
ATOM 2172 O O . GLY A 1 300 ? -22.628 -1.920 25.320 1.00 87.06 300 GLY A O 1
ATOM 2173 N N . ALA A 1 301 ? -23.855 -0.301 24.374 1.00 83.06 301 ALA A N 1
ATOM 2174 C CA . ALA A 1 301 ? -23.668 -0.757 22.990 1.00 83.06 301 ALA A CA 1
ATOM 2175 C C . ALA A 1 301 ? -22.197 -0.788 22.531 1.00 83.06 301 ALA A C 1
ATOM 2177 O O . ALA A 1 301 ? -21.862 -1.471 21.573 1.00 83.06 301 ALA A O 1
ATOM 2178 N N . THR A 1 302 ? -21.310 -0.058 23.208 1.00 86.06 302 THR A N 1
ATOM 2179 C CA . THR A 1 302 ? -19.863 -0.043 22.934 1.00 86.06 302 THR A CA 1
ATOM 2180 C C . THR A 1 302 ? -19.037 -0.606 24.089 1.00 86.06 302 THR A C 1
ATOM 2182 O O . THR A 1 302 ? -17.819 -0.461 24.095 1.00 86.06 302 THR A O 1
ATOM 2185 N N . CYS A 1 303 ? -19.684 -1.210 25.095 1.00 89.75 303 CYS A N 1
ATOM 2186 C CA . CYS A 1 303 ? -19.018 -1.754 26.285 1.00 89.75 303 CYS A CA 1
ATOM 2187 C C . CYS A 1 303 ? -18.073 -0.750 26.961 1.00 89.75 303 CYS A C 1
ATOM 2189 O O . CYS A 1 303 ? -16.978 -1.088 27.406 1.00 89.75 303 CYS A O 1
ATOM 2191 N N . SER A 1 304 ? -18.502 0.512 27.002 1.00 88.62 304 SER A N 1
ATOM 2192 C CA . SER A 1 304 ? -17.726 1.651 27.500 1.00 88.62 304 SER A CA 1
ATOM 2193 C C . SER A 1 304 ? -18.098 2.056 28.926 1.00 88.62 304 SER A C 1
ATOM 2195 O O . SER A 1 304 ? -17.384 2.840 29.547 1.00 88.62 304 SER A O 1
ATOM 2197 N N . THR A 1 305 ? -19.185 1.502 29.464 1.00 91.56 305 THR A N 1
ATOM 2198 C CA . THR A 1 305 ? -19.668 1.776 30.824 1.00 91.56 305 THR A CA 1
ATOM 2199 C C . THR A 1 305 ? -19.659 0.505 31.660 1.00 91.56 305 THR A C 1
ATOM 2201 O O . THR A 1 305 ? -19.692 -0.595 31.113 1.00 91.56 305 THR A O 1
ATOM 2204 N N . CYS A 1 306 ? -19.618 0.628 32.983 1.00 94.25 306 CYS A N 1
ATOM 2205 C CA . CYS A 1 306 ? -19.738 -0.528 33.866 1.00 94.25 306 CYS A CA 1
ATOM 2206 C C . CYS A 1 306 ? -21.206 -0.909 34.082 1.00 94.25 306 CYS A C 1
ATOM 2208 O O . CYS A 1 306 ? -22.095 -0.056 34.077 1.00 94.25 306 CYS A O 1
ATOM 2210 N N . LYS A 1 307 ? -21.467 -2.202 34.297 1.00 93.56 307 LYS A N 1
ATOM 2211 C CA . LYS A 1 307 ? -22.750 -2.677 34.829 1.00 93.56 307 LYS A CA 1
ATOM 2212 C C . LYS A 1 307 ? -23.014 -2.015 36.180 1.00 93.56 307 LYS A C 1
ATOM 2214 O O . LYS A 1 307 ? -22.082 -1.707 36.925 1.00 93.56 307 LYS A O 1
ATOM 2219 N N . THR A 1 308 ? -24.290 -1.834 36.507 1.00 92.56 308 THR A N 1
ATOM 2220 C CA . THR A 1 308 ? -24.718 -1.288 37.799 1.00 92.56 308 THR A CA 1
ATOM 2221 C C . THR A 1 308 ? -24.020 -2.013 38.951 1.00 92.56 308 THR A C 1
ATOM 2223 O O . THR A 1 308 ? -23.990 -3.243 38.985 1.00 92.56 308 THR A O 1
ATOM 2226 N N . GLY A 1 309 ? -23.447 -1.244 39.880 1.00 90.75 309 GLY A N 1
ATOM 2227 C CA . GLY A 1 309 ? -22.714 -1.778 41.028 1.00 90.75 309 GLY A CA 1
ATOM 2228 C C . GLY A 1 309 ? -21.225 -2.059 40.786 1.00 90.75 309 GLY A C 1
ATOM 2229 O O . GLY A 1 309 ? -20.562 -2.542 41.697 1.00 90.75 309 GLY A O 1
ATOM 2230 N N . TRP A 1 310 ? -20.677 -1.734 39.611 1.00 93.75 310 TRP A N 1
ATOM 2231 C CA . TRP A 1 310 ? -19.244 -1.821 39.307 1.00 93.75 310 TRP A CA 1
ATOM 2232 C C . TRP A 1 310 ? -18.670 -0.463 38.893 1.00 93.75 310 TRP A C 1
ATOM 2234 O O . TRP A 1 310 ? -19.369 0.384 38.342 1.00 93.75 310 TRP A O 1
ATOM 2244 N N . SER A 1 311 ? -17.380 -0.263 39.147 1.00 91.56 311 SER A N 1
ATOM 2245 C CA . SER A 1 311 ? -16.643 0.972 38.875 1.00 91.56 311 SER A CA 1
ATOM 2246 C C . SER A 1 311 ? -15.195 0.700 38.452 1.00 91.56 311 SER A C 1
ATOM 2248 O O . SER A 1 311 ? -14.734 -0.445 38.406 1.00 91.56 311 SER A O 1
ATOM 2250 N N . GLY A 1 312 ? -14.473 1.781 38.149 1.00 89.62 312 GLY A N 1
ATOM 2251 C CA . GLY A 1 312 ? -13.086 1.748 37.695 1.00 89.62 312 GLY A CA 1
ATOM 2252 C C . GLY A 1 312 ? -12.960 1.624 36.177 1.00 89.62 312 GLY A C 1
ATOM 2253 O O . GLY A 1 312 ? -13.900 1.266 35.473 1.00 89.62 312 GLY A O 1
ATOM 2254 N N . THR A 1 313 ? -11.764 1.905 35.662 1.00 88.62 313 THR A N 1
ATOM 2255 C CA . THR A 1 313 ? -11.457 1.893 34.219 1.00 88.62 313 THR A CA 1
ATOM 2256 C C . THR A 1 313 ? -11.521 0.504 33.584 1.00 88.62 313 THR A C 1
ATOM 2258 O O . THR A 1 313 ? -11.532 0.400 32.361 1.00 88.62 313 THR A O 1
ATOM 2261 N N . SER A 1 314 ? -11.560 -0.557 34.391 1.00 89.62 314 SER A N 1
ATOM 2262 C CA . SER A 1 314 ? -11.703 -1.951 33.961 1.00 89.62 314 SER A CA 1
ATOM 2263 C C . SER A 1 314 ? -13.036 -2.590 34.373 1.00 89.62 314 SER A C 1
ATOM 2265 O O . SER A 1 314 ? -13.241 -3.771 34.101 1.00 89.62 314 SER A O 1
ATOM 2267 N N . CYS A 1 315 ? -13.923 -1.850 35.054 1.00 92.62 315 CYS A N 1
ATOM 2268 C CA . CYS A 1 315 ? -15.146 -2.376 35.679 1.00 92.62 315 CYS A CA 1
ATOM 2269 C C . CYS A 1 315 ? -14.911 -3.568 36.626 1.00 92.62 315 CYS A C 1
ATOM 2271 O O . CYS A 1 315 ? -15.787 -4.413 36.817 1.00 92.62 315 CYS A O 1
ATOM 2273 N N . ALA A 1 316 ? -13.716 -3.643 37.215 1.00 92.06 316 ALA A N 1
ATOM 2274 C CA . ALA A 1 316 ? -13.321 -4.713 38.125 1.00 92.06 316 ALA A CA 1
ATOM 2275 C C . ALA A 1 316 ? -13.548 -4.364 39.603 1.00 92.06 316 ALA A C 1
ATOM 2277 O O . ALA A 1 316 ? -13.429 -5.244 40.450 1.00 92.06 316 ALA A O 1
ATOM 2278 N N . THR A 1 317 ? -13.877 -3.109 39.927 1.00 90.69 317 THR A N 1
ATOM 2279 C CA . THR A 1 317 ? -14.049 -2.667 41.316 1.00 90.69 317 THR A CA 1
ATOM 2280 C C . THR A 1 317 ? -15.533 -2.661 41.683 1.00 90.69 317 THR A C 1
ATOM 2282 O O . THR A 1 317 ? -16.277 -1.842 41.133 1.00 90.69 317 THR A O 1
ATOM 2285 N N . PRO A 1 318 ? -15.999 -3.533 42.593 1.00 92.06 318 PRO A N 1
ATOM 2286 C CA . PRO A 1 318 ? -17.382 -3.497 43.042 1.00 92.06 318 PRO A CA 1
ATOM 2287 C C . PRO A 1 318 ? -17.657 -2.228 43.855 1.00 92.06 318 PRO A C 1
ATOM 2289 O O . PRO A 1 318 ? -16.790 -1.737 44.574 1.00 92.06 318 PRO A O 1
ATOM 2292 N N . ILE A 1 319 ? -18.875 -1.707 43.744 1.00 89.69 319 ILE A N 1
ATOM 2293 C CA . ILE A 1 319 ? -19.390 -0.595 44.543 1.00 89.69 319 ILE A CA 1
ATOM 2294 C C . ILE A 1 319 ? -20.248 -1.189 45.662 1.00 89.69 319 ILE A C 1
ATOM 2296 O O . ILE A 1 319 ? -21.156 -1.983 45.404 1.00 89.69 319 ILE A O 1
ATOM 2300 N N . CYS A 1 320 ? -19.979 -0.803 46.902 1.00 86.50 320 CYS A N 1
ATOM 2301 C CA . CYS A 1 320 ? -20.742 -1.217 48.074 1.00 86.50 320 CYS A CA 1
ATOM 2302 C C . CYS A 1 320 ? -21.011 -0.019 49.003 1.00 86.50 320 CYS A C 1
ATOM 2304 O O . CYS A 1 320 ? -20.645 1.112 48.678 1.00 86.50 320 CYS A O 1
ATOM 2306 N N . ASP A 1 321 ? -21.726 -0.257 50.106 1.00 85.94 321 ASP A N 1
ATOM 2307 C CA . ASP A 1 321 ? -22.109 0.777 51.073 1.00 85.94 321 ASP A CA 1
ATOM 2308 C C . ASP A 1 321 ? -20.883 1.514 51.643 1.00 85.94 321 ASP A C 1
ATOM 2310 O O . ASP A 1 321 ? -19.804 0.938 51.791 1.00 85.94 321 ASP A O 1
ATOM 2314 N N . ALA A 1 322 ? -21.050 2.785 52.011 1.00 84.25 322 ALA A N 1
ATOM 2315 C CA . ALA A 1 322 ? -19.985 3.594 52.605 1.00 84.25 322 ALA A CA 1
ATOM 2316 C C . ALA A 1 322 ? -19.458 3.027 53.939 1.00 84.25 322 ALA A C 1
ATOM 2318 O O . ALA A 1 322 ? -18.343 3.343 54.350 1.00 84.25 322 ALA A O 1
ATOM 2319 N N . LYS A 1 323 ? -20.239 2.177 54.617 1.00 87.38 323 LYS A N 1
ATOM 2320 C CA . LYS A 1 323 ? -19.837 1.455 55.828 1.00 87.38 323 LYS A CA 1
ATOM 2321 C C . LYS A 1 323 ? -18.908 0.277 55.537 1.00 87.38 323 LYS A C 1
ATOM 2323 O O . LYS A 1 323 ? -18.341 -0.264 56.487 1.00 87.38 323 LYS A O 1
ATOM 2328 N N . CYS A 1 324 ? -18.721 -0.128 54.284 1.00 88.00 324 CYS A N 1
ATOM 2329 C CA . CYS A 1 324 ? -17.750 -1.153 53.927 1.00 88.00 324 CYS A CA 1
ATOM 2330 C C . CYS A 1 324 ? -16.349 -0.532 53.784 1.00 88.00 324 CYS A C 1
ATOM 2332 O O . CYS A 1 324 ? -16.173 0.498 53.140 1.00 88.00 324 CYS A O 1
ATOM 2334 N N . THR A 1 325 ? -15.320 -1.190 54.315 1.00 85.81 325 THR A N 1
ATOM 2335 C CA . THR A 1 325 ? -13.918 -0.832 54.030 1.00 85.81 325 THR A CA 1
ATOM 2336 C C . THR A 1 325 ? -13.450 -1.434 52.705 1.00 85.81 325 THR A C 1
ATOM 2338 O O . THR A 1 325 ? -12.696 -0.811 51.964 1.00 85.81 325 THR A O 1
ATOM 2341 N N . THR A 1 326 ? -13.910 -2.645 52.391 1.00 85.25 326 THR A N 1
ATOM 2342 C CA . THR A 1 326 ? -13.666 -3.335 51.119 1.00 85.25 326 THR A CA 1
ATOM 2343 C C . THR A 1 326 ? -14.928 -4.082 50.691 1.00 85.25 326 THR A C 1
ATOM 2345 O O . THR A 1 326 ? -15.710 -4.526 51.538 1.00 85.25 326 THR A O 1
ATOM 2348 N N . CYS A 1 327 ? -15.135 -4.215 49.379 1.00 88.62 327 CYS A N 1
ATOM 2349 C CA . CYS A 1 327 ? -16.277 -4.923 48.802 1.00 88.62 327 CYS A CA 1
ATOM 2350 C C . CYS A 1 327 ? -15.855 -6.318 48.314 1.00 88.62 327 CYS A C 1
ATOM 2352 O O . CYS A 1 327 ? -14.874 -6.437 47.580 1.00 88.62 327 CYS A O 1
ATOM 2354 N N . ALA A 1 328 ? -16.633 -7.351 48.645 1.00 88.12 328 ALA A N 1
ATOM 2355 C CA . ALA A 1 328 ? -16.484 -8.688 48.064 1.00 88.12 328 ALA A CA 1
ATOM 2356 C C . ALA A 1 328 ? -17.165 -8.779 46.687 1.00 88.12 328 ALA A C 1
ATOM 2358 O O . ALA A 1 328 ? -16.654 -9.401 45.758 1.00 88.12 328 ALA A O 1
ATOM 2359 N N . SER A 1 329 ? -18.325 -8.135 46.554 1.00 89.00 329 SER A N 1
ATOM 2360 C CA . SER A 1 329 ? -19.108 -8.022 45.321 1.00 89.00 329 SER A CA 1
ATOM 2361 C C . SER A 1 329 ? -19.985 -6.764 45.395 1.00 89.00 329 SER A C 1
ATOM 2363 O O . SER A 1 329 ? -20.033 -6.123 46.449 1.00 89.00 329 SER A O 1
ATOM 2365 N N . PRO A 1 330 ? -20.686 -6.367 44.317 1.00 89.81 330 PRO A N 1
ATOM 2366 C CA . PRO A 1 330 ? -21.576 -5.213 44.372 1.00 89.81 330 PRO A CA 1
ATOM 2367 C C . PRO A 1 330 ? -22.587 -5.339 45.515 1.00 89.81 330 PRO A C 1
ATOM 2369 O O . PRO A 1 330 ? -23.251 -6.367 45.641 1.00 89.81 330 PRO A O 1
ATOM 2372 N N . GLY A 1 331 ? -22.664 -4.316 46.366 1.00 86.25 331 GLY A N 1
ATOM 2373 C CA . GLY A 1 331 ? -23.546 -4.291 47.537 1.00 86.25 331 GLY A CA 1
ATOM 2374 C C . GLY A 1 331 ? -23.162 -5.220 48.699 1.00 86.25 331 GLY A C 1
ATOM 2375 O O . GLY A 1 331 ? -23.861 -5.209 49.706 1.00 86.25 331 GLY A O 1
ATOM 2376 N N . VAL A 1 332 ? -22.070 -5.987 48.603 1.00 88.62 332 VAL A N 1
ATOM 2377 C CA . VAL A 1 332 ? -21.622 -6.919 49.652 1.00 88.62 332 VAL A CA 1
ATOM 2378 C C . VAL A 1 332 ? -20.239 -6.518 50.147 1.00 88.62 332 VAL A C 1
ATOM 2380 O O . VAL A 1 332 ? -19.263 -6.496 49.391 1.00 88.62 332 VAL A O 1
ATOM 2383 N N . CYS A 1 333 ? -20.145 -6.221 51.434 1.00 89.62 333 CYS A N 1
ATOM 2384 C CA . CYS A 1 333 ? -18.902 -5.884 52.101 1.00 89.62 333 CYS A CA 1
ATOM 2385 C C . CYS A 1 333 ? -18.107 -7.159 52.416 1.00 89.62 333 CYS A C 1
ATOM 2387 O O . CYS A 1 333 ? -18.651 -8.125 52.947 1.00 89.62 333 CYS A O 1
ATOM 2389 N N . SER A 1 334 ? -16.801 -7.147 52.150 1.00 88.12 334 SER A N 1
ATOM 2390 C CA . SER A 1 334 ? -15.877 -8.142 52.715 1.00 88.12 334 SER A CA 1
ATOM 2391 C C . SER A 1 334 ? -15.462 -7.777 54.136 1.00 88.12 334 SER A C 1
ATOM 2393 O O . SER A 1 334 ? -15.236 -8.659 54.957 1.00 88.12 334 SER A O 1
ATOM 2395 N N . VAL A 1 335 ? -15.352 -6.477 54.428 1.00 88.19 335 VAL A N 1
ATOM 2396 C CA . VAL A 1 335 ? -15.002 -5.966 55.757 1.00 88.19 335 VAL A CA 1
ATOM 2397 C C . VAL A 1 335 ? -15.836 -4.729 56.056 1.00 88.19 335 VAL A C 1
ATOM 2399 O O . VAL A 1 335 ? -15.865 -3.789 55.259 1.00 88.19 335 VAL A O 1
ATOM 2402 N N . CYS A 1 336 ? -16.478 -4.719 57.222 1.00 91.00 336 CYS A N 1
ATOM 2403 C CA . CYS A 1 336 ? -17.176 -3.554 57.746 1.00 91.00 336 CYS A CA 1
ATOM 2404 C C . CYS A 1 336 ? -16.238 -2.603 58.481 1.00 91.00 336 CYS A C 1
ATOM 2406 O O . CYS A 1 336 ? -15.397 -3.024 59.278 1.00 91.00 336 CYS A O 1
ATOM 2408 N N . SER A 1 337 ? -16.432 -1.310 58.249 1.00 89.69 337 SER A N 1
ATOM 2409 C CA . SER A 1 337 ? -15.776 -0.252 59.010 1.00 89.69 337 SER A CA 1
ATOM 2410 C C . SER A 1 337 ? -16.329 -0.176 60.438 1.00 89.69 337 SER A C 1
ATOM 2412 O O . SER A 1 337 ? -17.514 -0.407 60.688 1.00 89.69 337 SER A O 1
ATOM 2414 N N . GLY A 1 338 ? -15.462 0.153 61.398 1.00 89.69 338 GLY A N 1
ATOM 2415 C CA . GLY A 1 338 ? -15.853 0.373 62.792 1.00 89.69 338 GLY A CA 1
ATOM 2416 C C . GLY A 1 338 ? -16.551 -0.830 63.434 1.00 89.69 338 GLY A C 1
ATOM 2417 O O . GLY A 1 338 ? -16.058 -1.960 63.376 1.00 89.69 338 GLY A O 1
ATOM 2418 N N . ASN A 1 339 ? -17.699 -0.568 64.062 1.00 91.19 339 ASN A N 1
ATOM 2419 C CA . ASN A 1 339 ? -18.475 -1.550 64.824 1.00 91.19 339 ASN A CA 1
ATOM 2420 C C . ASN A 1 339 ? -19.656 -2.144 64.047 1.00 91.19 339 ASN A C 1
ATOM 2422 O O . ASN A 1 339 ? -20.501 -2.804 64.646 1.00 91.19 339 ASN A O 1
ATOM 2426 N N . TYR A 1 340 ? -19.737 -1.911 62.736 1.00 92.12 340 TYR A N 1
ATOM 2427 C CA . TYR A 1 340 ? -20.731 -2.573 61.897 1.00 92.12 340 TYR A CA 1
ATOM 2428 C C . TYR A 1 340 ? -20.319 -4.018 61.601 1.00 92.12 340 TYR A C 1
ATOM 2430 O O . TYR A 1 340 ? -19.133 -4.352 61.598 1.00 92.12 340 TYR A O 1
ATOM 2438 N N . ASP A 1 341 ? -21.305 -4.864 61.343 1.00 90.81 341 ASP A N 1
ATOM 2439 C CA . ASP A 1 341 ? -21.157 -6.285 61.057 1.00 90.81 341 ASP A CA 1
ATOM 2440 C C . ASP A 1 341 ? -22.215 -6.761 60.049 1.00 90.81 341 ASP A C 1
ATOM 2442 O O . ASP A 1 341 ? -23.222 -6.083 59.794 1.00 90.81 341 ASP A O 1
ATOM 2446 N N . GLY A 1 342 ? -21.992 -7.953 59.502 1.00 87.56 342 GLY A N 1
ATOM 2447 C CA . GLY A 1 342 ? -22.819 -8.594 58.486 1.00 87.56 342 GLY A CA 1
ATOM 2448 C C . GLY A 1 342 ? -22.370 -8.288 57.055 1.00 87.56 342 GLY A C 1
ATOM 2449 O O . GLY A 1 342 ? -21.612 -7.357 56.795 1.00 87.56 342 GLY A O 1
ATOM 2450 N N . ALA A 1 343 ? -22.882 -9.064 56.096 1.00 84.62 343 ALA A N 1
ATOM 2451 C CA . ALA A 1 343 ? -22.493 -8.989 54.681 1.00 84.62 343 ALA A CA 1
ATOM 2452 C C . ALA A 1 343 ? -22.770 -7.622 54.020 1.00 84.62 343 ALA A C 1
ATOM 2454 O O . ALA A 1 343 ? -22.169 -7.286 53.006 1.00 84.62 343 ALA A O 1
ATOM 2455 N N . THR A 1 344 ? -23.670 -6.827 54.593 1.00 86.62 344 THR A N 1
ATOM 2456 C CA . THR A 1 344 ? -24.050 -5.483 54.131 1.00 86.62 344 THR A CA 1
ATOM 2457 C C . THR A 1 344 ? -23.713 -4.394 55.153 1.00 86.62 344 THR A C 1
ATOM 2459 O O . THR A 1 344 ? -24.163 -3.262 55.003 1.00 86.62 344 THR A O 1
ATOM 2462 N N . CYS A 1 345 ? -22.982 -4.724 56.227 1.00 89.94 345 CYS A N 1
ATOM 2463 C CA . CYS A 1 345 ? -22.700 -3.819 57.351 1.00 89.94 345 CYS A CA 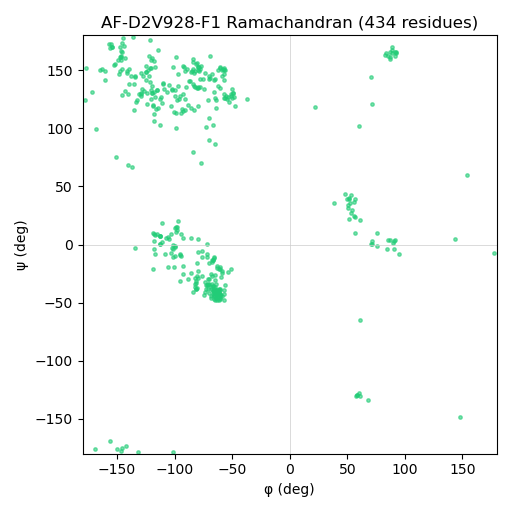1
ATOM 2464 C C . CYS A 1 345 ? -23.947 -3.136 57.936 1.00 89.94 345 CYS A C 1
ATOM 2466 O O . CYS A 1 345 ? -23.910 -1.978 58.360 1.00 89.94 345 CYS A O 1
ATOM 2468 N N . SER A 1 346 ? -25.075 -3.847 57.932 1.00 88.69 346 SER A N 1
ATOM 2469 C CA . SER A 1 346 ? -26.366 -3.336 58.399 1.00 88.69 346 SER A CA 1
ATOM 2470 C C . SER A 1 346 ? -26.669 -3.690 59.854 1.00 88.69 346 SER A C 1
ATOM 2472 O O . SER A 1 346 ? -27.653 -3.201 60.399 1.00 88.69 346 SER A O 1
ATOM 2474 N N . THR A 1 347 ? -25.846 -4.531 60.481 1.00 90.06 347 THR A N 1
ATOM 2475 C CA . THR A 1 347 ? -25.964 -4.906 61.896 1.00 90.06 347 THR A CA 1
ATOM 2476 C C . THR A 1 347 ? -24.762 -4.399 62.683 1.00 90.06 347 THR A C 1
ATOM 2478 O O . THR A 1 347 ? -23.784 -3.950 62.091 1.00 90.06 347 THR A O 1
ATOM 2481 N N . CYS A 1 348 ? -24.834 -4.432 64.010 1.00 91.31 348 CYS A N 1
ATOM 2482 C CA . CYS A 1 348 ? -23.708 -4.085 64.870 1.00 91.31 348 CYS A CA 1
ATOM 2483 C C . CYS A 1 348 ? -22.970 -5.345 65.313 1.00 91.31 348 CYS A C 1
ATOM 2485 O O . CYS A 1 348 ? -23.592 -6.384 65.536 1.00 91.31 348 CYS A O 1
ATOM 2487 N N . LYS A 1 349 ? -21.650 -5.238 65.480 1.00 91.12 349 LYS A N 1
ATOM 2488 C CA . LYS A 1 349 ? -20.840 -6.268 66.135 1.00 91.12 349 LYS A CA 1
ATOM 2489 C C . LYS A 1 349 ? -21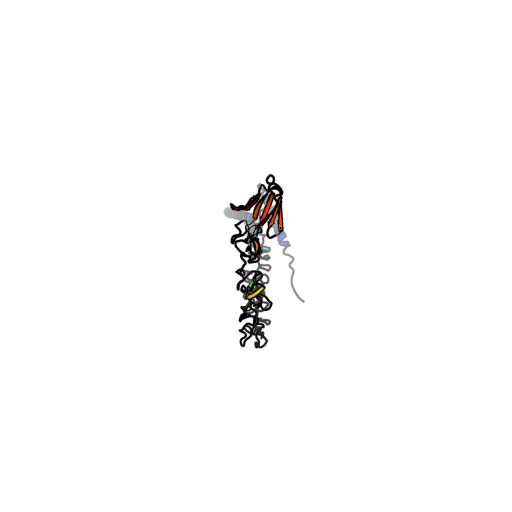.377 -6.517 67.544 1.00 91.12 349 LYS A C 1
ATOM 2491 O O . LYS A 1 349 ? -21.904 -5.608 68.186 1.00 91.12 349 LYS A O 1
ATOM 2496 N N . SER A 1 350 ? -21.188 -7.733 68.051 1.00 88.31 350 SER A N 1
ATOM 2497 C CA . SER A 1 350 ? -21.544 -8.077 69.433 1.00 88.31 350 SER A CA 1
ATOM 2498 C C . SER A 1 350 ? -20.977 -7.056 70.429 1.00 88.31 350 SER A C 1
ATOM 2500 O O . SER A 1 350 ? -19.806 -6.687 70.343 1.00 88.31 350 SER A O 1
ATOM 2502 N N . GLY A 1 351 ? -21.810 -6.608 71.373 1.00 85.94 351 GLY A N 1
ATOM 2503 C CA . GLY A 1 351 ? -21.454 -5.573 72.349 1.00 85.94 351 GLY A CA 1
ATOM 2504 C C . GLY A 1 351 ? -21.653 -4.130 71.872 1.00 85.94 351 GLY A C 1
ATOM 2505 O O . GLY A 1 351 ? -21.333 -3.214 72.629 1.00 85.94 351 GLY A O 1
ATOM 2506 N N . TRP A 1 352 ? -22.199 -3.922 70.667 1.00 88.31 352 TRP A N 1
ATOM 2507 C CA . TRP A 1 352 ? -22.564 -2.613 70.122 1.00 88.31 352 TRP A CA 1
ATOM 2508 C C . TRP A 1 352 ? -24.031 -2.565 69.686 1.00 88.31 352 TRP A C 1
ATOM 2510 O O . TRP A 1 352 ? -24.594 -3.556 69.227 1.00 88.31 352 TRP A O 1
ATOM 2520 N N . GLY A 1 353 ? -24.643 -1.387 69.791 1.00 86.25 353 GLY A N 1
ATOM 2521 C CA . GLY A 1 353 ? -26.037 -1.145 69.433 1.00 86.25 353 GLY A CA 1
ATOM 2522 C C . GLY A 1 353 ? -26.307 0.283 68.951 1.00 86.25 353 GLY A C 1
ATOM 2523 O O . GLY A 1 353 ? -25.401 1.112 68.807 1.00 86.25 353 GLY A O 1
ATOM 2524 N N . GLY A 1 354 ? -27.586 0.560 68.691 1.00 84.19 354 GLY A N 1
ATOM 2525 C CA . GLY A 1 354 ? -28.058 1.804 68.077 1.00 84.19 354 GLY A CA 1
ATOM 2526 C C . GLY A 1 354 ? -27.967 1.792 66.545 1.00 84.19 354 GLY A C 1
ATOM 2527 O O . GLY A 1 354 ? -27.278 0.966 65.953 1.00 84.19 354 GLY A O 1
ATOM 2528 N N . SER A 1 355 ? -28.650 2.731 65.882 1.00 85.56 355 SER A N 1
ATOM 2529 C CA . SER A 1 355 ? -28.703 2.818 64.408 1.00 85.56 355 SER A CA 1
ATOM 2530 C C . SER A 1 355 ? -27.343 3.086 63.748 1.00 85.56 355 SER A C 1
ATOM 2532 O O . SER A 1 355 ? -27.169 2.825 62.555 1.00 85.56 355 SER A O 1
ATOM 2534 N N . THR A 1 356 ? -26.374 3.583 64.521 1.00 87.88 356 THR A N 1
ATOM 2535 C CA . THR A 1 356 ? -25.007 3.888 64.078 1.00 87.88 356 THR A CA 1
ATOM 2536 C C . THR A 1 356 ? -23.936 2.981 64.697 1.00 87.88 356 THR A C 1
ATOM 2538 O O . THR A 1 356 ? -22.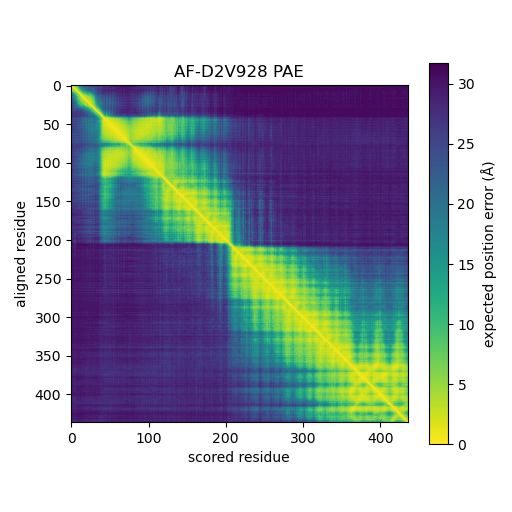746 3.255 64.537 1.00 87.88 356 THR A O 1
ATOM 2541 N N . CYS A 1 357 ? -24.324 1.933 65.441 1.00 89.50 357 CYS A N 1
ATOM 2542 C CA . CYS A 1 357 ? -23.408 1.028 66.156 1.00 89.50 357 CYS A CA 1
ATOM 2543 C C . CYS A 1 357 ? -22.372 1.749 67.037 1.00 89.50 357 CYS A C 1
ATOM 2545 O O . CYS A 1 357 ? -21.235 1.305 67.194 1.00 89.50 357 CYS A O 1
ATOM 2547 N N . SER A 1 358 ? -22.755 2.906 67.578 1.00 88.06 358 SER A N 1
ATOM 2548 C CA . SER A 1 358 ? -21.876 3.773 68.371 1.00 88.06 358 SER A CA 1
ATOM 2549 C C . SER A 1 358 ? -22.120 3.646 69.876 1.00 88.06 358 SER A C 1
ATOM 2551 O O . SER A 1 358 ? -21.400 4.256 70.656 1.00 88.06 358 SER A O 1
ATOM 2553 N N . VAL A 1 359 ? -23.121 2.863 70.290 1.00 84.38 359 VAL A N 1
ATOM 2554 C CA . VAL A 1 359 ? -23.479 2.670 71.699 1.00 84.38 359 VAL A CA 1
ATOM 2555 C C . VAL A 1 359 ? -22.958 1.317 72.164 1.00 84.38 359 VAL A C 1
ATOM 2557 O O . VAL A 1 359 ? -23.356 0.291 71.618 1.00 84.38 359 VAL A O 1
ATOM 2560 N N . SER A 1 360 ? -22.082 1.299 73.169 1.00 86.31 360 SER A N 1
ATOM 2561 C CA . SER A 1 360 ? -21.702 0.052 73.846 1.00 86.31 360 SER A CA 1
ATOM 2562 C C . SER A 1 360 ? -22.902 -0.565 74.576 1.00 86.31 360 SER A C 1
ATOM 2564 O O . SER A 1 360 ? -23.530 0.093 75.405 1.00 86.31 360 SER A O 1
ATOM 2566 N N . THR A 1 361 ? -23.192 -1.834 74.294 1.00 87.12 361 THR A N 1
ATOM 2567 C CA . THR A 1 361 ? -24.167 -2.673 75.021 1.00 87.12 361 THR A CA 1
ATOM 2568 C C . THR A 1 361 ? -23.480 -3.661 75.962 1.00 87.12 361 THR A C 1
ATOM 2570 O O . THR A 1 361 ? -24.111 -4.562 76.512 1.00 87.12 361 THR A O 1
ATOM 2573 N N . THR A 1 362 ? -22.168 -3.509 76.146 1.00 89.56 362 THR A N 1
ATOM 2574 C CA . THR A 1 362 ? -21.384 -4.308 77.084 1.00 89.56 362 THR A CA 1
ATOM 2575 C C . THR A 1 362 ? -21.357 -3.605 78.434 1.00 89.56 362 THR A C 1
ATOM 2577 O O . THR A 1 362 ? -20.806 -2.510 78.557 1.00 89.56 362 THR A O 1
ATOM 2580 N N . TYR A 1 363 ? -21.938 -4.248 79.441 1.00 89.25 363 TYR A N 1
ATOM 2581 C CA . TYR A 1 363 ? -22.021 -3.744 80.805 1.00 89.25 363 TYR A CA 1
ATOM 2582 C C . TYR A 1 363 ? -21.134 -4.568 81.737 1.00 89.25 363 TYR A C 1
ATOM 2584 O O . TYR A 1 363 ? -21.090 -5.799 81.665 1.00 89.25 363 TYR A O 1
ATOM 2592 N N . THR A 1 364 ? -20.455 -3.882 82.645 1.00 90.31 364 THR A N 1
ATOM 2593 C CA . THR A 1 364 ? -19.795 -4.470 83.805 1.00 90.31 364 THR A CA 1
ATOM 2594 C C . THR A 1 364 ? -20.774 -4.459 84.967 1.00 90.31 364 THR A C 1
ATOM 2596 O O . THR A 1 364 ? -21.317 -3.415 85.324 1.00 90.31 364 THR A O 1
ATOM 2599 N N . ILE A 1 365 ? -21.000 -5.630 85.549 1.00 91.12 365 ILE A N 1
ATOM 2600 C CA . ILE A 1 365 ? -21.895 -5.830 86.679 1.00 91.12 365 ILE A CA 1
ATOM 2601 C C . ILE A 1 365 ? -21.047 -6.171 87.897 1.00 91.12 365 ILE A C 1
ATOM 2603 O O . ILE A 1 365 ? -20.305 -7.154 87.885 1.00 91.12 365 ILE A O 1
ATOM 2607 N N . TYR A 1 366 ? -21.169 -5.366 88.941 1.00 89.44 366 TYR A N 1
ATOM 2608 C CA . TYR A 1 366 ? -20.606 -5.603 90.261 1.00 89.44 366 TYR A CA 1
ATOM 2609 C C . TYR A 1 366 ? -21.710 -6.097 91.180 1.00 89.44 366 TYR A C 1
ATOM 2611 O O . TYR A 1 366 ? -22.800 -5.530 91.197 1.00 89.44 366 TYR A O 1
ATOM 2619 N N . ALA A 1 367 ? -21.436 -7.148 91.945 1.00 89.81 367 ALA A N 1
ATOM 2620 C CA . ALA A 1 367 ? -22.369 -7.618 92.954 1.00 89.81 367 ALA A CA 1
ATOM 2621 C C . ALA A 1 367 ? -21.648 -8.035 94.239 1.00 89.81 367 ALA A C 1
ATOM 2623 O O . ALA A 1 367 ? -20.600 -8.693 94.222 1.00 89.81 367 ALA A O 1
ATOM 2624 N N . GLY A 1 368 ? -22.236 -7.653 95.366 1.00 88.62 368 GLY A N 1
ATOM 2625 C CA . GLY A 1 368 ? -21.761 -7.970 96.707 1.00 88.62 368 GLY A CA 1
ATOM 2626 C C . GLY A 1 368 ? -22.940 -8.107 97.660 1.00 88.62 368 GLY A C 1
ATOM 2627 O O . GLY A 1 368 ? -23.960 -7.441 97.482 1.00 88.62 368 GLY A O 1
ATOM 2628 N N . ALA A 1 369 ? -22.805 -8.994 98.639 1.00 88.81 369 ALA A N 1
ATOM 2629 C CA . ALA A 1 369 ? -23.826 -9.234 99.648 1.00 88.81 369 ALA A CA 1
ATOM 2630 C C . ALA A 1 369 ? -23.192 -9.597 100.988 1.00 88.81 369 ALA A C 1
ATOM 2632 O O . ALA A 1 369 ? -22.040 -10.049 101.024 1.00 88.81 369 ALA A O 1
ATOM 2633 N N . ASP A 1 370 ? -23.981 -9.484 102.052 1.00 84.50 370 ASP A N 1
ATOM 2634 C CA . ASP A 1 370 ? -23.703 -10.197 103.294 1.00 84.50 370 ASP A CA 1
ATOM 2635 C C . ASP A 1 370 ? -24.052 -11.685 103.138 1.00 84.50 370 ASP A C 1
ATOM 2637 O O . ASP A 1 370 ? -25.086 -12.032 102.572 1.00 84.50 370 ASP A O 1
ATOM 2641 N N . ASN A 1 371 ? -23.158 -12.568 103.577 1.00 85.88 371 ASN A N 1
ATOM 2642 C CA . ASN A 1 371 ? -23.208 -14.037 103.462 1.00 85.88 371 ASN A CA 1
ATOM 2643 C C . ASN A 1 371 ? -23.242 -14.693 102.068 1.00 85.88 371 ASN A C 1
ATOM 2645 O O . ASN A 1 371 ? -22.354 -15.492 101.780 1.00 85.88 371 ASN A O 1
ATOM 2649 N N . SER A 1 372 ? -24.274 -14.520 101.231 1.00 88.62 372 SER A N 1
ATOM 2650 C CA . SER A 1 372 ? -24.263 -15.111 99.879 1.00 88.62 372 SER A CA 1
ATOM 2651 C C . SER A 1 372 ? -25.271 -14.539 98.898 1.00 88.62 372 SER A C 1
ATOM 2653 O O . SER A 1 372 ? -26.363 -14.109 99.261 1.00 88.62 372 SER A O 1
ATOM 2655 N N . TYR A 1 373 ? -24.915 -14.588 97.615 1.00 91.12 373 TYR A N 1
ATOM 2656 C CA . TYR A 1 373 ? -25.828 -14.276 96.527 1.00 91.12 373 TYR A CA 1
ATOM 2657 C C . TYR A 1 373 ? -25.554 -15.103 95.269 1.00 91.12 373 TYR A C 1
ATOM 2659 O O . TYR A 1 373 ? -24.444 -15.582 95.027 1.00 91.12 373 TYR A O 1
ATOM 2667 N N . THR A 1 374 ? -26.573 -15.201 94.418 1.00 91.81 374 THR A N 1
ATOM 2668 C CA . THR A 1 374 ? -26.442 -15.606 93.015 1.00 91.81 374 THR A CA 1
ATOM 2669 C C . THR A 1 374 ? -27.161 -14.594 92.133 1.00 91.81 374 THR A C 1
ATOM 2671 O O . THR A 1 374 ? -28.327 -14.270 92.362 1.00 91.81 374 THR A O 1
ATOM 2674 N N . LEU A 1 375 ? -26.455 -14.083 91.131 1.00 92.56 375 LEU A N 1
ATOM 2675 C CA . LEU A 1 375 ? -26.960 -13.191 90.099 1.00 92.56 375 LEU A CA 1
ATOM 2676 C C . LEU A 1 375 ? -27.314 -14.003 88.852 1.00 92.56 375 LEU A C 1
ATOM 2678 O O . LEU A 1 375 ? -26.540 -14.853 88.408 1.00 92.56 375 LEU A O 1
ATOM 2682 N N . TYR A 1 376 ? -28.459 -13.690 88.264 1.00 92.81 376 TYR A N 1
ATOM 2683 C CA . TYR A 1 376 ? -29.005 -14.316 87.075 1.00 92.81 376 TYR A CA 1
ATOM 2684 C C . TYR A 1 376 ? -29.220 -13.267 85.982 1.00 92.81 376 TYR A C 1
ATOM 2686 O O . TYR A 1 376 ? -29.710 -12.174 86.260 1.00 92.81 376 TYR A O 1
ATOM 2694 N N . HIS A 1 377 ? -28.910 -13.618 84.737 1.00 93.38 377 HIS A N 1
ATOM 2695 C CA . HIS A 1 377 ? -29.274 -12.859 83.536 1.00 93.38 377 HIS A CA 1
ATOM 2696 C C . HIS A 1 377 ? -30.245 -13.708 82.728 1.00 93.38 377 HIS A C 1
ATOM 2698 O O . HIS A 1 377 ? -29.915 -14.832 82.351 1.00 93.38 377 HIS A O 1
ATOM 2704 N N . ASN A 1 378 ? -31.472 -13.210 82.551 1.00 93.12 378 ASN A N 1
ATOM 2705 C CA . ASN A 1 378 ? -32.569 -13.932 81.897 1.00 93.12 378 ASN A CA 1
ATOM 2706 C C . ASN A 1 378 ? -32.765 -15.364 82.447 1.00 93.12 378 ASN A C 1
ATOM 2708 O O . ASN A 1 378 ? -33.018 -16.309 81.704 1.00 93.12 378 ASN A O 1
ATOM 2712 N N . GLY A 1 379 ? -32.617 -15.529 83.768 1.00 90.50 379 GLY A N 1
ATOM 2713 C CA . GLY A 1 379 ? -32.798 -16.808 84.467 1.00 90.50 379 GLY A CA 1
ATOM 2714 C C . GLY A 1 379 ? -31.575 -17.735 84.490 1.00 90.50 379 GLY A C 1
ATOM 2715 O O . GLY A 1 379 ? -31.617 -18.757 85.171 1.00 90.50 379 GLY A O 1
ATOM 2716 N N . VAL A 1 380 ? -30.470 -17.385 83.824 1.00 93.06 380 VAL A N 1
ATOM 2717 C CA . VAL A 1 380 ? -29.213 -18.153 83.867 1.00 93.06 380 VAL A CA 1
ATOM 2718 C C . VAL A 1 380 ? -28.280 -17.560 84.915 1.00 93.06 380 VAL A C 1
ATOM 2720 O O . VAL A 1 380 ? -28.013 -16.362 84.881 1.00 93.06 380 VAL A O 1
ATOM 2723 N N . ALA A 1 381 ? -27.769 -18.381 85.837 1.00 92.25 381 ALA A N 1
ATOM 2724 C CA . ALA A 1 381 ? -26.806 -17.935 86.844 1.00 92.25 381 ALA A CA 1
ATOM 2725 C C . ALA A 1 381 ? -25.497 -17.479 86.175 1.00 92.25 381 ALA A C 1
ATOM 2727 O O . ALA A 1 381 ? -24.887 -18.232 85.416 1.00 92.25 381 ALA A O 1
ATOM 2728 N N . ILE A 1 382 ? -25.067 -16.246 86.450 1.00 93.56 382 ILE A N 1
ATOM 2729 C CA . ILE A 1 382 ? -23.900 -15.615 85.813 1.00 93.56 382 ILE A CA 1
ATOM 2730 C C . ILE A 1 382 ? -22.779 -15.246 86.784 1.00 93.56 382 ILE A C 1
ATOM 2732 O O . ILE A 1 382 ? -21.646 -15.069 86.337 1.00 93.56 382 ILE A O 1
ATOM 2736 N N . LEU A 1 383 ? -23.084 -15.102 88.073 1.00 92.19 383 LEU A N 1
ATOM 2737 C CA . LEU A 1 383 ? -22.136 -14.687 89.105 1.00 92.19 383 LEU A CA 1
ATOM 2738 C C . LEU A 1 383 ? -22.669 -15.099 90.481 1.00 92.19 383 LEU A C 1
ATOM 2740 O O . LEU A 1 383 ? -23.863 -14.958 90.728 1.00 92.19 383 LEU A O 1
ATOM 2744 N N . SER A 1 384 ? -21.800 -15.552 91.379 1.00 91.12 384 SER A N 1
ATOM 2745 C CA . SER A 1 384 ? -22.140 -15.811 92.782 1.00 91.12 384 SER A CA 1
ATOM 2746 C C . SER A 1 384 ? -21.001 -15.349 93.676 1.00 91.12 384 SER A C 1
ATOM 2748 O O . SER A 1 384 ? -19.843 -15.391 93.266 1.00 91.12 384 SER A O 1
ATOM 2750 N N . GLY A 1 385 ? -21.317 -14.946 94.900 1.00 89.38 385 GLY A N 1
ATOM 2751 C CA . GLY A 1 385 ? -20.329 -14.518 95.887 1.00 89.38 385 GLY A CA 1
ATOM 2752 C C . GLY A 1 385 ? -20.873 -14.647 97.301 1.00 89.38 385 GLY A C 1
ATOM 2753 O O . GLY A 1 385 ? -22.049 -14.965 97.478 1.00 89.38 385 GLY A O 1
ATOM 2754 N N . SER A 1 386 ? -20.010 -14.426 98.295 1.00 84.75 386 SER A N 1
ATOM 2755 C CA . SER A 1 386 ? -20.336 -14.711 99.697 1.00 84.75 386 SER A CA 1
ATOM 2756 C C . SER A 1 386 ? -19.969 -13.634 100.720 1.00 84.75 386 SER A C 1
ATOM 2758 O O . SER A 1 386 ? -20.247 -13.806 101.901 1.00 84.75 386 SER A O 1
ATOM 2760 N N . THR A 1 387 ? -19.330 -12.529 100.331 1.00 80.56 387 THR A N 1
ATOM 2761 C CA . THR A 1 387 ? -18.990 -11.464 101.290 1.00 80.56 387 THR A CA 1
ATOM 2762 C C . THR A 1 387 ? -18.908 -10.083 100.639 1.00 80.56 387 THR A C 1
ATOM 2764 O O . THR A 1 387 ? -18.574 -9.949 99.459 1.00 80.56 387 THR A O 1
ATOM 2767 N N . TRP A 1 388 ? -19.116 -9.038 101.448 1.00 78.25 388 TRP A N 1
ATOM 2768 C CA . TRP A 1 388 ? -18.880 -7.636 101.080 1.00 78.25 388 TRP A CA 1
ATOM 2769 C C . TRP A 1 388 ? -17.422 -7.311 100.781 1.00 78.25 388 TRP A C 1
ATOM 2771 O O . TRP A 1 388 ? -17.133 -6.465 99.941 1.00 78.25 388 TRP A O 1
ATOM 2781 N N . SER A 1 389 ? -16.500 -7.967 101.485 1.00 77.44 389 SER A N 1
ATOM 2782 C CA . SER A 1 389 ? -15.060 -7.724 101.381 1.00 77.44 389 SER A CA 1
ATOM 2783 C C . SER A 1 389 ? -14.451 -8.229 100.070 1.00 77.44 389 SER A C 1
ATOM 2785 O O . SER A 1 389 ? -13.306 -7.900 99.765 1.00 77.44 389 SER A O 1
ATOM 2787 N N . SER A 1 390 ? -15.201 -9.009 99.285 1.00 80.75 390 SER A N 1
ATOM 2788 C CA . SER A 1 390 ? -14.779 -9.516 97.981 1.00 80.75 390 SER A CA 1
ATOM 2789 C C . SER A 1 390 ? -15.943 -9.473 96.980 1.00 80.75 390 SER A C 1
ATOM 2791 O O . SER A 1 390 ? -16.460 -10.523 96.576 1.00 80.75 390 SER A O 1
ATOM 2793 N N . PRO A 1 391 ? -16.396 -8.267 96.576 1.00 79.44 391 PRO A N 1
ATOM 2794 C CA . PRO A 1 391 ? -17.446 -8.148 95.578 1.00 79.44 391 PRO A CA 1
ATOM 2795 C C . PRO A 1 391 ? -16.948 -8.749 94.264 1.00 79.44 391 PRO A C 1
ATOM 2797 O O . PRO A 1 391 ? -15.807 -8.534 93.851 1.00 79.44 391 PRO A O 1
ATOM 2800 N N . GLN A 1 392 ? -17.806 -9.525 93.612 1.00 90.38 392 GLN A N 1
ATOM 2801 C CA . GLN A 1 392 ? -17.462 -10.151 92.342 1.00 90.38 392 GLN A CA 1
ATOM 2802 C C . GLN A 1 392 ? -17.903 -9.249 91.194 1.00 90.38 392 GLN A C 1
ATOM 2804 O O . GLN A 1 392 ? -18.851 -8.468 91.314 1.00 90.38 392 GLN A O 1
ATOM 2809 N N . THR A 1 393 ? -17.215 -9.373 90.065 1.00 90.44 393 THR A N 1
ATOM 2810 C CA . THR A 1 393 ? -17.519 -8.616 88.854 1.00 90.44 393 THR A CA 1
ATOM 2811 C C . THR A 1 393 ? -17.668 -9.551 87.665 1.00 90.44 393 THR A C 1
ATOM 2813 O O . THR A 1 393 ? -16.995 -10.579 87.570 1.00 90.44 393 THR A O 1
ATOM 2816 N N . THR A 1 394 ? -18.569 -9.213 86.751 1.00 92.06 394 THR A N 1
ATOM 2817 C CA . THR A 1 394 ? -18.703 -9.914 85.477 1.00 92.06 394 THR A CA 1
ATOM 2818 C C . THR A 1 394 ? -19.102 -8.951 84.372 1.00 92.06 394 THR A C 1
ATOM 2820 O O . THR A 1 394 ? -19.781 -7.958 84.616 1.00 92.06 394 THR A O 1
ATOM 2823 N N . THR A 1 395 ? -18.707 -9.252 83.140 1.00 91.19 395 THR A N 1
ATOM 2824 C CA . THR A 1 395 ? -19.067 -8.450 81.968 1.00 91.19 395 THR A CA 1
ATOM 2825 C C . THR A 1 395 ? -20.104 -9.194 81.136 1.00 91.19 395 THR A C 1
ATOM 2827 O O . THR A 1 395 ? -19.932 -10.381 80.842 1.00 91.19 395 THR A O 1
ATOM 2830 N N . ARG A 1 396 ? -21.193 -8.522 80.756 1.00 90.94 396 ARG A N 1
ATOM 2831 C CA . ARG A 1 396 ? -22.276 -9.097 79.947 1.00 90.94 396 ARG A CA 1
ATOM 2832 C C . ARG A 1 396 ? -22.752 -8.114 78.887 1.00 90.94 396 ARG A C 1
ATOM 2834 O O . ARG A 1 396 ? -22.800 -6.912 79.123 1.00 90.94 396 ARG A O 1
ATOM 2841 N N . VAL A 1 397 ? -23.121 -8.643 77.723 1.00 90.06 397 VAL A N 1
ATOM 2842 C CA . VAL A 1 397 ? -23.883 -7.883 76.729 1.00 90.06 397 VAL A CA 1
ATOM 2843 C C . VAL A 1 397 ? -25.339 -7.900 77.178 1.00 90.06 397 VAL A C 1
ATOM 2845 O O . VAL A 1 397 ? -25.905 -8.983 77.317 1.00 90.06 397 VAL A O 1
ATOM 2848 N N . LEU A 1 398 ? -25.909 -6.723 77.436 1.00 87.50 398 LEU A N 1
ATOM 2849 C CA . LEU A 1 398 ? -27.305 -6.573 77.843 1.00 87.50 398 LEU A CA 1
ATOM 2850 C C . LEU A 1 398 ? -28.082 -5.880 76.726 1.00 87.50 398 LEU A C 1
ATOM 2852 O O . LEU A 1 398 ? -27.698 -4.805 76.261 1.00 87.50 398 LEU A O 1
ATOM 2856 N N . ASN A 1 399 ? -29.176 -6.500 76.300 1.00 84.50 399 ASN A N 1
ATOM 2857 C CA . ASN A 1 399 ? -30.093 -5.946 75.313 1.00 84.50 399 ASN A CA 1
ATOM 2858 C C . ASN A 1 399 ? -31.313 -5.318 75.995 1.00 84.50 399 ASN A C 1
ATOM 2860 O O . ASN A 1 399 ? -31.635 -5.613 77.146 1.00 84.50 399 ASN A O 1
ATOM 2864 N N . SER A 1 400 ? -32.027 -4.456 75.269 1.00 81.81 400 SER A N 1
ATOM 2865 C CA . SER A 1 400 ? -33.300 -3.918 75.756 1.00 81.81 400 SER A CA 1
ATOM 2866 C C . SER A 1 400 ? -34.274 -5.062 76.067 1.00 81.81 400 SER A C 1
ATOM 2868 O O . SER A 1 400 ? -34.519 -5.911 75.212 1.00 81.81 400 SER A O 1
ATOM 2870 N N . GLY A 1 401 ? -34.808 -5.081 77.291 1.00 83.31 401 GLY A N 1
ATOM 2871 C CA . GLY A 1 401 ? -35.700 -6.135 77.784 1.00 83.31 401 GLY A CA 1
ATOM 2872 C C . GLY A 1 401 ? -35.010 -7.256 78.567 1.00 83.31 401 GLY A C 1
ATOM 2873 O O . GLY A 1 401 ? -35.713 -8.064 79.172 1.00 83.31 401 GLY A O 1
ATOM 2874 N N . ASP A 1 402 ? -33.674 -7.294 78.612 1.00 89.12 402 ASP A N 1
ATOM 2875 C CA . ASP A 1 402 ? -32.957 -8.224 79.485 1.00 89.12 402 ASP A CA 1
ATOM 2876 C C . ASP A 1 402 ? -33.218 -7.913 80.964 1.00 89.12 402 ASP A C 1
ATOM 2878 O O . ASP A 1 402 ? -33.289 -6.754 81.379 1.00 89.12 402 ASP A O 1
ATOM 2882 N N . ILE A 1 403 ? -33.326 -8.967 81.773 1.00 87.88 403 ILE A N 1
ATOM 2883 C CA . ILE A 1 403 ? -33.604 -8.875 83.205 1.00 87.88 403 ILE A CA 1
ATOM 2884 C C . ILE A 1 403 ? -32.421 -9.439 83.986 1.00 87.88 403 ILE A C 1
ATOM 2886 O O . ILE A 1 403 ? -31.996 -10.583 83.784 1.00 87.88 403 ILE A O 1
ATOM 2890 N N . LEU A 1 404 ? -31.925 -8.635 84.926 1.00 90.38 404 LEU A N 1
ATOM 2891 C CA . LEU A 1 404 ? -31.001 -9.074 85.962 1.00 90.38 404 LEU A CA 1
ATOM 2892 C C . LEU A 1 404 ? -31.786 -9.359 87.241 1.00 90.38 404 LEU A C 1
ATOM 2894 O O . LEU A 1 404 ? -32.508 -8.499 87.741 1.00 90.38 404 LEU A O 1
ATOM 2898 N N . ILE A 1 405 ? -31.642 -10.574 87.763 1.00 89.00 405 ILE A N 1
ATOM 2899 C CA . ILE A 1 405 ? -32.289 -11.016 89.000 1.00 89.00 405 ILE A CA 1
ATOM 2900 C C . ILE A 1 405 ? -31.196 -11.423 89.967 1.00 89.00 405 ILE A C 1
ATOM 2902 O O . ILE A 1 405 ? -30.298 -12.177 89.606 1.00 89.00 405 ILE A O 1
ATOM 2906 N N . SER A 1 406 ? -31.281 -10.973 91.207 1.00 88.44 406 SER A N 1
ATOM 2907 C CA . SER A 1 406 ? -30.353 -11.381 92.247 1.00 88.44 406 SER A CA 1
ATOM 2908 C C . SER A 1 406 ? -31.106 -12.077 93.377 1.00 88.44 406 SER A C 1
ATOM 2910 O O . SER A 1 406 ? -32.193 -11.668 93.782 1.00 88.44 406 SER A O 1
ATOM 2912 N N . LYS A 1 407 ? -30.545 -13.189 93.851 1.00 87.38 407 LYS A N 1
ATOM 2913 C CA . LYS A 1 407 ? -31.064 -13.958 94.981 1.00 87.38 407 LYS A CA 1
ATOM 2914 C C . LYS A 1 407 ? -30.013 -13.935 96.079 1.00 87.38 407 LYS A C 1
ATOM 2916 O O . LYS A 1 407 ? -28.982 -14.584 95.927 1.00 87.38 407 LYS A O 1
ATOM 2921 N N . GLY A 1 408 ? -30.269 -13.164 97.131 1.00 86.81 408 GLY A N 1
ATOM 2922 C CA . GLY A 1 408 ? -29.437 -13.123 98.333 1.00 86.81 408 GLY A CA 1
ATOM 2923 C C . GLY A 1 408 ? -29.924 -14.110 99.392 1.00 86.81 408 GLY A C 1
ATOM 2924 O O . GLY A 1 408 ? -31.110 -14.444 99.430 1.00 86.81 408 GLY A O 1
ATOM 2925 N N . TYR A 1 409 ? -29.008 -14.571 100.234 1.00 84.12 409 TYR A N 1
ATOM 2926 C CA . TYR A 1 409 ? -29.302 -15.307 101.457 1.00 84.12 409 TYR A CA 1
ATOM 2927 C C . TYR A 1 409 ? -28.475 -14.706 102.587 1.00 84.12 409 TYR A C 1
ATOM 2929 O O . TYR A 1 409 ? -27.252 -14.650 102.473 1.00 84.12 409 TYR A O 1
ATOM 2937 N N . ASP A 1 410 ? -29.173 -14.298 103.640 1.00 82.50 410 ASP A N 1
ATOM 2938 C CA . ASP A 1 410 ? -28.644 -13.694 104.859 1.00 82.50 410 ASP A CA 1
ATOM 2939 C C . ASP A 1 410 ? -28.929 -14.649 106.029 1.00 82.50 410 ASP A C 1
ATOM 2941 O O . ASP A 1 410 ? -30.022 -15.214 106.135 1.00 82.50 410 ASP A O 1
ATOM 2945 N N . SER A 1 411 ? -27.915 -14.888 106.855 1.00 81.44 411 SER A N 1
ATOM 2946 C CA . SER A 1 411 ? -27.946 -15.848 107.958 1.00 81.44 411 SER A CA 1
ATOM 2947 C C . SER A 1 411 ? -28.051 -15.215 109.343 1.00 81.44 411 SER A C 1
ATOM 2949 O O . SER A 1 411 ? -28.440 -15.919 110.277 1.00 81.44 411 SER A O 1
ATOM 2951 N N . ASP A 1 412 ? -27.723 -13.931 109.491 1.00 80.50 412 ASP A N 1
ATOM 2952 C CA . ASP A 1 412 ? -27.739 -13.224 110.776 1.00 80.50 412 ASP A CA 1
ATOM 2953 C C . ASP A 1 412 ? -28.727 -12.047 110.812 1.00 80.50 412 ASP A C 1
ATOM 2955 O O . ASP A 1 412 ? -28.959 -11.477 111.881 1.00 80.50 412 ASP A O 1
ATOM 2959 N N . GLY A 1 413 ? -29.384 -11.758 109.683 1.00 71.81 413 GLY A N 1
ATOM 2960 C CA . GLY A 1 413 ? -30.428 -10.743 109.567 1.00 71.81 413 GLY A CA 1
ATOM 2961 C C . GLY A 1 413 ? -29.877 -9.320 109.536 1.00 71.81 413 GLY A C 1
ATOM 2962 O O . GLY A 1 413 ? -30.646 -8.366 109.659 1.00 71.81 413 GLY A O 1
ATOM 2963 N N . MET A 1 414 ? -28.559 -9.157 109.412 1.00 70.12 414 MET A N 1
ATOM 2964 C CA . MET A 1 414 ? -27.904 -7.863 109.321 1.00 70.12 414 MET A CA 1
ATOM 2965 C C . MET A 1 414 ? -27.191 -7.755 107.977 1.00 70.12 414 MET A C 1
ATOM 2967 O O . MET A 1 414 ? -26.173 -8.391 107.749 1.00 70.12 414 MET A O 1
ATOM 2971 N N . GLY A 1 415 ? -27.665 -6.866 107.100 1.00 77.50 415 GLY A N 1
ATOM 2972 C CA . GLY A 1 415 ? -26.909 -6.515 105.901 1.00 77.50 415 GLY A CA 1
ATOM 2973 C C . GLY A 1 415 ? -27.760 -6.171 104.689 1.00 77.50 415 GLY A C 1
ATOM 2974 O O . GLY A 1 415 ? -28.849 -5.599 104.779 1.00 77.50 415 GLY A O 1
ATOM 2975 N N . GLY A 1 416 ? -27.218 -6.477 103.513 1.00 83.06 416 GLY A N 1
ATOM 2976 C CA . GLY A 1 416 ? -27.885 -6.209 102.248 1.00 83.06 416 GLY A CA 1
ATOM 2977 C C . GLY A 1 416 ? -27.219 -6.861 101.042 1.00 83.06 416 GLY A C 1
ATOM 2978 O O . GLY A 1 416 ? -26.238 -7.596 101.146 1.00 83.06 416 GLY A O 1
ATOM 2979 N N . LEU A 1 417 ? -27.764 -6.547 99.876 1.00 86.38 417 LEU A N 1
ATOM 2980 C CA . LEU A 1 417 ? -27.282 -6.939 98.564 1.00 86.38 417 LEU A CA 1
ATOM 2981 C C . LEU A 1 417 ? -27.220 -5.696 97.689 1.00 86.38 417 LEU A C 1
ATOM 2983 O O . LEU A 1 417 ? -28.197 -4.950 97.572 1.00 86.38 417 LEU A O 1
ATOM 2987 N N . VAL A 1 418 ? -26.078 -5.499 97.045 1.00 87.62 418 VAL A N 1
ATOM 2988 C CA . VAL A 1 418 ? -25.870 -4.433 96.072 1.00 87.62 418 VAL A CA 1
ATOM 2989 C C . VAL A 1 418 ? -25.515 -5.070 94.739 1.00 87.62 418 VAL A C 1
ATOM 2991 O O . VAL A 1 418 ? -24.629 -5.921 94.660 1.00 87.62 418 VAL A O 1
ATOM 2994 N N . VAL A 1 419 ? -26.213 -4.638 93.693 1.00 89.69 419 VAL A N 1
ATOM 2995 C CA . VAL A 1 419 ? -25.872 -4.918 92.300 1.00 89.69 419 VAL A CA 1
ATOM 2996 C C . VAL A 1 419 ? -25.733 -3.585 91.586 1.00 89.69 419 VAL A C 1
ATOM 2998 O O . VAL A 1 419 ? -26.681 -2.801 91.543 1.00 89.69 419 VAL A O 1
ATOM 3001 N N . GLU A 1 420 ? -24.564 -3.328 91.022 1.00 88.62 420 GLU A N 1
ATOM 3002 C CA . GLU A 1 420 ? -24.287 -2.121 90.256 1.00 88.62 420 GLU A CA 1
ATOM 3003 C C . GLU A 1 420 ? -23.904 -2.503 88.830 1.00 88.62 420 GLU A C 1
ATOM 3005 O O . GLU A 1 420 ? -23.077 -3.383 88.605 1.00 88.62 420 GLU A O 1
ATOM 3010 N N . VAL A 1 421 ? -24.537 -1.865 87.855 1.00 90.12 421 VAL A N 1
ATOM 3011 C CA . VAL A 1 421 ? -24.371 -2.142 86.430 1.00 90.12 421 VAL A CA 1
ATOM 3012 C C . VAL A 1 421 ? -23.871 -0.867 85.778 1.00 90.12 421 VAL A C 1
ATOM 3014 O O . VAL A 1 421 ? -24.524 0.162 85.913 1.00 90.12 421 VAL A O 1
ATOM 3017 N N . TYR A 1 422 ? -22.747 -0.934 85.071 1.00 88.25 422 TYR A N 1
ATOM 3018 C CA . TYR A 1 422 ? -22.107 0.214 84.426 1.00 88.25 422 TYR A CA 1
ATOM 3019 C C . TYR A 1 422 ? -21.685 -0.128 82.998 1.00 88.25 422 TYR A C 1
ATOM 3021 O O . TYR A 1 422 ? -21.233 -1.244 82.752 1.00 88.25 422 TYR A O 1
ATOM 3029 N N . ASN A 1 423 ? -21.752 0.817 82.060 1.00 85.19 423 ASN A N 1
ATOM 3030 C CA . ASN A 1 423 ? -21.058 0.713 80.769 1.00 85.19 423 ASN A CA 1
ATOM 3031 C C . ASN A 1 423 ? -20.081 1.881 80.549 1.00 85.19 423 ASN A C 1
ATOM 3033 O O . ASN A 1 423 ? -20.002 2.827 81.330 1.00 85.19 423 ASN A O 1
ATOM 3037 N N . SER A 1 424 ? -19.344 1.825 79.440 1.00 78.69 424 SER A N 1
ATOM 3038 C CA . SER A 1 424 ? -18.393 2.864 79.024 1.00 78.69 424 SER A CA 1
ATOM 3039 C C . SER A 1 424 ? -19.028 4.214 78.662 1.00 78.69 424 SER A C 1
ATOM 3041 O O . SER A 1 424 ? -18.299 5.184 78.486 1.00 78.69 424 SER A O 1
ATOM 3043 N N . ASN A 1 425 ? -20.355 4.288 78.522 1.00 76.19 425 ASN A N 1
ATOM 3044 C CA . ASN A 1 425 ? -21.080 5.519 78.188 1.00 76.19 425 ASN A CA 1
ATOM 3045 C C . ASN A 1 425 ? -21.589 6.251 79.440 1.00 76.19 425 ASN A C 1
ATOM 3047 O O . ASN A 1 425 ? -22.360 7.197 79.314 1.00 76.19 425 ASN A O 1
ATOM 3051 N N . ASN A 1 426 ? -21.168 5.818 80.635 1.00 68.00 426 ASN A N 1
ATOM 3052 C CA . ASN A 1 426 ? -21.697 6.255 81.928 1.00 68.00 426 ASN A CA 1
ATOM 3053 C C . ASN A 1 426 ? -23.191 5.952 82.131 1.00 68.00 426 ASN A C 1
ATOM 3055 O O . ASN A 1 426 ? -23.813 6.555 83.007 1.00 68.00 426 ASN A O 1
ATOM 3059 N N . ASP A 1 427 ? -23.768 5.001 81.390 1.00 73.19 427 ASP A N 1
ATOM 3060 C CA . ASP A 1 427 ? -25.062 4.449 81.779 1.00 73.19 427 ASP A CA 1
ATOM 3061 C C . ASP A 1 427 ? -24.835 3.592 83.019 1.00 73.19 427 ASP A C 1
ATOM 3063 O O . ASP A 1 427 ? -24.010 2.670 83.008 1.00 73.19 427 ASP A O 1
ATOM 3067 N N . TYR A 1 428 ? -25.564 3.899 84.087 1.00 80.19 428 TYR A N 1
ATOM 3068 C CA . TYR A 1 428 ? -25.494 3.133 85.317 1.00 80.19 428 TYR A CA 1
ATOM 3069 C C . TYR A 1 428 ? -26.879 2.828 85.870 1.00 80.19 428 TYR A C 1
ATOM 3071 O O . TYR A 1 428 ? -27.803 3.636 85.790 1.00 80.19 428 TYR A O 1
ATOM 3079 N N . SER A 1 429 ? -27.010 1.644 86.454 1.00 80.81 429 SER A N 1
ATOM 3080 C CA . SER A 1 429 ? -28.185 1.232 87.211 1.00 80.81 429 SER A CA 1
ATOM 3081 C C . SER A 1 429 ? -27.727 0.553 88.490 1.00 80.81 429 SER A C 1
ATOM 3083 O O . SER A 1 429 ? -26.781 -0.235 88.474 1.00 80.81 429 SER A O 1
ATOM 3085 N N . THR A 1 430 ? -28.391 0.850 89.603 1.00 79.75 430 THR A N 1
ATOM 3086 C CA . THR A 1 430 ? -28.081 0.236 90.898 1.00 79.75 430 THR A CA 1
ATOM 3087 C C . THR A 1 430 ? -29.341 -0.370 91.495 1.00 79.75 430 THR A C 1
ATOM 3089 O O . THR A 1 430 ? -30.394 0.263 91.524 1.00 79.75 430 THR A O 1
ATOM 3092 N N . GLY A 1 431 ? -29.233 -1.611 91.956 1.00 80.44 431 GLY A N 1
ATOM 3093 C CA . GLY A 1 431 ? -30.241 -2.285 92.760 1.00 80.44 431 GLY A CA 1
ATOM 3094 C C . GLY A 1 431 ? -29.676 -2.509 94.152 1.00 80.44 431 GLY A C 1
ATOM 3095 O O . GLY A 1 431 ? -28.595 -3.083 94.293 1.00 80.44 431 GLY A O 1
ATOM 3096 N N . ARG A 1 432 ? -30.383 -2.038 95.180 1.00 77.12 432 ARG A N 1
ATOM 3097 C CA . ARG A 1 432 ? -29.982 -2.199 96.580 1.00 77.12 432 ARG A CA 1
ATOM 3098 C C . ARG A 1 432 ? -31.152 -2.759 97.367 1.00 77.12 432 ARG A C 1
ATOM 3100 O O . ARG A 1 432 ? -32.261 -2.241 97.266 1.00 77.12 432 ARG A O 1
ATOM 3107 N N . VAL A 1 433 ? -30.896 -3.802 98.141 1.00 75.12 433 VAL A N 1
ATOM 3108 C CA . VAL A 1 433 ? -31.855 -4.371 99.089 1.00 75.12 433 VAL A CA 1
ATOM 3109 C C . VAL A 1 433 ? -31.148 -4.478 100.427 1.00 75.12 433 VAL A C 1
ATOM 3111 O O . VAL A 1 433 ? -30.037 -4.994 100.487 1.00 75.12 433 VAL A O 1
ATOM 3114 N N . THR A 1 434 ? -31.776 -3.977 101.481 1.00 71.44 434 THR A N 1
ATOM 3115 C CA . THR A 1 434 ? -31.330 -4.156 102.866 1.00 71.44 434 THR A CA 1
ATOM 3116 C C . THR A 1 434 ? -32.314 -5.072 103.573 1.00 71.44 434 THR A C 1
ATOM 3118 O O . THR A 1 434 ? -33.524 -4.939 103.368 1.00 71.44 434 THR A O 1
ATOM 3121 N N . TRP A 1 435 ? -31.805 -5.993 104.380 1.00 73.06 435 TRP A N 1
ATOM 3122 C CA . TRP A 1 435 ? -32.625 -6.829 105.254 1.00 73.06 435 TRP A CA 1
ATOM 3123 C C . TRP A 1 435 ? -32.766 -6.139 106.620 1.00 73.06 435 TRP A C 1
ATOM 3125 O O . TRP A 1 435 ? -31.909 -5.334 106.992 1.00 73.06 435 TRP A O 1
ATOM 3135 N N . TYR A 1 436 ? -33.892 -6.367 107.299 1.00 55.69 436 TYR A N 1
ATOM 3136 C CA . TYR A 1 436 ? -34.219 -5.794 108.610 1.00 55.69 436 TYR A CA 1
ATOM 3137 C C . TYR A 1 436 ? -34.424 -6.891 109.641 1.00 55.69 436 TYR A C 1
ATOM 3139 O O . TYR A 1 436 ? -35.004 -7.933 109.246 1.00 55.69 436 TYR A O 1
#